Protein AF-A0A9W8HPW8-F1 (afdb_monomer_lite)

Secondary structure (DSSP, 8-state):
----PPPPTT-EESTT-TT-SEE---SHHHHHHHHTT-HHHHTT-S---TTTS--HHHHHHHHHHHHHHPPTTEEEEEESSHHHHHHHHHHHHHHHHHHHHH-SS-SSPPPPTTTSEEEEEEE--S-TTGGGT-TT----S--EEEEEEEEEGGGHHHHHHHHHHH--SPPHHHHHHHHHHHHHHHHHHHHHHHHHHHHH-------------SSHHHHHHHHHHHHHHHHHHHHTTTT--GGGHHHHHHHHHHHHTT---S--SS-----STT-TT--GGG----SSHHHHHHHHHHHHHTT---EEEEES---HHHHHHHHHSSS-EEEE-S-STHHHHHHHHHHHHHHH-TTS-EEEEEEESSPTTT-----HHHHHHHHHHHT-EEEEE-TTT-TTT---GGG-SEEE--TTSTT-

Foldseek 3Di:
DDDDDQDDQQAAVVHLAPQGQDTDQPDPVLVVCVVVVPCVRVVSHQDYHCLQGVHPLQVVLFVVCCVVPNDPQKGKFKFQDPVLLVVLLVLLQQVQVVQVVPDPDRQDDRDDPPQWDKDKDKQAAPDPPVLVPPPPNPVPNDTGIMIITMHRPSSVVRSSLSCNQQVRGDGSVVSVSRVVRVVNNVVVVVVVVVVVVVVVDPDDDDDDDDDDDPPPVVVVVVVVSVVVNVVVCVVVVVPDRCVCVVVVLLVVLCVLQVNDDVDPDDDDDPPRLLDPPGGSVLDDDDDWLSNLLLVVQVVLCVVPQAQEEEAAAADPSSQVSRARVGPHYHYLHHNDDCSVVVVLVLLVCCQVPVPHHYRAYEYECLHPPPRDGHPLQVRLVSCVVSVHFYEYEDAPCDSVRDSSVNRGPYYTYGCVPPPD

Sequence (420 aa):
MSLTSQVPLGEGVPPNTRNAVSVSLPTWDDNVGYEKADPRVLDRMKNGYPRFFIARSIQALAAYFERRLALPGESAMLFPSVLAAERCVVFIHDQVQKQQQSSSRACYRVPGPGQVRIVQHVVEPVDKKAASQDSMSRVPEAHVTVYCVLFPEDLFSLAKQYWQHTGTGISSRLAEYCMRIEHANDECEQEAGLRQRKNLGGYRRGASSGNGVNALEQGESAGLDLEVSAYVEERFGRNFDPKYASEMKLALRRRIAGALTEDEEEHGAQVQRGVAGLSAEDVFLVATGMSAVFYAHQSLLTMRQGKSICFGFPYTDTLKILEKFGPGAYFLGHGEGSDYEELERILERHAQTPDDPILAIFTECPSNPLLKTADLPRLHQLATRFNVALVVDETIGNFVNIDALSYADIVVSSLTKVFS

Organism: NCBI:txid2761395

InterPro domains:
  IPR000277 Cys/Met metabolism, pyridoxal phosphate-dependent enzyme [PF01053] (278-417)
  IPR015421 Pyridoxal phosphate-dependent transferase, major domain [G3DSA:3.40.640.10] (242-420)
  IPR015424 Pyridoxal phosphate-dependent transferase [SSF53383] (244-419)
  IPR051750 Cystathionine gamma-synthase-like [PTHR42699] (4-420)

pLDDT: mean 83.31, std 18.38, range [31.11, 98.62]

Radius of gyration: 25.71 Å; chains: 1; bounding box: 69×55×80 Å

Structure (mmCIF, N/CA/C/O backbone):
data_AF-A0A9W8HPW8-F1
#
_entry.id   AF-A0A9W8HPW8-F1
#
loop_
_atom_site.group_PDB
_atom_site.id
_atom_site.type_symbol
_atom_site.label_atom_id
_atom_site.label_alt_id
_atom_site.label_comp_id
_atom_site.label_asym_id
_atom_site.label_entity_id
_atom_site.label_seq_id
_atom_site.pdbx_PDB_ins_code
_atom_site.Cartn_x
_atom_site.Cartn_y
_atom_site.Cartn_z
_atom_site.occupancy
_atom_site.B_iso_or_equiv
_atom_site.auth_seq_id
_atom_site.auth_comp_id
_atom_site.auth_asym_id
_atom_site.auth_atom_id
_atom_site.pdbx_PDB_model_num
ATOM 1 N N . MET A 1 1 ? 40.582 8.946 13.510 1.00 37.88 1 MET A N 1
ATOM 2 C CA . MET A 1 1 ? 39.766 7.868 12.913 1.00 37.88 1 MET A CA 1
ATOM 3 C C . MET A 1 1 ? 38.743 8.543 12.022 1.00 37.88 1 MET A C 1
ATOM 5 O O . MET A 1 1 ? 37.894 9.247 12.549 1.00 37.88 1 MET A O 1
ATOM 9 N N . SER A 1 2 ? 38.912 8.471 10.699 1.00 40.44 2 SER A N 1
ATOM 10 C CA . SER A 1 2 ? 37.978 9.110 9.765 1.00 40.44 2 SER A CA 1
ATOM 11 C C . SER A 1 2 ? 36.624 8.427 9.885 1.00 40.44 2 SER A C 1
ATOM 13 O O . SER A 1 2 ? 36.515 7.227 9.641 1.00 40.44 2 SER A O 1
ATOM 15 N N . LEU A 1 3 ? 35.626 9.208 10.287 1.00 49.12 3 LEU A N 1
ATOM 16 C CA . LEU A 1 3 ? 34.215 8.861 10.220 1.00 49.12 3 LEU A CA 1
ATOM 17 C C . LEU A 1 3 ? 33.888 8.401 8.789 1.00 49.12 3 LEU A C 1
ATOM 19 O O . LEU A 1 3 ? 34.431 8.939 7.822 1.00 49.12 3 LEU A O 1
ATOM 23 N N . THR A 1 4 ? 33.057 7.367 8.688 1.00 58.41 4 THR A N 1
ATOM 24 C CA . THR A 1 4 ? 32.480 6.799 7.459 1.00 58.41 4 THR A CA 1
ATOM 25 C C . THR A 1 4 ? 32.258 7.853 6.374 1.00 58.41 4 THR A C 1
ATOM 27 O O . THR A 1 4 ? 31.629 8.875 6.652 1.00 58.41 4 THR A O 1
ATOM 30 N N . SER A 1 5 ? 32.745 7.615 5.148 1.00 71.31 5 SER A N 1
ATOM 31 C CA . SER A 1 5 ? 32.485 8.519 4.021 1.00 71.31 5 SER A CA 1
ATOM 32 C C . SER A 1 5 ? 30.979 8.741 3.889 1.00 71.31 5 SER A C 1
ATOM 34 O O . SER A 1 5 ? 30.222 7.774 3.771 1.00 71.31 5 SER A O 1
ATOM 36 N N . GLN A 1 6 ? 30.544 9.997 3.937 1.00 80.69 6 GLN A N 1
ATOM 37 C CA . GLN A 1 6 ? 29.136 10.349 3.806 1.00 80.69 6 GLN A CA 1
ATOM 38 C C . GLN A 1 6 ? 28.608 9.855 2.453 1.00 80.69 6 GLN A C 1
ATOM 40 O O . GLN A 1 6 ? 29.210 10.119 1.413 1.00 80.69 6 GLN A O 1
ATOM 45 N N . VAL A 1 7 ? 27.500 9.113 2.470 1.00 87.12 7 VAL A N 1
ATOM 46 C CA . VAL A 1 7 ? 26.872 8.594 1.250 1.00 87.12 7 VAL A CA 1
ATOM 47 C C . VAL A 1 7 ? 26.336 9.779 0.430 1.00 87.12 7 VAL A C 1
ATOM 49 O O . VAL A 1 7 ? 25.592 10.588 0.994 1.00 87.12 7 VAL A O 1
ATOM 52 N N . PRO A 1 8 ? 26.688 9.921 -0.863 1.00 91.81 8 PRO A N 1
ATOM 53 C CA . PRO A 1 8 ? 26.253 11.062 -1.667 1.00 91.81 8 PRO A CA 1
ATOM 54 C C . PRO A 1 8 ? 24.730 11.175 -1.780 1.00 91.81 8 PRO A C 1
ATOM 56 O O . PRO A 1 8 ? 24.016 10.177 -1.717 1.00 91.81 8 PRO A O 1
ATOM 59 N N . LEU A 1 9 ? 24.237 12.399 -1.983 1.00 91.94 9 LEU A N 1
ATOM 60 C CA . LEU A 1 9 ? 22.815 12.676 -2.181 1.00 91.94 9 LEU A CA 1
ATOM 61 C C . LEU A 1 9 ? 22.222 11.813 -3.304 1.00 91.94 9 LEU A C 1
ATOM 63 O O . LEU A 1 9 ? 22.749 11.796 -4.416 1.00 91.94 9 LEU A O 1
ATOM 67 N N . GLY A 1 10 ? 21.101 11.151 -3.014 1.00 89.56 10 GLY A N 1
ATOM 68 C CA . GLY A 1 10 ? 20.354 10.356 -3.988 1.00 89.56 10 GLY A CA 1
ATOM 69 C C . GLY A 1 10 ? 20.882 8.935 -4.209 1.00 89.56 10 GLY A C 1
ATOM 70 O O . GLY A 1 10 ? 20.283 8.193 -4.991 1.00 89.56 10 GLY A O 1
ATOM 71 N N . GLU A 1 11 ? 21.964 8.547 -3.526 1.00 89.62 11 GLU A N 1
ATOM 72 C CA . GLU A 1 11 ? 22.513 7.187 -3.536 1.00 89.62 11 GLU A CA 1
ATOM 73 C C . GLU A 1 11 ? 21.832 6.276 -2.509 1.00 89.62 11 GLU A C 1
ATOM 75 O O . GLU A 1 11 ? 21.299 6.726 -1.493 1.00 89.62 11 GLU A O 1
ATOM 80 N N . GLY A 1 12 ? 21.892 4.966 -2.758 1.00 86.62 12 GLY A N 1
ATOM 81 C CA . GLY A 1 12 ? 21.307 3.960 -1.872 1.00 86.62 12 GLY A CA 1
ATOM 82 C C . GLY A 1 12 ? 22.004 3.843 -0.528 1.00 86.62 12 GLY A C 1
ATOM 83 O O . GLY A 1 12 ? 23.220 3.994 -0.424 1.00 86.62 12 GLY A O 1
ATOM 84 N N . VAL A 1 13 ? 21.217 3.517 0.495 1.00 83.00 13 VAL A N 1
ATOM 85 C CA . VAL A 1 13 ? 21.707 3.180 1.832 1.00 83.00 13 VAL A CA 1
ATOM 86 C C . VAL A 1 13 ? 21.290 1.741 2.167 1.00 83.00 13 VAL A C 1
ATOM 88 O O . VAL A 1 13 ? 20.087 1.471 2.230 1.00 83.00 13 VAL A O 1
ATOM 91 N N . PRO A 1 14 ? 22.245 0.817 2.403 1.00 81.06 14 PRO A N 1
ATOM 92 C CA . PRO A 1 14 ? 23.702 0.990 2.294 1.00 81.06 14 PRO A CA 1
ATOM 93 C C . PRO A 1 14 ? 24.192 1.267 0.853 1.00 81.06 14 PRO A C 1
ATOM 95 O O . PRO A 1 14 ? 23.503 0.877 -0.098 1.00 81.06 14 PRO A O 1
ATOM 98 N N . PRO A 1 15 ? 25.379 1.883 0.665 1.00 78.31 15 PRO A N 1
ATOM 99 C CA . PRO A 1 15 ? 25.974 2.092 -0.659 1.00 78.31 15 PRO A CA 1
ATOM 100 C C . PRO A 1 15 ? 26.078 0.800 -1.470 1.00 78.31 15 PRO A C 1
ATOM 102 O O . PRO A 1 15 ? 26.192 -0.284 -0.899 1.00 78.31 15 PRO A O 1
ATOM 105 N N . ASN A 1 16 ? 26.050 0.918 -2.800 1.00 73.31 16 ASN A N 1
ATOM 106 C CA . ASN A 1 16 ? 26.148 -0.204 -3.748 1.00 73.31 16 ASN A CA 1
ATOM 107 C C . ASN A 1 16 ? 25.081 -1.297 -3.552 1.00 73.31 16 ASN A C 1
ATOM 109 O O . ASN A 1 16 ? 25.219 -2.422 -4.027 1.00 73.31 16 ASN A O 1
ATOM 113 N N . THR A 1 17 ? 23.975 -0.971 -2.878 1.00 77.44 17 THR A N 1
ATOM 114 C CA . THR A 1 17 ? 22.832 -1.875 -2.763 1.00 77.44 17 THR A CA 1
ATOM 115 C C . THR A 1 17 ? 21.901 -1.655 -3.952 1.00 77.44 17 THR A C 1
ATOM 117 O O . THR A 1 17 ? 21.121 -0.703 -3.983 1.00 77.44 17 THR A O 1
ATOM 120 N N . ARG A 1 18 ? 21.956 -2.568 -4.927 1.00 77.69 18 ARG A N 1
ATOM 121 C CA . ARG A 1 18 ? 21.199 -2.508 -6.192 1.00 77.69 18 ARG A CA 1
ATOM 122 C C . ARG A 1 18 ? 19.697 -2.250 -6.017 1.00 77.69 18 ARG A C 1
ATOM 124 O O . ARG A 1 18 ? 19.101 -1.480 -6.758 1.00 77.69 18 ARG A O 1
ATOM 131 N N . ASN A 1 19 ? 19.098 -2.875 -5.006 1.00 82.12 19 ASN A N 1
ATOM 132 C CA . ASN A 1 19 ? 17.672 -2.780 -4.686 1.00 82.12 19 ASN A CA 1
ATOM 133 C C . ASN A 1 19 ? 17.435 -2.071 -3.337 1.00 82.12 19 ASN A C 1
ATOM 135 O O . ASN A 1 19 ? 16.589 -2.505 -2.552 1.00 82.12 19 ASN A O 1
ATOM 139 N N . ALA A 1 20 ? 18.223 -1.030 -3.035 1.00 82.94 20 ALA A N 1
ATOM 140 C CA . ALA A 1 20 ? 18.084 -0.258 -1.801 1.00 82.94 20 ALA A CA 1
ATOM 141 C C . ALA A 1 20 ? 16.679 0.348 -1.673 1.00 82.94 20 ALA A C 1
ATOM 143 O O . ALA A 1 20 ? 16.148 0.920 -2.624 1.00 82.94 20 ALA A O 1
ATOM 144 N N . VAL A 1 21 ? 16.104 0.253 -0.474 1.00 83.06 21 VAL A N 1
ATOM 145 C CA . VAL A 1 21 ? 14.806 0.865 -0.132 1.00 83.06 21 VAL A CA 1
ATOM 146 C C . VAL A 1 21 ? 14.957 2.204 0.599 1.00 83.06 21 VAL A C 1
ATOM 148 O O . VAL A 1 21 ? 13.963 2.891 0.829 1.00 83.06 21 VAL A O 1
ATOM 151 N N . SER A 1 22 ? 16.195 2.570 0.940 1.00 85.38 22 SER A N 1
ATOM 152 C CA . SER A 1 22 ? 16.576 3.813 1.610 1.00 85.38 22 SER A CA 1
ATOM 153 C C . SER A 1 22 ? 17.556 4.594 0.740 1.00 85.38 22 SER A C 1
ATOM 155 O O . SER A 1 22 ? 18.382 4.002 0.042 1.00 85.38 22 SER A O 1
ATOM 157 N N . VAL A 1 23 ? 17.471 5.921 0.811 1.00 89.31 23 VAL A N 1
ATOM 158 C CA . VAL A 1 23 ? 18.260 6.863 0.011 1.00 89.31 23 VAL A CA 1
ATOM 159 C C . VAL A 1 23 ? 18.931 7.885 0.919 1.00 89.31 23 VAL A C 1
ATOM 161 O O . VAL A 1 23 ? 18.374 8.266 1.949 1.00 89.31 23 VAL A O 1
ATOM 164 N N . SER A 1 24 ? 20.135 8.313 0.558 1.00 91.56 24 SER A N 1
ATOM 165 C CA . SER A 1 24 ? 20.873 9.320 1.309 1.00 91.56 24 SER A CA 1
ATOM 166 C C . SER A 1 24 ? 20.352 10.725 1.005 1.00 91.56 24 SER A C 1
ATOM 168 O O . SER A 1 24 ? 20.372 11.168 -0.145 1.00 91.56 24 SER A O 1
ATOM 170 N N . LEU A 1 25 ? 19.932 11.432 2.055 1.00 92.81 25 LEU A N 1
ATOM 171 C CA . LEU A 1 25 ? 19.684 12.875 2.082 1.00 92.81 25 LEU A CA 1
ATOM 172 C C . LEU A 1 25 ? 20.661 13.480 3.110 1.00 92.81 25 LEU A C 1
ATOM 174 O O . LEU A 1 25 ? 20.322 13.578 4.292 1.00 92.81 25 LEU A O 1
ATOM 178 N N . PRO A 1 26 ? 21.910 13.779 2.703 1.00 92.06 26 PRO A N 1
ATOM 179 C CA . PRO A 1 26 ? 23.027 13.961 3.630 1.00 92.06 26 PRO A CA 1
ATOM 180 C C . PRO A 1 26 ? 22.939 15.223 4.494 1.00 92.06 26 PRO A C 1
ATOM 182 O O . PRO A 1 26 ? 23.562 15.267 5.556 1.00 92.06 26 PRO A O 1
ATOM 185 N N . THR A 1 27 ? 22.196 16.243 4.060 1.00 93.44 27 THR A N 1
ATOM 186 C CA . THR A 1 27 ? 22.021 17.503 4.794 1.00 93.44 27 THR A CA 1
ATOM 187 C C . THR A 1 27 ? 20.550 17.785 5.114 1.00 93.44 27 THR A C 1
ATOM 189 O O . THR A 1 27 ? 19.633 17.230 4.503 1.00 93.44 27 THR A O 1
ATOM 192 N N . TRP A 1 28 ? 20.296 18.682 6.072 1.00 94.50 28 TRP A N 1
ATOM 193 C CA . TRP A 1 28 ? 18.931 19.145 6.353 1.00 94.50 28 TRP A CA 1
ATOM 194 C C . TRP A 1 28 ? 18.314 19.866 5.145 1.00 94.50 28 TRP A C 1
ATOM 196 O O . TRP A 1 28 ? 17.144 19.656 4.836 1.00 94.50 28 TRP A O 1
ATOM 206 N N . ASP A 1 29 ? 19.117 20.630 4.400 1.00 95.56 29 ASP A N 1
ATOM 207 C CA . ASP A 1 29 ? 18.680 21.301 3.171 1.00 95.56 29 ASP A CA 1
ATOM 208 C C . ASP A 1 29 ? 18.286 20.309 2.069 1.00 95.56 29 ASP A C 1
ATOM 210 O O . ASP A 1 29 ? 17.409 20.604 1.257 1.00 95.56 29 ASP A O 1
ATOM 214 N N . ASP A 1 30 ? 18.884 19.114 2.041 1.00 94.56 30 ASP A N 1
ATOM 215 C CA . ASP A 1 30 ? 18.453 18.030 1.152 1.00 94.56 30 ASP A CA 1
ATOM 216 C C . ASP A 1 30 ? 17.103 17.447 1.562 1.00 94.56 30 ASP A C 1
ATOM 218 O O . ASP A 1 30 ? 16.277 17.181 0.694 1.00 94.56 30 ASP A O 1
ATOM 222 N N . ASN A 1 31 ? 16.844 17.298 2.865 1.00 92.81 31 ASN A N 1
ATOM 223 C CA . ASN A 1 31 ? 15.540 16.856 3.366 1.00 92.81 31 ASN A CA 1
ATOM 224 C C . ASN A 1 31 ? 14.453 17.890 3.043 1.00 92.81 31 ASN A C 1
ATOM 226 O O . ASN A 1 31 ? 13.416 17.550 2.479 1.00 92.81 31 ASN A O 1
ATOM 230 N N . VAL A 1 32 ? 14.715 19.171 3.315 1.00 93.75 32 VAL A N 1
ATOM 231 C CA . VAL A 1 32 ? 13.797 20.265 2.963 1.00 93.75 32 VAL A CA 1
ATOM 232 C C . VAL A 1 32 ? 13.597 20.357 1.448 1.00 93.75 32 VAL A C 1
ATOM 234 O O . VAL A 1 32 ? 12.474 20.567 0.994 1.00 93.75 32 VAL A O 1
ATOM 237 N N . GLY A 1 33 ? 14.665 20.203 0.662 1.00 94.31 33 GLY A N 1
ATOM 238 C CA . GLY A 1 33 ? 14.600 20.211 -0.798 1.00 94.31 33 GLY A CA 1
ATOM 239 C C . GLY A 1 33 ? 13.801 19.033 -1.357 1.00 94.31 33 GLY A C 1
ATOM 240 O O . GLY A 1 33 ? 12.997 19.233 -2.263 1.00 94.31 33 GLY A O 1
ATOM 241 N N . TYR A 1 34 ? 13.946 17.835 -0.783 1.00 91.69 34 TYR A N 1
ATOM 242 C CA . TYR A 1 34 ? 13.147 16.662 -1.144 1.00 91.69 34 TYR A CA 1
ATOM 243 C C . TYR A 1 34 ? 11.648 16.914 -0.919 1.00 91.69 34 TYR A C 1
ATOM 245 O O . TYR A 1 34 ? 10.857 16.761 -1.849 1.00 91.69 34 TYR A O 1
ATOM 253 N N . GLU A 1 35 ? 11.265 17.392 0.270 1.00 89.06 35 GLU A N 1
ATOM 254 C CA . GLU A 1 35 ? 9.861 17.682 0.615 1.00 89.06 35 GLU A CA 1
ATOM 255 C C . GLU A 1 35 ? 9.252 18.817 -0.225 1.00 89.06 35 GLU A C 1
ATOM 257 O O . GLU A 1 35 ? 8.056 18.826 -0.510 1.00 89.06 35 GLU A O 1
ATOM 262 N N . LYS A 1 36 ? 10.072 19.778 -0.665 1.00 92.56 36 LYS A N 1
ATOM 263 C CA . LYS A 1 36 ? 9.644 20.891 -1.530 1.00 92.56 36 LYS A CA 1
ATOM 264 C C . LYS A 1 36 ? 9.735 20.587 -3.025 1.00 92.56 36 LYS A C 1
ATOM 266 O O . LYS A 1 36 ? 9.472 21.484 -3.824 1.00 92.56 36 LYS A O 1
ATOM 271 N N . ALA A 1 37 ? 10.104 19.362 -3.399 1.00 91.06 37 ALA A N 1
ATOM 272 C CA . ALA A 1 37 ? 10.333 18.965 -4.785 1.00 91.06 37 ALA A CA 1
ATOM 273 C C . ALA A 1 37 ? 11.351 19.865 -5.525 1.00 91.06 37 ALA A C 1
ATOM 275 O O . ALA A 1 37 ? 11.174 20.183 -6.700 1.00 91.06 37 ALA A O 1
ATOM 276 N N . ASP A 1 38 ? 12.420 20.282 -4.840 1.00 94.81 38 ASP A N 1
ATOM 277 C CA . ASP A 1 38 ? 13.518 21.057 -5.427 1.00 94.81 38 ASP A CA 1
ATOM 278 C C . ASP A 1 38 ? 14.258 20.213 -6.491 1.00 94.81 38 ASP A C 1
ATOM 280 O O . ASP A 1 38 ? 14.781 19.140 -6.154 1.00 94.81 38 ASP A O 1
ATOM 284 N N . PRO A 1 39 ? 14.360 20.680 -7.756 1.00 93.88 39 PRO A N 1
ATOM 285 C CA . PRO A 1 39 ? 15.105 19.990 -8.811 1.00 93.88 39 PRO A CA 1
ATOM 286 C C . PRO A 1 39 ? 16.543 19.634 -8.418 1.00 93.88 39 PRO A C 1
ATOM 288 O O . PRO A 1 39 ? 17.019 18.553 -8.754 1.00 93.88 39 PRO A O 1
ATOM 291 N N . ARG A 1 40 ? 17.218 20.472 -7.611 1.00 94.81 40 ARG A N 1
ATOM 292 C CA . ARG A 1 40 ? 18.577 20.203 -7.100 1.00 94.81 40 ARG A CA 1
ATOM 293 C C . ARG A 1 40 ? 18.677 18.845 -6.400 1.00 94.81 40 ARG A C 1
ATOM 295 O O . ARG A 1 40 ? 19.724 18.198 -6.468 1.00 94.81 40 ARG A O 1
ATOM 302 N N . VAL A 1 41 ? 17.612 18.448 -5.705 1.00 92.88 41 VAL A N 1
ATOM 303 C CA . VAL A 1 41 ? 17.519 17.179 -4.982 1.00 92.88 41 VAL A CA 1
ATOM 304 C C . VAL A 1 41 ? 16.956 16.094 -5.884 1.00 92.88 41 VAL A C 1
ATOM 306 O O . VAL A 1 41 ? 17.590 15.053 -6.039 1.00 92.88 41 VAL A O 1
ATOM 309 N N . LEU A 1 42 ? 15.803 16.337 -6.512 1.00 91.00 42 LEU A N 1
ATOM 310 C CA . LEU A 1 42 ? 15.102 15.319 -7.297 1.00 91.00 42 LEU A CA 1
ATOM 311 C C . LEU A 1 42 ? 15.929 14.801 -8.480 1.00 91.00 42 LEU A C 1
ATOM 313 O O . LEU A 1 42 ? 15.949 13.592 -8.714 1.00 91.00 42 LEU A O 1
ATOM 317 N N . ASP A 1 43 ? 16.678 15.673 -9.159 1.00 91.81 43 ASP A N 1
ATOM 318 C CA . ASP A 1 43 ? 17.515 15.294 -10.305 1.00 91.81 43 ASP A CA 1
ATOM 319 C C . ASP A 1 43 ? 18.713 14.420 -9.896 1.00 91.81 43 ASP A C 1
ATOM 321 O O . ASP A 1 43 ? 19.303 13.726 -10.727 1.00 91.81 43 ASP A O 1
ATOM 325 N N . ARG A 1 44 ? 19.078 14.421 -8.607 1.00 92.69 44 ARG A N 1
ATOM 326 C CA . ARG A 1 44 ? 20.150 13.585 -8.047 1.00 92.69 44 ARG A CA 1
ATOM 327 C C . ARG A 1 44 ? 19.659 12.219 -7.573 1.00 92.69 44 ARG A C 1
ATOM 329 O O . ARG A 1 44 ? 20.483 11.331 -7.373 1.00 92.69 44 ARG A O 1
ATOM 336 N N . MET A 1 45 ? 18.349 12.025 -7.416 1.00 89.25 45 MET A N 1
ATOM 337 C CA . MET A 1 45 ? 17.775 10.778 -6.902 1.00 89.25 45 MET A CA 1
ATOM 338 C C . MET A 1 45 ? 17.963 9.631 -7.903 1.00 89.25 45 MET A C 1
ATOM 340 O O . MET A 1 45 ? 17.344 9.589 -8.975 1.00 89.25 45 MET A O 1
ATOM 344 N N . LYS A 1 46 ? 18.797 8.656 -7.535 1.00 86.62 46 LYS A N 1
ATOM 345 C CA . LYS A 1 46 ? 18.973 7.413 -8.301 1.00 86.62 46 LYS A CA 1
ATOM 346 C C . LYS A 1 46 ? 18.000 6.330 -7.851 1.00 86.62 46 LYS A C 1
ATOM 348 O O . LYS A 1 46 ? 17.562 5.514 -8.662 1.00 86.62 46 LYS A O 1
ATOM 353 N N . ASN A 1 47 ? 17.641 6.353 -6.573 1.00 84.81 47 ASN A N 1
ATOM 354 C CA . ASN A 1 47 ? 16.659 5.479 -5.953 1.00 84.81 47 ASN A CA 1
ATOM 355 C C . ASN A 1 47 ? 15.826 6.250 -4.922 1.00 84.81 47 ASN A C 1
ATOM 357 O O . ASN A 1 47 ? 15.970 7.456 -4.744 1.00 84.81 47 ASN A O 1
ATOM 361 N N . GLY A 1 48 ? 14.920 5.540 -4.267 1.00 85.94 48 GLY A N 1
ATOM 362 C CA . GLY A 1 48 ? 14.104 6.063 -3.190 1.00 85.94 48 GLY A CA 1
ATOM 363 C C . GLY A 1 48 ? 13.209 4.964 -2.647 1.00 85.94 48 GLY A C 1
ATOM 364 O O . GLY A 1 48 ? 13.261 3.816 -3.094 1.00 85.94 48 GLY A O 1
ATOM 365 N N . TYR A 1 49 ? 12.358 5.320 -1.692 1.00 87.06 49 TYR A N 1
ATOM 366 C CA . TYR A 1 49 ? 11.427 4.355 -1.130 1.00 87.06 49 TYR A CA 1
ATOM 367 C C . TYR A 1 49 ? 10.441 3.865 -2.218 1.00 87.06 49 TYR A C 1
ATOM 369 O O . TYR A 1 49 ? 9.785 4.713 -2.834 1.00 87.06 49 TYR A O 1
ATOM 377 N N . PRO A 1 50 ? 10.274 2.542 -2.450 1.00 85.25 50 PRO A N 1
ATOM 378 C CA . PRO A 1 50 ? 9.641 1.992 -3.665 1.00 85.25 50 PRO A CA 1
ATOM 379 C C . PRO A 1 50 ? 8.225 2.486 -4.010 1.00 85.25 50 PRO A C 1
ATOM 381 O O . PRO A 1 50 ? 7.802 2.430 -5.166 1.00 85.25 50 PRO A O 1
ATOM 384 N N . ARG A 1 51 ? 7.462 2.963 -3.019 1.00 90.94 51 ARG A N 1
ATOM 385 C CA . ARG A 1 51 ? 6.115 3.520 -3.237 1.00 90.94 51 ARG A CA 1
ATOM 386 C C . ARG A 1 51 ? 6.120 4.986 -3.689 1.00 90.94 51 ARG A C 1
ATOM 388 O O . ARG A 1 51 ? 5.198 5.391 -4.386 1.00 90.94 51 ARG A O 1
ATOM 395 N N . PHE A 1 52 ? 7.142 5.761 -3.325 1.00 89.81 52 PHE A N 1
ATOM 396 C CA . PHE A 1 52 ? 7.278 7.181 -3.694 1.00 89.81 52 PHE A CA 1
ATOM 397 C C . PHE A 1 52 ? 8.143 7.367 -4.940 1.00 89.81 52 PHE A C 1
ATOM 399 O O . PHE A 1 52 ? 7.857 8.211 -5.796 1.00 89.81 52 PHE A O 1
ATOM 406 N N . PHE A 1 53 ? 9.178 6.536 -5.057 1.00 90.56 53 PHE A N 1
ATOM 407 C CA . PHE A 1 53 ? 10.081 6.485 -6.191 1.00 90.56 53 PHE A CA 1
ATOM 408 C C . PHE A 1 53 ? 9.908 5.143 -6.904 1.00 90.56 53 PHE A C 1
ATOM 410 O O . PHE A 1 53 ? 10.358 4.105 -6.419 1.00 90.56 53 PHE A O 1
ATOM 417 N N . ILE A 1 54 ? 9.256 5.161 -8.068 1.00 93.75 54 ILE A N 1
ATOM 418 C CA . ILE A 1 54 ? 9.175 3.978 -8.932 1.00 93.75 54 ILE A CA 1
ATOM 419 C C . ILE A 1 54 ? 10.595 3.682 -9.414 1.00 93.75 54 ILE A C 1
ATOM 421 O O . ILE A 1 54 ? 11.201 4.524 -10.075 1.00 93.75 54 ILE A O 1
ATOM 425 N N . ALA A 1 55 ? 11.141 2.519 -9.059 1.00 92.75 55 ALA A N 1
ATOM 426 C CA . ALA A 1 55 ? 12.536 2.182 -9.335 1.00 92.75 55 ALA A CA 1
ATOM 427 C C . ALA A 1 55 ? 12.876 2.286 -10.832 1.00 92.75 55 ALA A C 1
ATOM 429 O O . ALA A 1 55 ? 12.048 1.977 -11.690 1.00 92.75 55 ALA A O 1
ATOM 430 N N . ARG A 1 56 ? 14.119 2.663 -11.158 1.00 92.38 56 ARG A N 1
ATOM 431 C CA . ARG A 1 56 ? 14.571 2.822 -12.553 1.00 92.38 56 ARG A CA 1
ATOM 432 C C . ARG A 1 56 ? 14.435 1.538 -13.376 1.00 92.38 56 ARG A C 1
ATOM 434 O O . ARG A 1 56 ? 14.109 1.623 -14.552 1.00 92.38 56 ARG A O 1
ATOM 441 N N . SER A 1 57 ? 14.602 0.363 -12.765 1.00 94.19 57 SER A N 1
ATOM 442 C CA . SER A 1 57 ? 14.358 -0.921 -13.437 1.00 94.19 57 SER A CA 1
ATOM 443 C C . SER A 1 57 ? 12.888 -1.118 -13.822 1.00 94.19 57 SER A C 1
ATOM 445 O O . SER A 1 57 ? 12.600 -1.603 -14.912 1.00 94.19 57 SER A O 1
ATOM 447 N N . ILE A 1 58 ? 11.954 -0.680 -12.971 1.00 96.81 58 ILE A N 1
ATOM 448 C CA . ILE A 1 58 ? 10.513 -0.701 -13.259 1.00 96.81 58 ILE A CA 1
ATOM 449 C C . ILE A 1 58 ? 10.186 0.303 -14.367 1.00 96.81 58 ILE A C 1
ATOM 451 O O . ILE A 1 58 ? 9.455 -0.042 -15.287 1.00 96.81 58 ILE A O 1
ATOM 455 N N . GLN A 1 59 ? 10.759 1.512 -14.319 1.00 96.56 59 GLN A N 1
ATOM 456 C CA . GLN A 1 59 ? 10.599 2.517 -15.381 1.00 96.56 59 GLN A CA 1
ATOM 457 C C . GLN A 1 59 ? 11.129 2.006 -16.728 1.00 96.56 59 GLN A C 1
ATOM 459 O O . GLN A 1 59 ? 10.480 2.190 -17.752 1.00 96.56 59 GLN A O 1
ATOM 464 N N . ALA A 1 60 ? 12.281 1.328 -16.735 1.00 97.00 60 ALA A N 1
ATOM 465 C CA . ALA A 1 60 ? 12.855 0.742 -17.943 1.00 97.00 60 ALA A CA 1
ATOM 466 C C . ALA A 1 60 ? 11.953 -0.351 -18.537 1.00 97.00 60 ALA A C 1
ATOM 468 O O . ALA A 1 60 ? 11.729 -0.355 -19.747 1.00 97.00 60 ALA A O 1
ATOM 469 N N . LEU A 1 61 ? 11.392 -1.226 -17.693 1.00 97.75 61 LEU A N 1
ATOM 470 C CA . LEU A 1 61 ? 10.428 -2.239 -18.126 1.00 97.75 61 LEU A CA 1
ATOM 471 C C . LEU A 1 61 ? 9.111 -1.620 -18.612 1.00 97.75 61 LEU A C 1
ATOM 473 O O . LEU A 1 61 ? 8.566 -2.060 -19.619 1.00 97.75 61 LEU A O 1
ATOM 477 N N . ALA A 1 62 ? 8.612 -0.581 -17.940 1.00 98.12 62 ALA A N 1
ATOM 478 C CA .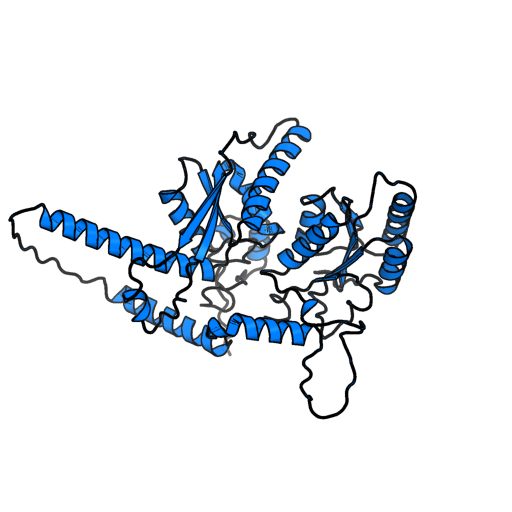 ALA A 1 62 ? 7.422 0.142 -18.381 1.00 98.12 62 ALA A CA 1
ATOM 479 C C . ALA A 1 62 ? 7.652 0.755 -19.767 1.00 98.12 62 ALA A C 1
ATOM 481 O O . ALA A 1 62 ? 6.883 0.476 -20.678 1.00 98.12 62 ALA A O 1
ATOM 482 N N . ALA A 1 63 ? 8.772 1.453 -19.969 1.00 98.06 63 ALA A N 1
ATOM 483 C CA . ALA A 1 63 ? 9.145 2.014 -21.266 1.00 98.06 63 ALA A CA 1
ATOM 484 C C . ALA A 1 63 ? 9.338 0.937 -22.349 1.00 98.06 63 ALA A C 1
ATOM 486 O O . ALA A 1 63 ? 9.064 1.172 -23.527 1.00 98.06 63 ALA A O 1
ATOM 487 N N . TYR A 1 64 ? 9.833 -0.246 -21.974 1.00 97.50 64 TYR A N 1
ATOM 488 C CA . TYR A 1 64 ? 9.929 -1.393 -22.874 1.00 97.50 64 TYR A CA 1
ATOM 489 C C . TYR A 1 64 ? 8.548 -1.840 -23.364 1.00 97.50 64 TYR A C 1
ATOM 491 O O . TYR A 1 64 ? 8.326 -1.951 -24.571 1.00 97.50 64 TYR A O 1
ATOM 499 N N . PHE A 1 65 ? 7.603 -2.025 -22.443 1.00 96.88 65 PHE A N 1
ATOM 500 C CA . PHE A 1 65 ? 6.233 -2.394 -22.780 1.00 96.88 65 PHE A CA 1
ATOM 501 C C . PHE A 1 65 ? 5.468 -1.277 -23.483 1.00 96.88 65 PHE A C 1
ATOM 503 O O . PHE A 1 65 ? 4.712 -1.570 -24.402 1.00 96.88 65 PHE A O 1
ATOM 510 N N . GLU A 1 66 ? 5.703 -0.010 -23.153 1.00 97.50 66 GLU A N 1
ATOM 511 C CA . GLU A 1 66 ? 5.110 1.128 -23.860 1.00 97.50 66 GLU A CA 1
ATOM 512 C C . GLU A 1 66 ? 5.471 1.101 -25.347 1.00 97.50 66 GLU A C 1
ATOM 514 O O . GLU A 1 66 ? 4.585 1.155 -26.196 1.00 97.50 66 GLU A O 1
ATOM 519 N N . ARG A 1 67 ? 6.751 0.892 -25.687 1.00 96.75 67 ARG A N 1
ATOM 520 C CA . ARG A 1 67 ? 7.188 0.797 -27.093 1.00 96.75 67 ARG A CA 1
ATOM 521 C C . ARG A 1 67 ? 6.524 -0.341 -27.871 1.00 96.75 67 ARG A C 1
ATOM 523 O O . ARG A 1 67 ? 6.433 -0.253 -29.093 1.00 96.75 67 ARG A O 1
ATOM 530 N N . ARG A 1 68 ? 6.114 -1.415 -27.190 1.00 94.62 68 ARG A N 1
ATOM 531 C CA . ARG A 1 68 ? 5.553 -2.624 -27.816 1.00 94.62 68 ARG A CA 1
ATOM 532 C C . ARG A 1 68 ? 4.022 -2.658 -27.804 1.00 94.62 68 ARG A C 1
ATOM 534 O O . ARG A 1 68 ? 3.435 -3.247 -28.706 1.00 94.62 68 ARG A O 1
ATOM 541 N N . LEU A 1 69 ? 3.390 -2.080 -26.783 1.00 95.31 69 LEU A N 1
ATOM 542 C CA . LEU A 1 69 ? 1.981 -2.312 -26.439 1.00 95.31 69 LEU A CA 1
ATOM 543 C C . LEU A 1 69 ? 1.144 -1.023 -26.359 1.00 95.31 69 LEU A C 1
ATOM 545 O O . LEU A 1 69 ? -0.087 -1.096 -26.451 1.00 95.31 69 LEU A O 1
ATOM 549 N N . ALA A 1 70 ? 1.773 0.138 -26.151 1.00 95.75 70 ALA A N 1
ATOM 550 C CA . ALA A 1 70 ? 1.073 1.407 -25.963 1.00 95.75 70 ALA A CA 1
ATOM 551 C C . ALA A 1 70 ? 0.794 2.127 -27.289 1.00 95.75 70 ALA A C 1
ATOM 553 O O . ALA A 1 70 ? 1.533 2.003 -28.268 1.00 95.75 70 ALA A O 1
ATOM 554 N N . LEU A 1 71 ? -0.292 2.900 -27.316 1.00 95.94 71 LEU A N 1
ATOM 555 C CA . LEU A 1 71 ? -0.576 3.855 -28.384 1.00 95.94 71 LEU A CA 1
ATOM 556 C C . LEU A 1 71 ? 0.186 5.172 -28.129 1.00 95.94 71 LEU A C 1
ATOM 558 O O . LEU A 1 71 ? 0.589 5.444 -26.997 1.00 95.94 71 LEU A O 1
ATOM 562 N N . PRO A 1 72 ? 0.378 6.029 -29.151 1.00 95.56 72 PRO A N 1
ATOM 563 C CA . PRO A 1 72 ? 1.002 7.335 -28.951 1.00 95.56 72 PRO A CA 1
ATOM 564 C C . PRO A 1 72 ? 0.276 8.174 -27.885 1.00 95.56 72 PRO A C 1
ATOM 566 O O . PRO A 1 72 ? -0.939 8.355 -27.966 1.00 95.56 72 PRO A O 1
ATOM 569 N N . GLY A 1 73 ? 1.029 8.717 -26.923 1.00 95.31 73 GLY A N 1
ATOM 570 C CA . GLY A 1 73 ? 0.494 9.523 -25.815 1.00 95.31 73 GLY A CA 1
ATOM 571 C C . GLY A 1 73 ? -0.050 8.715 -24.631 1.00 95.31 73 GLY A C 1
ATOM 572 O O . GLY A 1 73 ? -0.718 9.282 -23.766 1.00 95.31 73 GLY A O 1
ATOM 573 N N . GLU A 1 74 ? 0.201 7.405 -24.589 1.00 97.31 74 GLU A N 1
ATOM 574 C CA . GLU A 1 74 ? -0.105 6.554 -23.439 1.00 97.31 74 GLU A CA 1
ATOM 575 C C . GLU A 1 74 ? 1.144 6.254 -22.601 1.00 97.31 74 GLU A C 1
ATOM 577 O O . GLU A 1 74 ? 2.263 6.206 -23.110 1.00 97.31 74 GLU A O 1
ATOM 582 N N . SER A 1 75 ? 0.924 5.988 -21.317 1.00 98.19 75 SER A N 1
ATOM 583 C CA . SER A 1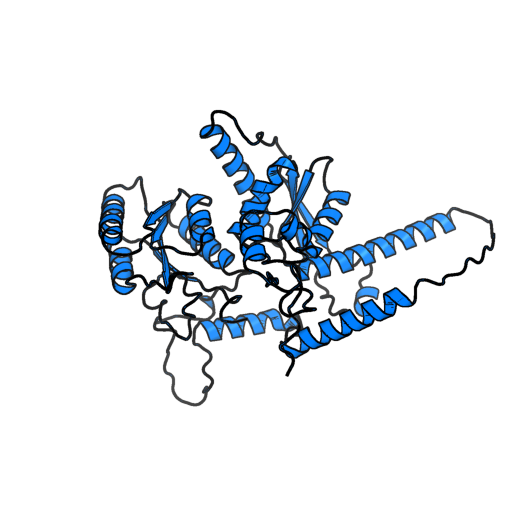 75 ? 1.923 5.479 -20.376 1.00 98.19 75 SER A CA 1
ATOM 584 C C . SER A 1 75 ? 1.468 4.152 -19.770 1.00 98.19 75 SER A C 1
ATOM 586 O O . SER A 1 75 ? 0.283 3.805 -19.817 1.00 98.19 75 SER A O 1
ATOM 588 N N . ALA A 1 76 ? 2.406 3.419 -19.170 1.00 98.19 76 ALA A N 1
ATOM 589 C CA . ALA A 1 76 ? 2.163 2.135 -18.527 1.00 98.19 76 ALA A CA 1
ATOM 590 C C . ALA A 1 76 ? 2.428 2.164 -17.013 1.00 98.19 76 ALA A C 1
ATOM 592 O O . ALA A 1 76 ? 3.428 2.697 -16.532 1.00 98.19 76 ALA A O 1
ATOM 593 N N . MET A 1 77 ? 1.564 1.488 -16.253 1.00 98.50 77 MET A N 1
ATOM 594 C CA . MET A 1 77 ? 1.811 1.106 -14.859 1.00 98.50 77 MET A CA 1
ATOM 595 C C . MET A 1 77 ? 1.743 -0.417 -14.728 1.00 98.50 77 MET A C 1
ATOM 597 O O . MET A 1 77 ? 0.824 -1.048 -15.252 1.00 98.50 77 MET A O 1
ATOM 601 N N . LEU A 1 78 ? 2.720 -1.018 -14.045 1.00 98.50 78 LEU A N 1
ATOM 602 C CA . LEU A 1 78 ? 2.941 -2.466 -14.074 1.00 98.50 78 LEU A CA 1
ATOM 603 C C . LEU A 1 78 ? 2.532 -3.151 -12.766 1.00 98.50 78 LEU A C 1
ATOM 605 O O . LEU A 1 78 ? 2.989 -2.773 -11.686 1.00 98.50 78 LEU A O 1
ATOM 609 N N . PHE A 1 79 ? 1.743 -4.220 -12.865 1.00 98.25 79 PHE A N 1
ATOM 610 C CA . PHE A 1 79 ? 1.243 -4.970 -11.711 1.00 98.25 79 PHE A CA 1
ATOM 611 C C . PHE A 1 79 ? 1.525 -6.476 -11.825 1.00 98.25 79 PHE A C 1
ATOM 613 O O . PHE A 1 79 ? 1.501 -7.029 -12.926 1.00 98.25 79 PHE A O 1
ATOM 620 N N . PRO A 1 80 ? 1.754 -7.172 -10.695 1.00 95.69 80 PRO A N 1
ATOM 621 C CA . PRO A 1 80 ? 2.018 -8.612 -10.675 1.00 95.69 80 PRO A CA 1
ATOM 622 C C . PRO A 1 80 ? 0.735 -9.464 -10.694 1.00 95.69 80 PRO A C 1
ATOM 624 O O . PRO A 1 80 ? 0.810 -10.687 -10.676 1.00 95.69 80 PRO A O 1
ATOM 627 N N . SER A 1 81 ? -0.448 -8.843 -10.662 1.00 95.62 81 SER A N 1
ATOM 628 C CA . SER A 1 81 ? -1.743 -9.523 -10.560 1.00 95.62 81 SER A CA 1
ATOM 629 C C . SER A 1 81 ? -2.820 -8.773 -11.335 1.00 95.62 81 SER A C 1
ATOM 631 O O . SER A 1 81 ? -2.872 -7.541 -11.288 1.00 95.62 81 SER A O 1
ATOM 633 N N . VAL A 1 82 ? -3.719 -9.528 -11.974 1.00 97.50 82 VAL A N 1
ATOM 634 C CA . VAL A 1 82 ? -4.885 -8.987 -12.682 1.00 97.50 82 VAL A CA 1
ATOM 635 C C . VAL A 1 82 ? -5.765 -8.156 -11.751 1.00 97.50 82 VAL A C 1
ATOM 637 O O . VAL A 1 82 ? -6.130 -7.042 -12.097 1.00 97.50 82 VAL A O 1
ATOM 640 N N . LEU A 1 83 ? -5.986 -8.616 -10.515 1.00 96.88 83 LEU A N 1
ATOM 641 C CA . LEU A 1 83 ? -6.832 -7.919 -9.541 1.00 96.88 83 LEU A CA 1
ATOM 642 C C . LEU A 1 83 ? -6.244 -6.561 -9.135 1.00 96.88 83 LEU A C 1
ATOM 644 O O . LEU A 1 83 ? -6.979 -5.614 -8.862 1.00 96.88 83 LEU A O 1
ATOM 648 N N . ALA A 1 84 ? -4.914 -6.451 -9.067 1.00 97.44 84 ALA A N 1
ATOM 649 C CA . ALA A 1 84 ? -4.253 -5.180 -8.778 1.00 97.44 84 ALA A CA 1
ATOM 650 C C . ALA A 1 84 ? -4.361 -4.213 -9.969 1.00 97.44 84 ALA A C 1
ATOM 652 O O . ALA A 1 84 ? -4.610 -3.025 -9.763 1.00 97.44 84 ALA A O 1
ATOM 653 N N . ALA A 1 85 ? -4.233 -4.726 -11.195 1.00 98.44 85 ALA A N 1
ATOM 654 C CA . ALA A 1 85 ? -4.410 -3.948 -12.416 1.00 98.44 85 ALA A CA 1
ATOM 655 C C . ALA A 1 85 ? -5.863 -3.466 -12.587 1.00 98.44 85 ALA A C 1
ATOM 657 O O . ALA A 1 85 ? -6.088 -2.282 -12.818 1.00 98.44 85 ALA A O 1
ATOM 658 N N . GLU A 1 86 ? -6.856 -4.336 -12.386 1.00 98.12 86 GLU A N 1
ATOM 659 C CA . GLU A 1 86 ? -8.286 -3.996 -12.439 1.00 98.12 86 GLU A CA 1
ATOM 660 C C . GLU A 1 86 ? -8.655 -2.915 -11.427 1.00 98.12 86 GLU A C 1
ATOM 662 O O . GLU A 1 86 ? -9.304 -1.928 -11.773 1.00 98.12 86 GLU A O 1
ATOM 667 N N . ARG A 1 87 ? -8.179 -3.036 -10.185 1.00 97.50 87 ARG A N 1
ATOM 668 C CA . ARG A 1 87 ? -8.388 -1.999 -9.169 1.00 97.50 87 ARG A CA 1
ATOM 669 C C . ARG A 1 87 ? -7.721 -0.674 -9.538 1.00 97.50 87 ARG A C 1
ATOM 671 O O . ARG A 1 87 ? -8.287 0.370 -9.232 1.00 97.50 87 ARG A O 1
ATOM 678 N N . CYS A 1 88 ? -6.567 -0.692 -10.210 1.00 98.44 88 CYS A N 1
ATOM 679 C CA . CYS A 1 88 ? -5.941 0.527 -10.726 1.00 98.44 88 CYS A CA 1
ATOM 680 C C . CYS A 1 88 ? -6.823 1.202 -11.787 1.00 98.44 88 CYS A C 1
ATOM 682 O O . CYS A 1 88 ? -7.060 2.406 -11.701 1.00 98.44 88 CYS A O 1
ATOM 684 N N . VAL A 1 89 ? -7.367 0.427 -12.733 1.00 98.12 89 VAL A N 1
ATOM 685 C CA . VAL A 1 89 ? -8.310 0.920 -13.752 1.00 98.12 89 VAL A CA 1
ATOM 686 C C . VAL A 1 89 ? -9.533 1.556 -13.089 1.00 98.12 89 VAL A C 1
ATOM 688 O O . VAL A 1 89 ? -9.855 2.711 -13.368 1.00 98.12 89 VAL A O 1
ATOM 691 N N . VAL A 1 90 ? -10.178 0.836 -12.165 1.00 96.75 90 VAL A N 1
ATOM 692 C CA . VAL A 1 90 ? -11.348 1.332 -11.420 1.00 96.75 90 VAL A CA 1
ATOM 693 C C . VAL A 1 90 ? -11.009 2.613 -10.659 1.00 96.75 90 VAL A C 1
ATOM 695 O O . VAL A 1 90 ? -11.761 3.581 -10.731 1.00 96.75 90 VAL A O 1
ATOM 698 N N . PHE A 1 91 ? -9.860 2.651 -9.981 1.00 97.38 91 PHE A N 1
ATOM 699 C CA . PHE A 1 91 ? -9.407 3.826 -9.242 1.00 97.38 91 PHE A CA 1
ATOM 700 C C . PHE A 1 91 ? -9.223 5.044 -10.152 1.00 97.38 91 PHE A C 1
ATOM 702 O O . PHE A 1 91 ? -9.700 6.126 -9.818 1.00 97.38 91 PHE A O 1
ATOM 709 N N . ILE A 1 92 ? -8.571 4.889 -11.308 1.00 97.44 92 ILE A N 1
ATOM 710 C CA . ILE A 1 92 ? -8.393 5.988 -12.268 1.00 97.44 92 ILE A CA 1
ATOM 711 C C . ILE A 1 92 ? -9.761 6.545 -12.684 1.00 97.44 92 ILE A C 1
ATOM 713 O O . ILE A 1 92 ? -9.972 7.755 -12.617 1.00 97.44 92 ILE A O 1
ATOM 717 N N . HIS A 1 93 ? -10.708 5.677 -13.050 1.00 95.69 93 HIS A N 1
ATOM 718 C CA . HIS A 1 93 ? -12.050 6.107 -13.446 1.00 95.69 93 HIS A CA 1
ATOM 719 C C . HIS A 1 93 ? -12.809 6.821 -12.318 1.00 95.69 93 HIS A C 1
ATOM 721 O O . HIS A 1 93 ? -13.352 7.903 -12.551 1.00 95.69 93 HIS A O 1
ATOM 727 N N . ASP A 1 94 ? -12.814 6.263 -11.106 1.00 94.19 94 ASP A N 1
ATOM 728 C CA . ASP A 1 94 ? -13.477 6.853 -9.936 1.00 94.19 94 ASP A CA 1
ATOM 729 C C . ASP A 1 94 ? -12.910 8.241 -9.598 1.00 94.19 94 ASP A C 1
ATOM 731 O O . ASP A 1 94 ? -13.658 9.201 -9.403 1.00 94.19 94 ASP A O 1
ATOM 735 N N . GLN A 1 95 ? -11.583 8.392 -9.600 1.00 93.56 95 GLN A N 1
ATOM 736 C CA . GLN A 1 95 ? -10.949 9.671 -9.283 1.00 93.56 95 GLN A CA 1
ATOM 737 C C . GLN A 1 95 ? -11.217 10.738 -10.349 1.00 93.56 95 GLN A C 1
ATOM 739 O O . GLN A 1 95 ? -11.460 11.897 -10.004 1.00 93.56 95 GLN A O 1
ATOM 744 N N . VAL A 1 96 ? -11.230 10.366 -11.633 1.00 93.88 96 VAL A N 1
ATOM 745 C CA . VAL A 1 96 ? -11.607 11.288 -12.715 1.00 93.88 96 VAL A CA 1
ATOM 746 C C . VAL A 1 96 ? -13.060 11.749 -12.553 1.00 93.88 96 VAL A C 1
ATOM 748 O O . VAL A 1 96 ? -13.337 12.944 -12.667 1.00 93.88 96 VAL A O 1
ATOM 751 N N . GLN A 1 97 ? -13.981 10.836 -12.232 1.00 91.19 97 GLN A N 1
ATOM 752 C CA . GLN A 1 97 ? -15.395 11.164 -12.017 1.00 91.19 97 GLN A CA 1
ATOM 753 C C . GLN A 1 97 ? -15.607 12.074 -10.802 1.00 91.19 97 GLN A C 1
ATOM 755 O O . GLN A 1 97 ? -16.289 13.095 -10.913 1.00 91.19 97 GLN A O 1
ATOM 760 N N . LYS A 1 98 ? -14.982 11.762 -9.659 1.00 88.75 98 LYS A N 1
ATOM 761 C CA . LYS A 1 98 ? -15.057 12.589 -8.442 1.00 88.75 98 LYS A CA 1
ATOM 762 C C . LYS A 1 98 ? -14.585 14.018 -8.702 1.00 88.75 98 LYS A C 1
ATOM 764 O O . LYS A 1 98 ? -15.250 14.976 -8.316 1.00 88.75 98 LYS A O 1
ATOM 769 N N . GLN A 1 99 ? -13.481 14.188 -9.427 1.00 86.25 99 GLN A N 1
ATOM 770 C CA . GLN A 1 99 ? -12.964 15.524 -9.731 1.00 86.25 99 GLN A CA 1
ATOM 771 C C . GLN A 1 99 ? -13.854 16.328 -10.681 1.00 86.25 99 GLN A C 1
ATOM 773 O O . GLN A 1 99 ? -13.885 17.555 -10.588 1.00 86.25 99 GLN A O 1
ATOM 778 N N . GLN A 1 100 ? -14.609 15.666 -11.557 1.00 84.19 100 GLN A N 1
ATOM 779 C CA . GLN A 1 100 ? -15.592 16.343 -12.407 1.00 84.19 100 GLN A CA 1
ATOM 780 C C . GLN A 1 100 ? -16.799 16.853 -11.628 1.00 84.19 100 GLN A C 1
ATOM 782 O O . GLN A 1 100 ? -17.379 17.865 -12.006 1.00 84.19 100 GLN A O 1
ATOM 787 N N . GLN A 1 101 ? -17.161 16.177 -10.539 1.00 82.69 101 GLN A N 1
ATOM 788 C CA . GLN A 1 101 ? -18.274 16.580 -9.682 1.00 82.69 101 GLN A CA 1
ATOM 789 C C . GLN A 1 101 ? -17.873 17.686 -8.696 1.00 82.69 101 GLN A C 1
ATOM 791 O O . GLN A 1 101 ? -18.687 18.549 -8.380 1.00 82.69 101 GLN A O 1
ATOM 796 N N . SER A 1 102 ? -16.629 17.676 -8.205 1.00 77.50 102 SER A N 1
ATOM 797 C CA . SER A 1 102 ? -16.189 18.580 -7.132 1.00 77.50 102 SER A CA 1
ATOM 798 C C . SER A 1 102 ? -15.560 19.904 -7.592 1.00 77.50 102 SER A C 1
ATOM 800 O O . SER A 1 102 ? -15.409 20.798 -6.764 1.00 77.50 102 SER A O 1
ATOM 802 N N . SER A 1 103 ? -15.156 20.063 -8.860 1.00 68.38 103 SER A N 1
ATOM 803 C CA . SER A 1 103 ? -14.446 21.269 -9.333 1.00 68.38 103 SER A CA 1
ATOM 804 C C . SER A 1 103 ? -15.159 21.997 -10.472 1.00 68.38 103 SER A C 1
ATOM 806 O O . SER A 1 103 ? -15.595 21.387 -11.441 1.00 68.38 103 SER A O 1
ATOM 808 N N . SER A 1 104 ? -15.174 23.336 -10.416 1.00 61.41 104 SER A N 1
ATOM 809 C CA . SER A 1 104 ? -15.646 24.208 -11.510 1.00 61.41 104 SER A CA 1
ATOM 810 C C . SER A 1 104 ? -14.766 24.146 -12.771 1.00 61.41 104 SER A C 1
ATOM 812 O O . SER A 1 104 ? -15.176 24.595 -13.841 1.00 61.41 104 SER A O 1
ATOM 814 N N . ARG A 1 105 ? -13.565 23.560 -12.663 1.00 64.25 105 ARG A N 1
ATOM 815 C CA . ARG A 1 105 ? -12.672 23.183 -13.767 1.00 64.25 105 ARG A CA 1
ATOM 816 C C . ARG A 1 105 ? -12.183 21.750 -13.560 1.00 64.25 105 ARG A C 1
ATOM 818 O O . ARG A 1 105 ? -11.416 21.497 -12.636 1.00 64.25 105 ARG A O 1
ATOM 825 N N . ALA A 1 106 ? -12.600 20.832 -14.429 1.00 71.06 106 ALA A N 1
ATOM 826 C CA . ALA A 1 106 ? -12.097 19.462 -14.426 1.00 71.06 106 ALA A CA 1
ATOM 827 C C . ALA A 1 106 ? -10.593 19.443 -14.755 1.00 71.06 106 ALA A C 1
ATOM 829 O O . ALA A 1 106 ? -10.175 20.009 -15.765 1.00 71.06 106 ALA A O 1
ATOM 830 N N . CYS A 1 107 ? -9.793 18.798 -13.901 1.00 80.94 107 CYS A N 1
ATOM 831 C CA . CYS A 1 107 ? -8.347 18.656 -14.103 1.00 80.94 107 CYS A CA 1
ATOM 832 C C . CYS A 1 107 ? -8.015 17.570 -15.141 1.00 80.94 107 CYS A C 1
ATOM 834 O O . CYS A 1 107 ? -7.073 17.731 -15.909 1.00 80.94 107 CYS A O 1
ATOM 836 N N . TYR A 1 108 ? -8.837 16.517 -15.212 1.00 87.12 108 TYR A N 1
ATOM 837 C CA . TYR A 1 108 ? -8.666 15.395 -16.135 1.00 87.12 108 TYR A CA 1
ATOM 838 C C . TYR A 1 108 ? -9.874 15.232 -17.052 1.00 87.12 108 TYR A C 1
ATOM 840 O O . TYR A 1 108 ? -11.029 15.417 -16.646 1.00 87.12 108 TYR A O 1
ATOM 848 N N . ARG A 1 109 ? -9.611 14.818 -18.291 1.00 88.06 109 ARG A N 1
ATOM 849 C CA . ARG A 1 109 ? -10.655 14.424 -19.240 1.00 88.06 109 ARG A CA 1
ATOM 850 C C . ARG A 1 109 ? -11.184 13.034 -18.873 1.00 88.06 109 ARG A C 1
ATOM 852 O O . ARG A 1 109 ? -10.397 12.170 -18.504 1.00 88.06 109 ARG A O 1
ATOM 859 N N . VAL A 1 110 ? -12.498 12.793 -19.008 1.00 89.75 110 VAL A N 1
ATOM 860 C CA . VAL A 1 110 ? -13.026 11.414 -18.925 1.00 89.75 110 VAL A CA 1
ATOM 861 C C . VAL A 1 110 ? -12.349 10.582 -20.017 1.00 89.75 110 VAL A C 1
ATOM 863 O O . VAL A 1 110 ? -12.511 10.931 -21.192 1.00 89.75 110 VAL A O 1
ATOM 866 N N . PRO A 1 111 ? -11.629 9.501 -19.678 1.00 92.44 111 PRO A N 1
ATOM 867 C CA . PRO A 1 111 ? -11.123 8.591 -20.690 1.00 92.44 111 PRO A CA 1
ATOM 868 C C . PRO A 1 111 ? -12.294 7.874 -21.373 1.00 92.44 111 PRO A C 1
ATOM 870 O O . PRO A 1 111 ? -13.204 7.363 -20.717 1.00 92.44 111 PRO A O 1
ATOM 873 N N . GLY A 1 112 ? -12.277 7.847 -22.702 1.00 90.56 112 GLY A N 1
ATOM 874 C CA . GLY A 1 112 ? -13.211 7.080 -23.515 1.00 90.56 112 GLY A CA 1
ATOM 875 C C . GLY A 1 112 ? -13.008 5.564 -23.377 1.00 90.56 112 GLY A C 1
ATOM 876 O O . GLY A 1 112 ? -12.027 5.109 -22.777 1.00 90.56 112 GLY A O 1
ATOM 877 N N . PRO A 1 113 ? -13.914 4.756 -23.955 1.00 89.12 113 PRO A N 1
ATOM 878 C CA . PRO A 1 113 ? -13.823 3.300 -23.902 1.00 89.12 113 PRO A CA 1
ATOM 879 C C . PRO A 1 113 ? -12.469 2.790 -24.414 1.00 89.12 113 PRO A C 1
ATOM 881 O O . PRO A 1 113 ? -12.030 3.167 -25.498 1.00 89.12 113 PRO A O 1
ATOM 884 N N . GLY A 1 114 ? -11.804 1.942 -23.627 1.00 90.56 114 GLY A N 1
ATOM 885 C CA . GLY A 1 114 ? -10.519 1.329 -23.985 1.00 90.56 114 GLY A CA 1
ATOM 886 C C . GLY A 1 114 ? -9.283 2.227 -23.844 1.00 90.56 114 GLY A C 1
ATOM 887 O O . GLY A 1 114 ? -8.172 1.727 -24.021 1.00 90.56 114 GLY A O 1
ATOM 888 N N . GLN A 1 115 ? -9.440 3.513 -23.494 1.00 94.62 115 GLN A N 1
ATOM 889 C CA . GLN A 1 115 ? -8.290 4.393 -23.244 1.00 94.62 115 GLN A CA 1
ATOM 890 C C . GLN A 1 115 ? -7.553 4.021 -21.956 1.00 94.62 115 GLN A C 1
ATOM 892 O O . GLN A 1 115 ? -6.340 4.144 -21.909 1.00 94.62 115 GLN A O 1
ATOM 897 N N . VAL A 1 116 ? -8.258 3.519 -20.938 1.00 97.75 116 VAL A N 1
ATOM 898 C CA . VAL A 1 116 ? -7.645 2.874 -19.770 1.00 97.75 116 VAL A CA 1
ATOM 899 C C . VAL A 1 116 ? -7.899 1.374 -19.892 1.00 97.75 116 VAL A C 1
ATOM 901 O O . VAL A 1 116 ? -9.052 0.941 -19.860 1.00 97.75 116 VAL A O 1
ATOM 904 N N . ARG A 1 117 ? -6.848 0.577 -20.099 1.00 97.69 117 ARG A N 1
ATOM 905 C CA . ARG A 1 117 ? -6.974 -0.866 -20.374 1.00 97.69 117 ARG A CA 1
ATOM 906 C C . ARG A 1 117 ? -5.844 -1.678 -19.764 1.00 97.69 117 ARG A C 1
ATOM 908 O O . ARG A 1 117 ? -4.774 -1.152 -19.484 1.00 97.69 117 ARG A O 1
ATOM 915 N N . ILE A 1 118 ? -6.080 -2.976 -19.617 1.00 98.50 118 ILE A N 1
ATOM 916 C CA . ILE A 1 118 ? -5.088 -3.935 -19.134 1.00 98.50 118 ILE A CA 1
ATOM 917 C C . ILE A 1 118 ? -4.593 -4.757 -20.317 1.00 98.50 118 ILE A C 1
ATOM 919 O O . ILE A 1 118 ? -5.393 -5.331 -21.053 1.00 98.50 118 ILE A O 1
ATOM 923 N N . VAL A 1 119 ? -3.277 -4.844 -20.472 1.00 98.06 119 VAL A N 1
ATOM 924 C CA . VAL A 1 119 ? -2.623 -5.808 -21.354 1.00 98.06 119 VAL A CA 1
ATOM 925 C C . VAL A 1 119 ? -1.907 -6.832 -20.488 1.00 98.06 119 VAL A C 1
ATOM 927 O O . VAL A 1 119 ? -1.044 -6.490 -19.680 1.00 98.06 119 VAL A O 1
ATOM 930 N N . GLN A 1 120 ? -2.289 -8.096 -20.640 1.00 97.31 120 GLN A N 1
ATOM 931 C CA . GLN A 1 120 ? -1.590 -9.214 -20.023 1.00 97.31 120 GLN A CA 1
ATOM 932 C C . GLN A 1 120 ? -0.384 -9.577 -20.892 1.00 97.31 120 GLN A C 1
ATOM 934 O O . GLN A 1 120 ? -0.553 -9.946 -22.052 1.00 97.31 120 GLN A O 1
ATOM 939 N N . HIS A 1 121 ? 0.816 -9.491 -20.325 1.00 95.19 121 HIS A N 1
ATOM 940 C CA . HIS A 1 121 ? 2.059 -9.850 -21.000 1.00 95.19 121 HIS A CA 1
ATOM 941 C C . HIS A 1 121 ? 2.728 -11.016 -20.273 1.00 95.19 121 HIS A C 1
ATOM 943 O O . HIS A 1 121 ? 2.969 -10.948 -19.065 1.00 95.19 121 HIS A O 1
ATOM 949 N N . VAL A 1 122 ? 3.002 -12.098 -20.999 1.00 93.31 122 VAL A N 1
ATOM 950 C CA . VAL A 1 122 ? 3.697 -13.274 -20.464 1.00 93.31 122 VAL A CA 1
ATOM 951 C C . VAL A 1 122 ? 5.170 -13.161 -20.825 1.00 93.31 122 VAL A C 1
ATOM 953 O O . VAL A 1 122 ? 5.525 -13.131 -21.997 1.00 93.31 122 VAL A O 1
ATOM 956 N N . VAL A 1 123 ? 6.015 -13.101 -19.802 1.00 89.25 123 VAL A N 1
ATOM 957 C CA . VAL A 1 123 ? 7.467 -13.086 -19.930 1.00 89.25 123 VAL A CA 1
ATOM 958 C C . VAL A 1 123 ? 7.972 -14.518 -19.810 1.00 89.25 123 VAL A C 1
ATOM 960 O O . VAL A 1 123 ? 7.937 -15.114 -18.727 1.00 89.25 123 VAL A O 1
ATOM 963 N N . GLU A 1 124 ? 8.429 -15.072 -20.928 1.00 85.75 124 GLU A N 1
ATOM 964 C CA . GLU A 1 124 ? 9.013 -16.409 -21.018 1.00 85.75 124 GLU A CA 1
ATOM 965 C C . GLU A 1 124 ? 10.211 -16.428 -21.983 1.00 85.75 124 GLU A C 1
ATOM 967 O O . GLU A 1 124 ? 10.201 -15.704 -22.980 1.00 85.75 124 GLU A O 1
ATOM 972 N N . PRO A 1 125 ? 11.266 -17.216 -21.702 1.00 78.75 125 PRO A N 1
ATOM 973 C CA . PRO A 1 125 ? 12.414 -17.320 -22.596 1.00 78.75 125 PRO A CA 1
ATOM 974 C C . PRO A 1 125 ? 12.055 -18.093 -23.872 1.00 78.75 125 PRO A C 1
ATOM 976 O O . PRO A 1 125 ? 11.508 -19.197 -23.806 1.00 78.75 125 PRO A O 1
ATOM 979 N N . VAL A 1 126 ? 12.426 -17.543 -25.032 1.00 75.19 126 VAL A N 1
ATOM 980 C CA . VAL A 1 126 ? 12.201 -18.155 -26.356 1.00 75.19 126 VAL A CA 1
ATOM 981 C C . VAL A 1 126 ? 12.957 -19.484 -26.502 1.00 75.19 126 VAL A C 1
ATOM 983 O O . VAL A 1 126 ? 12.414 -20.444 -27.049 1.00 75.19 126 VAL A O 1
ATOM 986 N N . ASP A 1 127 ? 14.181 -19.580 -25.969 1.00 70.00 127 ASP A N 1
ATOM 987 C CA . ASP A 1 127 ? 14.950 -20.829 -25.906 1.00 70.00 127 ASP A CA 1
ATOM 988 C C . ASP A 1 127 ? 15.062 -21.345 -24.463 1.00 70.00 127 ASP A C 1
ATOM 990 O O . ASP A 1 127 ? 15.924 -20.939 -23.677 1.00 70.00 127 ASP A O 1
ATOM 994 N N . LYS A 1 128 ? 14.201 -22.312 -24.129 1.00 63.81 128 LYS A N 1
ATOM 995 C CA . LYS A 1 128 ? 14.185 -22.986 -22.821 1.00 63.81 128 LYS A CA 1
ATOM 996 C C . LYS A 1 128 ? 15.483 -23.743 -22.512 1.00 63.81 128 LYS A C 1
ATOM 998 O O . LYS A 1 128 ? 15.758 -23.998 -21.345 1.00 63.81 128 LYS A O 1
ATOM 1003 N N . LYS A 1 129 ? 16.279 -24.121 -23.523 1.00 56.31 129 LYS A N 1
ATOM 1004 C CA . LYS A 1 129 ? 17.551 -24.839 -23.330 1.00 56.31 129 LYS A CA 1
ATOM 1005 C C . LYS A 1 129 ? 18.699 -23.879 -23.031 1.00 56.31 129 LYS A C 1
ATOM 1007 O O . LYS A 1 129 ? 19.467 -24.150 -22.109 1.00 56.31 129 LYS A O 1
ATOM 1012 N N . ALA A 1 130 ? 18.789 -22.752 -23.739 1.00 52.88 130 ALA A N 1
ATOM 1013 C CA . ALA A 1 130 ? 19.771 -21.704 -23.440 1.00 52.88 130 ALA A CA 1
ATOM 1014 C C . ALA A 1 130 ? 19.571 -21.109 -22.032 1.00 52.88 130 ALA A C 1
ATOM 1016 O O . ALA A 1 130 ? 20.542 -20.903 -21.306 1.00 52.88 130 ALA A O 1
ATOM 1017 N N . ALA A 1 131 ? 18.315 -20.952 -21.596 1.00 49.59 131 ALA A N 1
ATOM 1018 C CA . ALA A 1 131 ? 17.959 -20.487 -20.253 1.00 49.59 131 ALA A CA 1
ATOM 1019 C C . ALA A 1 131 ? 18.351 -21.450 -19.111 1.00 49.59 131 ALA A C 1
ATOM 1021 O O . ALA A 1 131 ? 18.262 -21.058 -17.955 1.00 49.59 131 ALA A O 1
ATOM 1022 N N . SER A 1 132 ? 18.757 -22.690 -19.419 1.00 48.44 132 SER A N 1
ATOM 1023 C CA . SER A 1 132 ? 19.139 -23.712 -18.426 1.00 48.44 132 SER A CA 1
ATOM 1024 C C . SER A 1 132 ? 20.656 -23.852 -18.224 1.00 48.44 132 SER A C 1
ATOM 1026 O O . SER A 1 132 ? 21.092 -24.554 -17.314 1.00 48.44 132 SER A O 1
ATOM 1028 N N . GLN A 1 133 ? 21.469 -23.219 -19.083 1.00 44.16 133 GLN A N 1
ATOM 1029 C CA . GLN A 1 133 ? 22.932 -23.376 -19.114 1.00 44.16 133 GLN A CA 1
ATOM 1030 C C . GLN A 1 133 ? 23.718 -22.204 -18.515 1.00 44.16 133 GLN A C 1
ATOM 1032 O O . GLN A 1 133 ? 24.928 -22.326 -18.327 1.00 44.16 133 GLN A O 1
ATOM 1037 N N . ASP A 1 134 ? 23.073 -21.084 -18.197 1.00 47.47 134 ASP A N 1
ATOM 1038 C CA . ASP A 1 134 ? 23.733 -19.993 -17.486 1.00 47.47 134 ASP A CA 1
ATOM 1039 C C . ASP A 1 134 ? 23.880 -20.397 -16.006 1.00 47.47 134 ASP A C 1
ATOM 1041 O O . ASP A 1 134 ? 22.907 -20.657 -15.304 1.00 47.47 134 ASP A O 1
ATOM 1045 N N . SER A 1 135 ? 25.105 -20.491 -15.496 1.00 41.12 135 SER A N 1
ATOM 1046 C CA . SER A 1 135 ? 25.385 -20.835 -14.093 1.00 41.12 135 SER A CA 1
ATOM 1047 C C . SER A 1 135 ? 24.806 -19.824 -13.085 1.00 41.12 135 SER A C 1
ATOM 1049 O O . SER A 1 135 ? 24.707 -20.124 -11.896 1.00 41.12 135 SER A O 1
ATOM 1051 N N . MET A 1 136 ? 24.375 -18.649 -13.562 1.00 44.28 136 MET A N 1
ATOM 1052 C CA . MET A 1 136 ? 23.604 -17.633 -12.835 1.00 44.28 136 MET A CA 1
ATOM 1053 C C . MET A 1 136 ? 22.095 -17.684 -13.138 1.00 44.28 136 MET A C 1
ATOM 1055 O O . MET A 1 136 ? 21.306 -17.007 -12.466 1.00 44.28 136 MET A O 1
ATOM 1059 N N . SER A 1 137 ? 21.669 -18.520 -14.092 1.00 45.41 137 SER A N 1
ATOM 1060 C CA . SER A 1 137 ? 20.270 -18.853 -14.365 1.00 45.41 137 SER A CA 1
ATOM 1061 C C . SER A 1 137 ? 19.725 -19.811 -13.315 1.00 45.41 137 SER A C 1
ATOM 1063 O O . SER A 1 137 ? 19.340 -20.948 -13.548 1.00 45.41 137 SER A O 1
ATOM 1065 N N . ARG A 1 138 ? 19.498 -19.255 -12.132 1.00 47.75 138 ARG A N 1
ATOM 1066 C CA . ARG A 1 138 ? 18.278 -19.593 -11.397 1.00 47.75 138 ARG A CA 1
ATOM 1067 C C . ARG A 1 138 ? 17.081 -18.911 -12.063 1.00 47.75 138 ARG A C 1
ATOM 1069 O O . ARG A 1 138 ? 16.287 -18.287 -11.367 1.00 47.75 138 ARG A O 1
ATOM 1076 N N . VAL A 1 139 ? 17.001 -18.925 -13.400 1.00 46.31 139 VAL A N 1
ATOM 1077 C CA . VAL A 1 139 ? 15.796 -18.516 -14.120 1.00 46.31 139 VAL A CA 1
ATOM 1078 C C . VAL A 1 139 ? 14.802 -19.601 -13.751 1.00 46.31 139 VAL A C 1
ATOM 1080 O O . VAL A 1 139 ? 15.015 -20.750 -14.138 1.00 46.31 139 VAL A O 1
ATOM 1083 N N . PRO A 1 140 ? 13.788 -19.317 -12.918 1.00 48.78 140 PRO A N 1
ATOM 1084 C CA . PRO A 1 140 ? 12.765 -20.312 -12.691 1.00 48.78 140 PRO A CA 1
ATOM 1085 C C . PRO A 1 140 ? 12.238 -20.708 -14.071 1.00 48.78 140 PRO A C 1
ATOM 1087 O O . PRO A 1 140 ? 11.978 -19.836 -14.897 1.00 48.78 140 PRO A O 1
ATOM 1090 N N . GLU A 1 141 ? 11.993 -21.993 -14.313 1.00 49.84 141 GLU A N 1
ATOM 1091 C CA . GLU A 1 141 ? 11.215 -22.459 -15.476 1.00 49.84 141 GLU A CA 1
ATOM 1092 C C . GLU A 1 141 ? 9.808 -21.802 -15.555 1.00 49.84 141 GLU A C 1
ATOM 1094 O O . GLU A 1 141 ? 9.022 -22.070 -16.465 1.00 49.84 141 GLU A O 1
ATOM 1099 N N . ALA A 1 142 ? 9.471 -20.946 -14.584 1.00 58.72 142 ALA A N 1
ATOM 1100 C CA . ALA A 1 142 ? 8.245 -20.198 -14.462 1.00 58.72 142 ALA A CA 1
ATOM 1101 C C . ALA A 1 142 ? 8.225 -18.989 -15.408 1.00 58.72 142 ALA A C 1
ATOM 1103 O O . ALA A 1 142 ? 8.912 -17.980 -15.221 1.00 58.72 142 ALA A O 1
ATOM 1104 N N . HIS A 1 143 ? 7.327 -19.087 -16.381 1.00 75.81 143 HIS A N 1
ATOM 1105 C CA . HIS A 1 143 ? 6.697 -17.937 -17.007 1.00 75.81 143 HIS A CA 1
ATOM 1106 C C . HIS A 1 143 ? 6.218 -16.957 -15.925 1.00 75.81 143 HIS A C 1
ATOM 1108 O O . HIS A 1 143 ? 5.622 -17.349 -14.918 1.00 75.81 143 HIS A O 1
ATOM 1114 N N . VAL A 1 144 ? 6.463 -15.668 -16.135 1.00 87.00 144 VAL A N 1
ATOM 1115 C CA . VAL A 1 144 ? 5.941 -14.607 -15.270 1.00 87.00 144 VAL A CA 1
ATOM 1116 C C . VAL A 1 144 ? 4.914 -13.824 -16.059 1.00 87.00 144 VAL A C 1
ATOM 1118 O O . VAL A 1 144 ? 5.182 -13.375 -17.165 1.00 87.00 144 VAL A O 1
ATOM 1121 N N . THR A 1 145 ? 3.733 -13.627 -15.484 1.00 93.25 145 THR A N 1
ATOM 1122 C CA . THR A 1 145 ? 2.732 -12.743 -16.084 1.00 93.25 145 THR A CA 1
ATOM 1123 C C . THR A 1 145 ? 2.829 -11.359 -15.454 1.00 93.25 145 THR A C 1
ATOM 1125 O O . THR A 1 145 ? 2.730 -11.224 -14.234 1.00 93.25 145 THR A O 1
ATOM 1128 N N . VAL A 1 146 ? 3.001 -10.334 -16.286 1.00 96.88 146 VAL A N 1
ATOM 1129 C CA . VAL A 1 146 ? 2.929 -8.923 -15.898 1.00 96.88 146 VAL A CA 1
ATOM 1130 C C . VAL A 1 146 ? 1.676 -8.313 -16.515 1.00 96.88 146 VAL A C 1
ATOM 1132 O O . VAL A 1 146 ? 1.392 -8.496 -17.697 1.00 96.88 146 VAL A O 1
ATOM 1135 N N . TYR A 1 147 ? 0.921 -7.572 -15.711 1.00 98.44 147 TYR A N 1
ATOM 1136 C CA . TYR A 1 147 ? -0.275 -6.865 -16.153 1.00 98.44 147 TYR A CA 1
ATOM 1137 C C . TYR A 1 147 ? 0.062 -5.388 -16.330 1.00 98.44 147 TYR A C 1
ATOM 1139 O O . TYR A 1 147 ? 0.384 -4.694 -15.363 1.00 98.44 147 TYR A O 1
ATOM 1147 N N . CYS A 1 148 ? 0.007 -4.918 -17.572 1.00 98.25 148 CYS A N 1
ATOM 1148 C CA . CYS A 1 148 ? 0.307 -3.543 -17.947 1.00 98.25 148 CYS A CA 1
ATOM 1149 C C . CYS A 1 148 ? -0.998 -2.755 -18.028 1.00 98.25 148 CYS A C 1
ATOM 1151 O O . CYS A 1 148 ? -1.809 -3.002 -18.921 1.00 98.25 148 CYS A O 1
ATOM 1153 N N . VAL A 1 149 ? -1.212 -1.810 -17.116 1.00 98.62 149 VAL A N 1
ATOM 1154 C CA . VAL A 1 149 ? -2.316 -0.854 -17.236 1.00 98.62 149 VAL A CA 1
ATOM 1155 C C . VAL A 1 149 ? -1.836 0.289 -18.117 1.00 98.62 149 VAL A C 1
ATOM 1157 O O . VAL A 1 149 ? -0.940 1.028 -17.716 1.00 98.62 149 VAL A O 1
ATOM 1160 N N . LEU A 1 150 ? -2.412 0.397 -19.311 1.00 98.62 150 LEU A N 1
ATOM 1161 C CA . LEU A 1 150 ? -2.145 1.451 -20.287 1.00 98.62 150 LEU A CA 1
ATOM 1162 C C . LEU A 1 150 ? -3.216 2.533 -20.163 1.00 98.62 150 LEU A C 1
ATOM 1164 O O . LEU A 1 150 ? -4.402 2.208 -20.067 1.00 98.62 150 LEU A O 1
ATOM 1168 N N . PHE A 1 151 ? -2.799 3.796 -20.135 1.00 98.31 151 PHE A N 1
ATOM 1169 C CA . PHE A 1 151 ? -3.674 4.960 -19.961 1.00 98.31 151 PHE A CA 1
ATOM 1170 C C . PHE A 1 151 ? -3.073 6.213 -20.619 1.00 98.31 151 PHE A C 1
ATOM 1172 O O . PHE A 1 151 ? -1.855 6.267 -20.784 1.00 98.31 151 PHE A O 1
ATOM 1179 N N . PRO A 1 152 ? -3.881 7.237 -20.962 1.00 97.94 152 PRO A N 1
ATOM 1180 C CA . PRO A 1 152 ? -3.375 8.540 -21.396 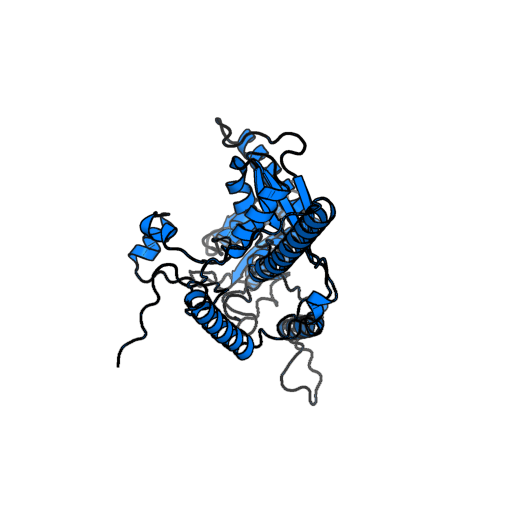1.00 97.94 152 PRO A CA 1
ATOM 1181 C C . PRO A 1 152 ? -2.371 9.129 -20.397 1.00 97.94 152 PRO A C 1
ATOM 1183 O O . PRO A 1 152 ? -2.636 9.126 -19.196 1.00 97.94 152 PRO A O 1
ATOM 1186 N N . GLU A 1 153 ? -1.233 9.631 -20.876 1.00 96.56 153 GLU A N 1
ATOM 1187 C CA . GLU A 1 153 ? -0.107 10.086 -20.039 1.00 96.56 153 GLU A CA 1
ATOM 1188 C C . GLU A 1 153 ? -0.504 11.145 -18.991 1.00 96.56 153 GLU A C 1
ATOM 1190 O O . GLU A 1 153 ? 0.031 11.163 -17.880 1.00 96.56 153 GLU A O 1
ATOM 1195 N N . ASP A 1 154 ? -1.512 11.975 -19.274 1.00 95.50 154 ASP A N 1
ATOM 1196 C CA . ASP A 1 154 ? -2.043 12.961 -18.327 1.00 95.50 154 ASP A CA 1
ATOM 1197 C C . ASP A 1 154 ? -2.658 12.325 -17.065 1.00 95.50 154 ASP A C 1
ATOM 1199 O O . ASP A 1 154 ? -2.718 12.971 -16.019 1.00 95.50 154 ASP A O 1
ATOM 1203 N N . LEU A 1 155 ? -3.041 11.043 -17.112 1.00 97.06 155 LEU A N 1
ATOM 1204 C CA . LEU A 1 155 ? -3.557 10.279 -15.968 1.00 97.06 155 LEU A CA 1
ATOM 1205 C C . LEU A 1 155 ? -2.457 9.612 -15.124 1.00 97.06 155 LEU A C 1
ATOM 1207 O O . LEU A 1 155 ? -2.769 8.962 -14.118 1.00 97.06 155 LEU A O 1
ATOM 1211 N N . PHE A 1 156 ? -1.174 9.777 -15.468 1.00 97.38 156 PHE A N 1
ATOM 1212 C CA . PHE A 1 156 ? -0.064 9.147 -14.744 1.00 97.38 156 PHE A CA 1
ATOM 1213 C C . PHE A 1 156 ? -0.049 9.494 -13.253 1.00 97.38 156 PHE A C 1
ATOM 1215 O O . PHE A 1 156 ? 0.244 8.642 -12.414 1.00 97.38 156 PHE A O 1
ATOM 1222 N N . SER A 1 157 ? -0.427 10.720 -12.888 1.00 96.12 157 SER A N 1
ATOM 1223 C CA . SER A 1 157 ? -0.522 11.149 -11.488 1.00 96.12 157 SER A CA 1
ATOM 1224 C C . SER A 1 157 ? -1.552 10.334 -10.686 1.00 96.12 157 SER A C 1
ATOM 1226 O O . SER A 1 157 ? -1.335 10.073 -9.501 1.00 96.12 157 SER A O 1
ATOM 1228 N N . LEU A 1 158 ? -2.655 9.899 -11.308 1.00 97.00 158 LEU A N 1
ATOM 1229 C CA . LEU A 1 158 ? -3.681 9.062 -10.681 1.00 97.00 158 LEU A CA 1
ATOM 1230 C C . LEU A 1 158 ? -3.205 7.613 -10.568 1.00 97.00 158 LEU A C 1
ATOM 1232 O O . LEU A 1 158 ? -3.298 7.017 -9.493 1.00 97.00 158 LEU A O 1
ATOM 1236 N N . ALA A 1 159 ? -2.616 7.068 -11.634 1.00 97.94 159 ALA A N 1
ATOM 1237 C CA . ALA A 1 159 ? -2.012 5.738 -11.597 1.00 97.94 159 ALA A CA 1
ATOM 1238 C C . ALA A 1 159 ? -0.908 5.656 -10.525 1.00 97.94 159 ALA A C 1
ATOM 1240 O O . ALA A 1 159 ? -0.846 4.698 -9.750 1.00 97.94 159 ALA A O 1
ATOM 1241 N N . LYS A 1 160 ? -0.068 6.695 -10.415 1.00 97.50 160 LYS A N 1
ATOM 1242 C CA . LYS A 1 160 ? 0.981 6.800 -9.393 1.00 97.50 160 LYS A CA 1
ATOM 1243 C C . LYS A 1 160 ? 0.403 6.907 -7.982 1.00 97.50 160 LYS A C 1
ATOM 1245 O O . LYS A 1 160 ? 0.960 6.319 -7.063 1.00 97.50 160 LYS A O 1
ATOM 1250 N N . GLN A 1 161 ? -0.723 7.594 -7.790 1.00 96.56 161 GLN A N 1
ATOM 1251 C CA . GLN A 1 161 ? -1.419 7.590 -6.498 1.00 96.56 161 GLN A CA 1
ATOM 1252 C C . GLN A 1 161 ? -1.906 6.189 -6.117 1.00 96.56 161 GLN A C 1
ATOM 1254 O O . GLN A 1 161 ? -1.744 5.786 -4.968 1.00 96.56 161 GLN A O 1
ATOM 1259 N N . TYR A 1 162 ? -2.465 5.428 -7.062 1.00 97.94 162 TYR A N 1
ATOM 1260 C CA . TYR A 1 162 ? -2.837 4.033 -6.813 1.00 97.94 162 TYR A CA 1
ATOM 1261 C C . TYR A 1 162 ? -1.616 3.190 -6.414 1.00 97.94 162 TYR A C 1
ATOM 1263 O O . TYR A 1 162 ? -1.653 2.481 -5.405 1.00 97.94 162 TYR A O 1
ATOM 1271 N N . TRP A 1 163 ? -0.516 3.312 -7.164 1.00 97.31 163 TRP A N 1
ATOM 1272 C CA . TRP A 1 163 ? 0.761 2.662 -6.855 1.00 97.31 163 TRP A CA 1
ATOM 1273 C C . TRP A 1 163 ? 1.238 2.992 -5.439 1.00 97.31 163 TRP A C 1
ATOM 1275 O O . TRP A 1 163 ? 1.523 2.091 -4.648 1.00 97.31 163 TRP A O 1
ATOM 1285 N N . GLN A 1 164 ? 1.293 4.285 -5.115 1.00 95.88 164 GLN A N 1
ATOM 1286 C CA . GLN A 1 164 ? 1.793 4.778 -3.843 1.00 95.88 164 GLN A CA 1
ATOM 1287 C C . GLN A 1 164 ? 0.937 4.268 -2.689 1.00 95.88 164 GLN A C 1
ATOM 1289 O O . GLN A 1 164 ? 1.478 3.645 -1.781 1.00 95.88 164 GLN A O 1
ATOM 1294 N N . HIS A 1 165 ? -0.377 4.494 -2.709 1.00 95.94 165 HIS A N 1
ATOM 1295 C CA . HIS A 1 165 ? -1.212 4.167 -1.554 1.00 95.94 165 HIS A CA 1
ATOM 1296 C C . HIS A 1 165 ? -1.372 2.654 -1.370 1.00 95.94 165 HIS A C 1
ATOM 1298 O O . HIS A 1 165 ? -1.307 2.179 -0.246 1.00 95.94 165 HIS A O 1
ATOM 1304 N N . THR A 1 166 ? -1.533 1.873 -2.443 1.00 96.06 166 THR A N 1
ATOM 1305 C CA . THR A 1 166 ? -1.780 0.424 -2.302 1.00 96.06 166 THR A CA 1
ATOM 1306 C C . THR A 1 166 ? -0.500 -0.396 -2.135 1.00 96.06 166 THR A C 1
ATOM 1308 O O . THR A 1 166 ? -0.528 -1.480 -1.552 1.00 96.06 166 THR A O 1
ATOM 1311 N N . GLY A 1 167 ? 0.631 0.073 -2.675 1.00 94.69 167 GLY A N 1
ATOM 1312 C CA . GLY A 1 167 ? 1.889 -0.678 -2.694 1.00 94.69 167 GLY A CA 1
ATOM 1313 C C . GLY A 1 167 ? 1.827 -1.998 -3.475 1.00 94.69 167 GLY A C 1
ATOM 1314 O O . GLY A 1 167 ? 2.626 -2.890 -3.212 1.00 94.69 167 GLY A O 1
ATOM 1315 N N . THR A 1 168 ? 0.873 -2.149 -4.404 1.00 95.12 168 THR A N 1
ATOM 1316 C CA . THR A 1 168 ? 0.608 -3.411 -5.132 1.00 95.12 168 THR A CA 1
ATOM 1317 C C . THR A 1 168 ? 1.337 -3.543 -6.473 1.00 95.12 168 THR A C 1
ATOM 1319 O O . THR A 1 168 ? 1.108 -4.501 -7.208 1.00 95.12 168 THR A O 1
ATOM 1322 N N . GLY A 1 169 ? 2.204 -2.586 -6.802 1.00 96.69 169 GLY A N 1
ATOM 1323 C CA . GLY A 1 169 ? 3.022 -2.599 -8.012 1.00 96.69 169 GLY A CA 1
ATOM 1324 C C . GLY A 1 169 ? 4.044 -3.738 -8.067 1.00 96.69 169 GLY A C 1
ATOM 1325 O O . GLY A 1 169 ? 4.319 -4.400 -7.063 1.00 96.69 169 GLY A O 1
ATOM 1326 N N . ILE A 1 170 ? 4.634 -3.972 -9.244 1.00 96.00 170 ILE A N 1
ATOM 1327 C CA . ILE A 1 170 ? 5.745 -4.929 -9.368 1.00 96.00 170 ILE A CA 1
ATOM 1328 C C . ILE A 1 170 ? 6.971 -4.484 -8.555 1.00 96.00 170 ILE A C 1
ATOM 1330 O O . ILE A 1 170 ? 7.208 -3.295 -8.345 1.00 96.00 170 ILE A O 1
ATOM 1334 N N . SER A 1 171 ? 7.795 -5.442 -8.128 1.00 92.94 171 SER A N 1
ATOM 1335 C CA . SER A 1 171 ? 9.065 -5.138 -7.462 1.00 92.94 171 SER A CA 1
ATOM 1336 C C . SER A 1 171 ? 10.173 -4.819 -8.470 1.00 92.94 171 SER A C 1
ATOM 1338 O O . SER A 1 171 ? 10.133 -5.249 -9.623 1.00 92.94 171 SER A O 1
ATOM 1340 N N . SER A 1 172 ? 11.215 -4.117 -8.020 1.00 91.56 172 SER A N 1
ATOM 1341 C CA . SER A 1 172 ? 12.408 -3.856 -8.834 1.00 91.56 172 SER A CA 1
ATOM 1342 C C . SER A 1 172 ? 13.108 -5.148 -9.267 1.00 91.56 172 SER A C 1
ATOM 1344 O O . SER A 1 172 ? 13.529 -5.246 -10.414 1.00 91.56 172 SER A O 1
ATOM 1346 N N . ARG A 1 173 ? 13.154 -6.165 -8.392 1.00 87.75 173 ARG A N 1
ATOM 1347 C CA . ARG A 1 173 ? 13.692 -7.500 -8.709 1.00 87.75 173 ARG A CA 1
ATOM 1348 C C . ARG A 1 173 ? 12.881 -8.205 -9.797 1.00 87.75 173 ARG A C 1
ATOM 1350 O O . ARG A 1 173 ? 13.467 -8.799 -10.696 1.00 87.75 173 ARG A O 1
ATOM 1357 N N . LEU A 1 174 ? 11.548 -8.116 -9.737 1.00 89.88 174 LEU A N 1
ATOM 1358 C CA . LEU A 1 174 ? 10.682 -8.660 -10.785 1.00 89.88 174 LEU A CA 1
ATOM 1359 C C . LEU A 1 174 ? 10.920 -7.938 -12.114 1.00 89.88 174 LEU A C 1
ATOM 1361 O O . LEU A 1 174 ? 11.029 -8.588 -13.146 1.00 89.88 174 LEU A O 1
ATOM 1365 N N . ALA A 1 175 ? 11.072 -6.612 -12.083 1.00 93.81 175 ALA A N 1
ATOM 1366 C CA . ALA A 1 175 ? 11.355 -5.842 -13.286 1.00 93.81 175 ALA A CA 1
ATOM 1367 C C . ALA A 1 175 ? 12.697 -6.225 -13.932 1.00 93.81 175 ALA A C 1
ATOM 1369 O O . ALA A 1 175 ? 12.764 -6.419 -15.142 1.00 93.81 175 ALA A O 1
ATOM 1370 N N . GLU A 1 176 ? 13.752 -6.388 -13.130 1.00 90.56 176 GLU A N 1
ATOM 1371 C CA . GLU A 1 176 ? 15.070 -6.830 -13.605 1.00 90.56 176 GLU A CA 1
ATOM 1372 C C . GLU A 1 176 ? 15.053 -8.250 -14.170 1.00 90.56 176 GLU A C 1
ATOM 1374 O O . GLU A 1 176 ? 15.722 -8.524 -15.166 1.00 90.56 176 GLU A O 1
ATOM 1379 N N . TYR A 1 177 ? 14.295 -9.152 -13.541 1.00 86.75 177 TYR A N 1
ATOM 1380 C CA . TYR A 1 177 ? 14.078 -10.499 -14.057 1.00 86.75 177 TYR A CA 1
ATOM 1381 C C . TYR A 1 177 ? 13.410 -10.455 -15.434 1.00 86.75 177 TYR A C 1
ATOM 1383 O O . TYR A 1 177 ? 13.936 -11.032 -16.385 1.00 86.75 177 TYR A O 1
ATOM 1391 N N . CYS A 1 178 ? 12.304 -9.715 -15.560 1.00 90.94 178 CYS A N 1
ATOM 1392 C CA . CYS A 1 178 ? 11.572 -9.630 -16.817 1.00 90.94 178 CYS A CA 1
ATOM 1393 C C . CYS A 1 178 ? 12.418 -9.002 -17.931 1.00 90.94 178 CYS A C 1
ATOM 1395 O O . CYS A 1 178 ? 12.514 -9.568 -19.013 1.00 90.94 178 CYS A O 1
ATOM 1397 N N . MET A 1 179 ? 13.095 -7.883 -17.649 1.00 92.31 179 MET A N 1
ATOM 1398 C CA . MET A 1 179 ? 13.961 -7.210 -18.626 1.00 92.31 179 MET A CA 1
ATOM 1399 C C . MET A 1 179 ? 15.077 -8.112 -19.156 1.00 92.31 179 MET A C 1
ATOM 1401 O O . MET A 1 179 ? 15.407 -8.044 -20.335 1.00 92.31 179 MET A O 1
ATOM 1405 N N . ARG A 1 180 ? 15.653 -8.969 -18.305 1.00 87.69 180 ARG A N 1
ATOM 1406 C CA . ARG A 1 180 ? 16.702 -9.908 -18.720 1.00 87.69 180 ARG A CA 1
ATOM 1407 C C . ARG A 1 180 ? 16.190 -10.913 -19.750 1.00 87.69 180 ARG A C 1
ATOM 1409 O O . ARG A 1 180 ? 16.878 -11.170 -20.730 1.00 87.69 180 ARG A O 1
ATOM 1416 N N . ILE A 1 181 ? 14.998 -11.464 -19.523 1.00 85.94 181 ILE A N 1
ATOM 1417 C CA . ILE A 1 181 ? 14.369 -12.420 -20.443 1.00 85.94 181 ILE A CA 1
ATOM 1418 C C . ILE A 1 181 ? 13.995 -11.729 -21.752 1.00 85.94 181 ILE A C 1
ATOM 1420 O O . ILE A 1 181 ? 14.314 -12.238 -22.819 1.00 85.94 181 ILE A O 1
ATOM 1424 N N . GLU A 1 182 ? 13.372 -10.555 -21.677 1.00 89.88 182 GLU A N 1
ATOM 1425 C CA . GLU A 1 182 ? 12.956 -9.809 -22.866 1.00 89.88 182 GLU A CA 1
ATOM 1426 C C . GLU A 1 182 ? 14.145 -9.402 -23.747 1.00 89.88 182 GLU A C 1
ATOM 1428 O O . GLU A 1 182 ? 14.093 -9.574 -24.960 1.00 89.88 182 GLU A O 1
ATOM 1433 N N . HIS A 1 183 ? 15.259 -8.956 -23.160 1.00 88.62 183 HIS A N 1
ATOM 1434 C CA . HIS A 1 183 ? 16.474 -8.670 -23.929 1.00 88.62 183 HIS A CA 1
ATOM 1435 C C . HIS A 1 183 ? 17.053 -9.921 -24.602 1.00 88.62 183 HIS A C 1
ATOM 1437 O O . HIS A 1 183 ? 17.414 -9.867 -25.775 1.00 88.62 183 HIS A O 1
ATOM 1443 N N . ALA A 1 184 ? 17.104 -11.055 -23.895 1.00 84.12 184 ALA A N 1
ATOM 1444 C CA . ALA A 1 184 ? 17.563 -12.313 -24.483 1.00 84.12 184 ALA A CA 1
ATOM 1445 C C . ALA A 1 184 ? 16.650 -12.770 -25.639 1.00 84.12 184 ALA A C 1
ATOM 1447 O O . ALA A 1 184 ? 17.127 -13.289 -26.651 1.00 84.12 184 ALA A O 1
ATOM 1448 N N . ASN A 1 185 ? 15.341 -12.542 -25.514 1.00 85.88 185 ASN A N 1
ATOM 1449 C CA . ASN A 1 185 ? 14.374 -12.812 -26.572 1.00 85.88 185 ASN A CA 1
ATOM 1450 C C . ASN A 1 185 ? 14.603 -11.900 -27.787 1.00 85.88 185 ASN A C 1
ATOM 1452 O O . ASN A 1 185 ? 14.666 -12.400 -28.910 1.00 85.88 185 ASN A O 1
ATOM 1456 N N . ASP A 1 186 ? 14.801 -10.596 -27.572 1.00 86.88 186 ASP A N 1
ATOM 1457 C CA . ASP A 1 186 ? 15.086 -9.632 -28.642 1.00 86.88 186 ASP A CA 1
ATOM 1458 C C . ASP A 1 186 ? 16.378 -9.987 -29.401 1.00 86.88 186 ASP A C 1
ATOM 1460 O O . ASP A 1 186 ? 16.423 -9.901 -30.630 1.00 86.88 186 ASP A O 1
ATOM 1464 N N . GLU A 1 187 ? 17.427 -10.425 -28.697 1.00 83.62 187 GLU A N 1
ATOM 1465 C CA . GLU A 1 187 ? 18.677 -10.903 -29.306 1.00 83.62 187 GLU A CA 1
ATOM 1466 C C . GLU A 1 187 ? 18.440 -12.144 -30.180 1.00 83.62 187 GLU A C 1
ATOM 1468 O O . GLU A 1 187 ? 18.889 -12.194 -31.331 1.00 83.62 187 GLU A O 1
ATOM 1473 N N . CYS A 1 188 ? 17.665 -13.115 -29.685 1.00 80.19 188 CYS A N 1
ATOM 1474 C CA . CYS A 1 188 ? 17.291 -14.307 -30.450 1.00 80.19 188 CYS A CA 1
ATOM 1475 C C . CYS A 1 188 ? 16.490 -13.955 -31.716 1.00 80.19 188 CYS A C 1
ATOM 1477 O O . CYS A 1 188 ? 16.749 -14.506 -32.792 1.00 80.19 188 CYS A O 1
ATOM 1479 N N . GLU A 1 189 ? 15.535 -13.026 -31.618 1.00 82.19 189 GLU A N 1
ATOM 1480 C CA . GLU A 1 189 ? 14.737 -12.556 -32.755 1.00 82.19 189 GLU A CA 1
ATOM 1481 C C . GLU A 1 189 ? 15.597 -11.827 -33.798 1.00 82.19 189 GLU A C 1
ATOM 1483 O O . GLU A 1 189 ? 15.465 -12.075 -35.004 1.00 82.19 189 GLU A O 1
ATOM 1488 N N . GLN A 1 190 ? 16.527 -10.974 -33.358 1.00 82.00 190 GLN A N 1
ATOM 1489 C CA . GLN A 1 190 ? 17.467 -10.281 -34.243 1.00 82.00 190 GLN A CA 1
ATOM 1490 C C . GLN A 1 190 ? 18.391 -11.263 -34.971 1.00 82.00 190 GLN A C 1
ATOM 1492 O O . GLN A 1 190 ? 18.575 -11.153 -36.190 1.00 82.00 190 GLN A O 1
ATOM 1497 N N . GLU A 1 191 ? 18.936 -12.258 -34.267 1.00 76.81 191 GLU A N 1
ATOM 1498 C CA . GLU A 1 191 ? 19.739 -13.315 -34.880 1.00 76.81 191 GLU A CA 1
ATOM 1499 C C . GLU A 1 191 ? 18.944 -14.131 -35.904 1.00 76.81 191 GLU A C 1
ATOM 1501 O O . GLU A 1 191 ? 19.439 -14.399 -37.006 1.00 76.81 191 GLU A O 1
ATOM 1506 N N . ALA A 1 192 ? 17.707 -14.512 -35.577 1.00 74.19 192 ALA A N 1
ATOM 1507 C CA . ALA A 1 192 ? 16.829 -15.248 -36.480 1.00 74.19 192 ALA A CA 1
ATOM 1508 C C . ALA A 1 192 ? 16.493 -14.429 -37.739 1.00 74.19 192 ALA A C 1
ATOM 1510 O O . ALA A 1 192 ? 16.595 -14.942 -38.860 1.00 74.19 192 ALA A O 1
ATOM 1511 N N . GLY A 1 193 ? 16.186 -13.138 -37.579 1.00 72.69 193 GLY A N 1
ATOM 1512 C CA . GLY A 1 193 ? 15.936 -12.211 -38.684 1.00 72.69 193 GLY A CA 1
ATOM 1513 C C . GLY A 1 193 ? 17.163 -12.007 -39.582 1.00 72.69 193 GLY A C 1
ATOM 1514 O O . GLY A 1 193 ? 17.049 -11.995 -40.813 1.00 72.69 193 GLY A O 1
ATOM 1515 N N . LEU A 1 194 ? 18.365 -11.920 -38.999 1.00 69.75 194 LEU A N 1
ATOM 1516 C CA . LEU A 1 194 ? 19.629 -11.859 -39.743 1.00 69.75 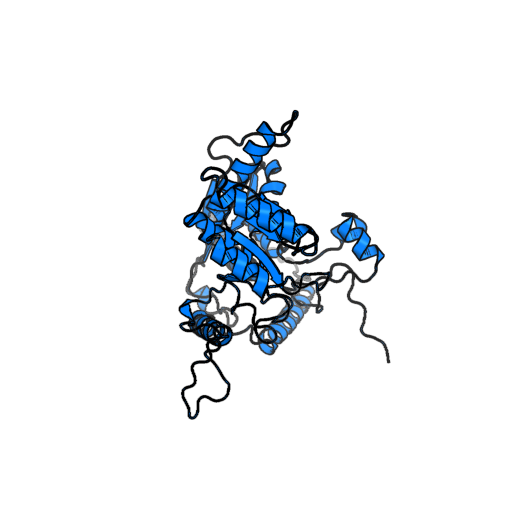194 LEU A CA 1
ATOM 1517 C C . LEU A 1 194 ? 19.919 -13.165 -40.501 1.00 69.75 194 LEU A C 1
ATOM 1519 O O . LEU A 1 194 ? 20.385 -13.114 -41.643 1.00 69.75 194 LEU A O 1
ATOM 1523 N N . ARG A 1 195 ? 19.624 -14.332 -39.911 1.00 63.19 195 ARG A N 1
ATOM 1524 C CA . ARG A 1 195 ? 19.757 -15.644 -40.574 1.00 63.19 195 ARG A CA 1
ATOM 1525 C C . ARG A 1 195 ? 18.772 -15.791 -41.738 1.00 63.19 195 ARG A C 1
ATOM 1527 O O . ARG A 1 195 ? 19.183 -16.216 -42.816 1.00 63.19 195 ARG A O 1
ATOM 1534 N N . GLN A 1 196 ? 17.516 -15.362 -41.583 1.00 59.94 196 GLN A N 1
ATOM 1535 C CA . GLN A 1 196 ? 16.542 -15.329 -42.685 1.00 59.94 196 GLN A CA 1
ATOM 1536 C C . GLN A 1 196 ? 16.981 -14.396 -43.821 1.00 59.94 196 GLN A C 1
ATOM 1538 O O . GLN A 1 196 ? 16.925 -14.785 -44.987 1.00 59.94 196 GLN A O 1
ATOM 1543 N N . ARG A 1 197 ? 17.500 -13.200 -43.505 1.00 59.44 197 ARG A N 1
ATOM 1544 C CA . ARG A 1 197 ? 18.039 -12.269 -44.514 1.00 59.44 197 ARG A CA 1
ATOM 1545 C C . ARG A 1 197 ? 19.265 -12.826 -45.246 1.00 59.44 197 ARG A C 1
ATOM 1547 O O . ARG A 1 197 ? 19.378 -12.630 -46.452 1.00 59.44 197 ARG A O 1
ATOM 1554 N N . LYS A 1 198 ? 20.149 -13.562 -44.559 1.00 57.94 198 LYS A N 1
ATOM 1555 C CA . LYS A 1 198 ? 21.282 -14.268 -45.193 1.00 57.94 198 LYS A CA 1
ATOM 1556 C C . LYS A 1 198 ? 20.828 -15.421 -46.096 1.00 57.94 198 LYS A C 1
ATOM 1558 O O . LYS A 1 198 ? 21.456 -15.645 -47.124 1.00 57.94 198 LYS A O 1
ATOM 1563 N N . ASN A 1 199 ? 19.730 -16.100 -45.764 1.00 54.59 199 ASN A N 1
ATOM 1564 C CA . ASN A 1 199 ? 19.182 -17.191 -46.581 1.00 54.59 199 ASN A CA 1
ATOM 1565 C C . ASN A 1 199 ? 18.415 -16.704 -47.827 1.00 54.59 199 ASN A C 1
ATOM 1567 O O . ASN A 1 199 ? 18.293 -17.454 -48.791 1.00 54.59 199 ASN A O 1
ATOM 1571 N N . LEU A 1 200 ? 17.942 -15.453 -47.839 1.00 55.62 200 LEU A N 1
ATOM 1572 C CA . LEU A 1 200 ? 17.301 -14.809 -49.000 1.00 55.62 200 LEU A CA 1
ATOM 1573 C C . LEU A 1 200 ? 18.284 -14.008 -49.879 1.00 55.62 200 LEU A C 1
ATOM 1575 O O . LEU A 1 200 ? 17.936 -13.611 -50.989 1.00 55.62 200 LEU A O 1
ATOM 1579 N N . GLY A 1 201 ? 19.512 -13.771 -49.406 1.00 44.28 201 GLY A N 1
ATOM 1580 C CA . GLY A 1 201 ? 20.543 -12.997 -50.097 1.00 44.28 201 GLY A CA 1
ATOM 1581 C C . GLY A 1 201 ? 21.685 -13.867 -50.614 1.00 44.28 201 GLY A C 1
ATOM 1582 O O . GLY A 1 201 ? 22.714 -14.011 -49.955 1.00 44.28 201 GLY A O 1
ATOM 1583 N N . GLY A 1 202 ? 21.531 -14.413 -51.821 1.00 44.78 202 GLY A N 1
ATOM 1584 C CA . GLY A 1 202 ? 22.641 -15.017 -52.554 1.00 44.78 202 GLY A CA 1
ATOM 1585 C C . GLY A 1 202 ? 23.774 -14.009 -52.795 1.00 44.78 202 GLY A C 1
ATOM 1586 O O . GLY A 1 202 ? 23.548 -12.933 -53.335 1.00 44.78 202 GLY A O 1
ATOM 1587 N N . TYR A 1 203 ? 24.993 -14.404 -52.414 1.00 44.78 203 TYR A N 1
ATOM 1588 C CA . TYR A 1 203 ? 26.291 -13.849 -52.824 1.00 44.78 203 TYR A CA 1
ATOM 1589 C C . TYR A 1 203 ? 26.514 -12.326 -52.696 1.00 44.78 203 TYR A C 1
ATOM 1591 O O . TYR A 1 203 ? 26.194 -11.555 -53.594 1.00 44.78 203 TYR A O 1
ATOM 1599 N N . ARG A 1 204 ? 27.293 -11.929 -51.676 1.00 37.50 204 ARG A N 1
ATOM 1600 C CA . ARG A 1 204 ? 28.482 -11.055 -51.829 1.00 37.50 204 ARG A CA 1
ATOM 1601 C C . ARG A 1 204 ? 29.314 -11.040 -50.539 1.00 37.50 204 ARG A C 1
ATOM 1603 O O . ARG A 1 204 ? 28.918 -10.463 -49.534 1.00 37.50 204 ARG A O 1
ATOM 1610 N N . ARG A 1 205 ? 30.488 -11.684 -50.580 1.00 38.19 205 ARG A N 1
ATOM 1611 C CA . ARG A 1 205 ? 31.563 -11.507 -49.589 1.00 38.19 205 ARG A CA 1
ATOM 1612 C C . ARG A 1 205 ? 32.239 -10.160 -49.848 1.00 38.19 205 ARG A C 1
ATOM 1614 O O . ARG A 1 205 ? 32.841 -9.982 -50.901 1.00 38.19 205 ARG A O 1
ATOM 1621 N N . GLY A 1 206 ? 32.175 -9.259 -48.876 1.00 32.88 206 GLY A N 1
ATOM 1622 C CA . GLY A 1 206 ? 33.072 -8.116 -48.744 1.00 32.88 206 GLY A CA 1
ATOM 1623 C C . GLY A 1 206 ? 33.583 -8.100 -47.311 1.00 32.88 206 GLY A C 1
ATOM 1624 O O . GLY A 1 206 ? 32.801 -7.909 -46.386 1.00 32.88 206 GLY A O 1
ATOM 1625 N N . ALA A 1 207 ? 34.866 -8.400 -47.126 1.00 37.25 207 ALA A N 1
ATOM 1626 C CA . ALA A 1 207 ? 35.531 -8.330 -45.835 1.00 37.25 207 ALA A CA 1
ATOM 1627 C C . ALA A 1 207 ? 35.851 -6.864 -45.511 1.00 37.25 207 ALA A C 1
ATOM 1629 O O . ALA A 1 207 ? 36.512 -6.195 -46.301 1.00 37.25 207 ALA A O 1
ATOM 1630 N N . SER A 1 208 ? 35.431 -6.387 -44.342 1.00 32.19 208 SER A N 1
ATOM 1631 C CA . SER A 1 208 ? 35.990 -5.183 -43.726 1.00 32.19 208 SER A CA 1
ATOM 1632 C C . SER A 1 208 ? 36.201 -5.447 -42.240 1.00 32.19 208 SER A C 1
ATOM 1634 O O . SER A 1 208 ? 35.246 -5.557 -41.473 1.00 32.19 208 SER A O 1
ATOM 1636 N N . SER A 1 209 ? 37.473 -5.595 -41.878 1.00 36.72 209 SER A N 1
ATOM 1637 C CA . SER A 1 209 ? 37.960 -5.661 -40.504 1.00 36.72 209 SER A CA 1
ATOM 1638 C C . SER A 1 209 ? 37.864 -4.264 -39.883 1.00 36.72 209 SER A C 1
ATOM 1640 O O . SER A 1 209 ? 38.358 -3.305 -40.476 1.00 36.72 209 SER A O 1
ATOM 1642 N N . GLY A 1 210 ? 37.214 -4.141 -38.726 1.00 31.11 210 GLY A N 1
ATOM 1643 C CA . GLY A 1 210 ? 37.077 -2.891 -37.979 1.00 31.11 210 GLY A CA 1
ATOM 1644 C C . GLY A 1 210 ? 37.342 -3.138 -36.497 1.00 31.11 210 GLY A C 1
ATOM 1645 O O . GLY A 1 210 ? 36.638 -3.921 -35.867 1.00 31.11 210 GLY A O 1
ATOM 1646 N N . ASN A 1 211 ? 38.394 -2.499 -35.986 1.00 32.75 211 ASN A N 1
ATOM 1647 C CA . ASN A 1 211 ? 38.944 -2.627 -34.637 1.00 32.75 211 ASN A CA 1
ATOM 1648 C C . ASN A 1 211 ? 37.908 -2.406 -33.521 1.00 32.75 211 ASN A C 1
ATOM 1650 O O . ASN A 1 211 ? 37.362 -1.313 -33.385 1.00 32.75 211 ASN A O 1
ATOM 1654 N N . GLY A 1 212 ? 37.725 -3.417 -32.669 1.00 32.81 212 GLY A N 1
ATOM 1655 C CA . GLY A 1 212 ? 37.041 -3.307 -31.383 1.00 32.81 212 GLY A CA 1
ATOM 1656 C C . GLY A 1 212 ? 38.046 -3.039 -30.267 1.00 32.81 212 GLY A C 1
ATOM 1657 O O . GLY A 1 212 ? 38.660 -3.967 -29.752 1.00 32.81 212 GLY A O 1
ATOM 1658 N N . VAL A 1 213 ? 38.209 -1.772 -29.892 1.00 34.03 213 VAL A N 1
ATOM 1659 C CA . VAL A 1 213 ? 38.960 -1.365 -28.696 1.00 34.03 213 VAL A CA 1
ATOM 1660 C C . VAL A 1 213 ? 38.075 -0.381 -27.935 1.00 34.03 213 VAL A C 1
ATOM 1662 O O . VAL A 1 213 ? 38.207 0.818 -28.108 1.00 34.03 213 VAL A O 1
ATOM 1665 N N . ASN A 1 214 ? 37.064 -0.907 -27.235 1.00 33.38 214 ASN A N 1
ATOM 1666 C CA . ASN A 1 214 ? 36.242 -0.189 -26.237 1.00 33.38 214 ASN A CA 1
ATOM 1667 C C . ASN A 1 214 ? 35.371 -1.133 -25.370 1.00 33.38 214 ASN A C 1
ATOM 1669 O O . ASN A 1 214 ? 34.615 -0.666 -24.528 1.00 33.38 214 ASN A O 1
ATOM 1673 N N . ALA A 1 215 ? 35.464 -2.461 -25.539 1.00 34.72 215 ALA A N 1
ATOM 1674 C CA . ALA A 1 215 ? 34.638 -3.431 -24.807 1.00 34.72 215 ALA A CA 1
ATOM 1675 C C . ALA A 1 215 ? 35.243 -3.908 -23.468 1.00 34.72 215 ALA A C 1
ATOM 1677 O O . ALA A 1 215 ? 34.584 -4.630 -22.728 1.00 34.72 215 ALA A O 1
ATOM 1678 N N . LEU A 1 216 ? 36.490 -3.534 -23.154 1.00 35.09 216 LEU A N 1
ATOM 1679 C CA . LEU A 1 216 ? 37.212 -4.067 -21.990 1.00 35.09 216 LEU A CA 1
ATOM 1680 C C . LEU A 1 216 ? 36.942 -3.276 -20.695 1.00 35.09 216 LEU A C 1
ATOM 1682 O O . LEU A 1 216 ? 36.817 -3.890 -19.643 1.00 35.09 216 LEU A O 1
ATOM 1686 N N . GLU A 1 217 ? 36.739 -1.955 -20.758 1.00 33.75 217 GLU A N 1
ATOM 1687 C CA . GLU A 1 217 ? 36.522 -1.135 -19.547 1.00 33.75 217 GLU A CA 1
ATOM 1688 C C . GLU A 1 217 ? 35.097 -1.247 -18.965 1.00 33.75 217 GLU A C 1
ATOM 1690 O O . GLU A 1 217 ? 34.908 -1.122 -17.757 1.00 33.75 217 GLU A O 1
ATOM 1695 N N . GLN A 1 218 ? 34.079 -1.548 -19.785 1.00 34.41 218 GLN A N 1
ATOM 1696 C CA . GLN A 1 218 ? 32.712 -1.796 -19.287 1.00 34.41 218 GLN A CA 1
ATOM 1697 C C . GLN A 1 218 ? 32.555 -3.181 -18.635 1.00 34.41 218 GLN A C 1
ATOM 1699 O O . GLN A 1 218 ? 31.700 -3.354 -17.768 1.00 34.41 218 GLN A O 1
ATOM 1704 N N . GLY A 1 219 ? 33.385 -4.157 -19.021 1.00 35.09 219 GLY A N 1
ATOM 1705 C CA . GLY A 1 219 ? 33.344 -5.519 -18.483 1.00 35.09 219 GLY A CA 1
ATOM 1706 C C . GLY A 1 219 ? 33.867 -5.626 -17.048 1.00 35.09 219 GLY A C 1
ATOM 1707 O O . GLY A 1 219 ? 33.284 -6.350 -16.246 1.00 35.09 219 GLY A O 1
ATOM 1708 N N . GLU A 1 220 ? 34.914 -4.871 -16.698 1.00 37.41 220 GLU A N 1
ATOM 1709 C CA . GLU A 1 220 ? 35.500 -4.892 -15.346 1.00 37.41 220 GLU A CA 1
ATOM 1710 C C . GLU A 1 220 ? 34.598 -4.215 -14.302 1.00 37.41 220 GLU A C 1
ATOM 1712 O O . GLU A 1 220 ? 34.399 -4.760 -13.216 1.00 37.41 220 GLU A O 1
ATOM 1717 N N . SER A 1 221 ? 33.977 -3.076 -14.642 1.00 40.09 221 SER A N 1
ATOM 1718 C CA . SER A 1 221 ? 33.002 -2.403 -13.765 1.00 40.09 221 SER A CA 1
ATOM 1719 C C . SER A 1 221 ? 31.756 -3.261 -13.533 1.00 40.09 221 SER A C 1
ATOM 1721 O O . SER A 1 221 ? 31.289 -3.366 -12.402 1.00 40.09 221 SER A O 1
ATOM 1723 N N . ALA A 1 222 ? 31.228 -3.895 -14.586 1.00 49.19 222 ALA A N 1
ATOM 1724 C CA . ALA A 1 222 ? 30.071 -4.778 -14.467 1.00 49.19 222 ALA A CA 1
ATOM 1725 C C . ALA A 1 222 ? 30.396 -6.048 -13.660 1.00 49.19 222 ALA A C 1
ATOM 1727 O O . ALA A 1 222 ? 29.558 -6.508 -12.889 1.00 49.19 222 ALA A O 1
ATOM 1728 N N . GLY A 1 223 ? 31.611 -6.593 -13.800 1.00 45.66 223 GLY A N 1
ATOM 1729 C CA . GLY A 1 223 ? 32.081 -7.750 -13.031 1.00 45.66 223 GLY A CA 1
ATOM 1730 C C . GLY A 1 223 ? 32.169 -7.474 -11.528 1.00 45.66 223 GLY A C 1
ATOM 1731 O O . GLY A 1 223 ? 31.650 -8.254 -10.732 1.00 45.66 223 GLY A O 1
ATOM 1732 N N . LEU A 1 224 ? 32.737 -6.328 -11.138 1.00 53.00 224 LEU A N 1
ATOM 1733 C CA . LEU A 1 224 ? 32.830 -5.914 -9.732 1.00 53.00 224 LEU A CA 1
ATOM 1734 C C . LEU A 1 224 ? 31.452 -5.635 -9.107 1.00 53.00 224 LEU A C 1
ATOM 1736 O O . LEU A 1 224 ? 31.192 -6.051 -7.977 1.00 53.00 224 LEU A O 1
ATOM 1740 N N . ASP A 1 225 ? 30.540 -4.987 -9.840 1.00 57.84 225 ASP A N 1
ATOM 1741 C CA . ASP A 1 225 ? 29.166 -4.745 -9.372 1.00 57.84 225 ASP A CA 1
ATOM 1742 C C . ASP A 1 225 ? 28.385 -6.057 -9.165 1.00 57.84 225 ASP A C 1
ATOM 1744 O O . ASP A 1 225 ? 27.588 -6.181 -8.226 1.00 57.84 225 ASP A O 1
ATOM 1748 N N . LEU A 1 226 ? 28.626 -7.060 -10.017 1.00 58.25 226 LEU A N 1
ATOM 1749 C CA . LEU A 1 226 ? 28.038 -8.394 -9.892 1.00 58.25 226 LEU A CA 1
ATOM 1750 C C . LEU A 1 226 ? 28.576 -9.148 -8.667 1.00 58.25 226 LEU A C 1
ATOM 1752 O O . LEU A 1 226 ? 27.779 -9.743 -7.940 1.00 58.25 226 LEU A O 1
ATOM 1756 N N . GLU A 1 227 ? 29.881 -9.082 -8.391 1.00 62.69 227 GLU A N 1
ATOM 1757 C CA . GLU A 1 227 ? 30.499 -9.707 -7.211 1.00 62.69 227 GLU A CA 1
ATOM 1758 C C . GLU A 1 227 ? 30.001 -9.089 -5.897 1.00 62.69 227 GLU A C 1
ATOM 1760 O O . GLU A 1 227 ? 29.632 -9.809 -4.965 1.00 62.69 227 GLU A O 1
ATOM 1765 N N . VAL A 1 228 ? 29.912 -7.755 -5.829 1.00 62.91 228 VAL A N 1
ATOM 1766 C CA . VAL A 1 228 ? 29.372 -7.052 -4.653 1.00 62.91 228 VAL A CA 1
ATOM 1767 C C . VAL A 1 228 ? 27.896 -7.398 -4.447 1.00 62.91 228 VAL A C 1
ATOM 1769 O O . VAL A 1 228 ? 27.476 -7.675 -3.320 1.00 62.91 228 VAL A O 1
ATOM 1772 N N . SER A 1 229 ? 27.103 -7.433 -5.522 1.00 63.44 229 SER A N 1
ATOM 1773 C CA . SER A 1 229 ? 25.691 -7.817 -5.443 1.00 63.44 229 SER A CA 1
ATOM 1774 C C . SER A 1 229 ? 25.520 -9.266 -4.983 1.00 63.44 229 SER A C 1
ATOM 1776 O O . SER A 1 229 ? 24.637 -9.528 -4.168 1.00 63.44 229 SER A O 1
ATOM 1778 N N . ALA A 1 230 ? 26.340 -10.196 -5.478 1.00 63.16 230 ALA A N 1
ATOM 1779 C CA . ALA A 1 230 ? 26.307 -11.591 -5.052 1.00 63.16 230 ALA A CA 1
ATOM 1780 C C . ALA A 1 230 ? 26.627 -11.706 -3.557 1.00 63.16 230 ALA A C 1
ATOM 1782 O O . ALA A 1 230 ? 25.834 -12.270 -2.808 1.00 63.16 230 ALA A O 1
ATOM 1783 N N . TYR A 1 231 ? 27.702 -11.063 -3.094 1.00 66.81 231 TYR A N 1
ATOM 1784 C CA . TYR A 1 231 ? 28.088 -11.060 -1.682 1.00 66.81 231 TYR A CA 1
ATOM 1785 C C . TYR A 1 231 ? 26.977 -10.541 -0.754 1.00 66.81 231 TYR A C 1
ATOM 1787 O O . TYR A 1 231 ? 26.696 -11.138 0.288 1.00 66.81 231 TYR A O 1
ATOM 1795 N N . VAL A 1 232 ? 26.318 -9.435 -1.122 1.00 63.34 232 VAL A N 1
ATOM 1796 C CA . VAL A 1 232 ? 25.202 -8.879 -0.338 1.00 63.34 232 VAL A CA 1
ATOM 1797 C C . VAL A 1 232 ? 24.026 -9.854 -0.300 1.00 63.34 232 VAL A C 1
ATOM 1799 O O . VAL A 1 232 ? 23.449 -10.082 0.763 1.00 63.34 232 VAL A O 1
ATOM 1802 N N . GLU A 1 233 ? 23.659 -10.444 -1.435 1.00 69.44 233 GLU A N 1
ATOM 1803 C CA . GLU A 1 233 ? 22.530 -11.371 -1.485 1.00 69.44 233 GLU A CA 1
ATOM 1804 C C . GLU A 1 233 ? 22.828 -12.669 -0.706 1.00 69.44 233 GLU A C 1
ATOM 1806 O O . GLU A 1 233 ? 21.942 -13.163 -0.014 1.00 69.44 233 GLU A O 1
ATOM 1811 N N . GLU A 1 234 ? 24.065 -13.176 -0.706 1.00 72.00 234 GLU A N 1
ATOM 1812 C CA . GLU A 1 234 ? 24.467 -14.338 0.104 1.00 72.00 234 GLU A CA 1
ATOM 1813 C C . GLU A 1 234 ? 24.477 -14.043 1.607 1.00 72.00 234 GLU A C 1
ATOM 1815 O O . GLU A 1 234 ? 23.905 -14.794 2.399 1.00 72.00 234 GLU A O 1
ATOM 1820 N N . ARG A 1 235 ? 25.074 -12.918 2.016 1.00 67.19 235 ARG A N 1
ATOM 1821 C CA . ARG A 1 235 ? 25.221 -12.552 3.432 1.00 67.19 235 ARG A CA 1
ATOM 1822 C C . ARG A 1 235 ? 23.883 -12.384 4.152 1.00 67.19 235 ARG A C 1
ATOM 1824 O O . ARG A 1 235 ? 23.789 -12.690 5.337 1.00 67.19 235 ARG A O 1
ATOM 1831 N N . PHE A 1 236 ? 22.867 -11.878 3.457 1.00 64.19 236 PHE A N 1
ATOM 1832 C CA . PHE A 1 236 ? 21.527 -11.672 4.015 1.00 64.19 236 PHE A CA 1
ATOM 1833 C C . PHE A 1 236 ? 20.558 -12.820 3.693 1.00 64.19 236 PHE A C 1
ATOM 1835 O O . PHE A 1 236 ? 19.352 -12.657 3.874 1.00 64.19 236 PHE A O 1
ATOM 1842 N N . GLY A 1 237 ? 21.054 -13.957 3.184 1.00 59.06 237 GLY A N 1
ATOM 1843 C CA . GLY A 1 237 ? 20.219 -15.100 2.810 1.00 59.06 237 GLY A CA 1
ATOM 1844 C C . GLY A 1 237 ? 19.183 -14.761 1.734 1.00 59.06 237 GLY A C 1
ATOM 1845 O O . GLY A 1 237 ? 18.132 -15.379 1.658 1.00 59.06 237 GLY A O 1
ATOM 1846 N N . ARG A 1 238 ? 19.423 -13.749 0.900 1.00 66.44 238 ARG A N 1
ATOM 1847 C CA . ARG A 1 238 ? 18.536 -13.362 -0.214 1.00 66.44 238 ARG A CA 1
ATOM 1848 C C . ARG A 1 238 ? 18.818 -14.172 -1.487 1.00 66.44 238 ARG A C 1
ATOM 1850 O O . ARG A 1 238 ? 18.144 -14.021 -2.499 1.00 66.44 238 ARG A O 1
ATOM 1857 N N . ASN A 1 239 ? 19.766 -15.098 -1.394 1.00 66.56 239 ASN A N 1
ATOM 1858 C CA . ASN A 1 239 ? 20.129 -16.107 -2.375 1.00 66.56 239 ASN A CA 1
ATOM 1859 C C . ASN A 1 239 ? 19.461 -17.473 -2.101 1.00 66.56 239 ASN A C 1
ATOM 1861 O O . ASN A 1 239 ? 20.014 -18.498 -2.505 1.00 66.56 239 ASN A O 1
ATOM 1865 N N . PHE A 1 240 ? 18.312 -17.548 -1.420 1.00 67.06 240 PHE A N 1
ATOM 1866 C CA . PHE A 1 240 ? 17.585 -18.821 -1.328 1.00 67.06 240 PHE A CA 1
ATOM 1867 C C . PHE A 1 240 ? 17.056 -19.254 -2.699 1.00 67.06 240 PHE A C 1
ATOM 1869 O O . PHE A 1 240 ? 16.699 -18.437 -3.549 1.00 67.06 240 PHE A O 1
ATOM 1876 N N . ASP A 1 241 ? 17.035 -20.565 -2.923 1.00 71.44 241 ASP A N 1
ATOM 1877 C CA . ASP A 1 241 ? 16.426 -21.146 -4.115 1.00 71.44 241 ASP A CA 1
ATOM 1878 C C . ASP A 1 241 ? 14.901 -20.894 -4.077 1.00 71.44 241 ASP A C 1
ATOM 1880 O O . ASP A 1 241 ? 14.260 -21.252 -3.080 1.00 71.44 241 ASP A O 1
ATOM 1884 N N . PRO A 1 242 ? 14.303 -20.291 -5.127 1.00 73.06 242 PRO A N 1
ATOM 1885 C CA . PRO A 1 242 ? 12.867 -20.024 -5.193 1.00 73.06 242 PRO A CA 1
ATOM 1886 C C . PRO A 1 242 ? 11.976 -21.240 -4.917 1.00 73.06 242 PRO A C 1
ATOM 1888 O O . PRO A 1 242 ? 10.841 -21.053 -4.475 1.00 73.06 242 PRO A O 1
ATOM 1891 N N . LYS A 1 243 ? 12.465 -22.476 -5.108 1.00 77.69 243 LYS A N 1
ATOM 1892 C CA . LYS A 1 243 ? 11.704 -23.693 -4.774 1.00 77.69 243 LYS A CA 1
ATOM 1893 C C . LYS A 1 243 ? 11.299 -23.775 -3.297 1.00 77.69 243 LYS A C 1
ATOM 1895 O O . LYS A 1 243 ? 10.263 -24.350 -2.986 1.00 77.69 243 LYS A O 1
ATOM 1900 N N . TYR A 1 244 ? 12.062 -23.147 -2.399 1.00 81.06 244 TYR A N 1
ATOM 1901 C CA . TYR A 1 244 ? 11.759 -23.098 -0.965 1.00 81.06 244 TYR A CA 1
ATOM 1902 C C . TYR A 1 244 ? 10.838 -21.932 -0.580 1.00 81.06 244 TYR A C 1
ATOM 1904 O O . TYR A 1 244 ? 10.503 -21.774 0.592 1.00 81.06 244 TYR A O 1
ATOM 1912 N N . ALA A 1 245 ? 10.401 -21.094 -1.529 1.00 82.62 245 ALA A N 1
ATOM 1913 C CA . ALA A 1 245 ? 9.635 -19.885 -1.222 1.00 82.62 245 ALA A CA 1
ATOM 1914 C C . ALA A 1 245 ? 8.346 -20.174 -0.432 1.00 82.62 245 ALA A C 1
ATOM 1916 O O . ALA A 1 245 ? 8.005 -19.417 0.476 1.00 82.62 245 ALA A O 1
ATOM 1917 N N . SER A 1 246 ? 7.636 -21.261 -0.749 1.00 85.81 246 SER A N 1
ATOM 1918 C CA . SER A 1 246 ? 6.417 -21.661 -0.032 1.00 85.81 246 SER A CA 1
ATOM 1919 C C . SER A 1 246 ? 6.707 -22.076 1.413 1.00 85.81 246 SER A C 1
ATOM 1921 O O . SER A 1 246 ? 6.010 -21.638 2.328 1.00 85.81 246 SER A O 1
ATOM 1923 N N . GLU A 1 247 ? 7.765 -22.860 1.629 1.00 88.38 247 GLU A N 1
ATOM 1924 C CA . GLU A 1 247 ? 8.194 -23.314 2.956 1.00 88.38 247 GLU A CA 1
ATOM 1925 C C . GLU A 1 247 ? 8.676 -22.143 3.818 1.00 88.38 247 GLU A C 1
ATOM 1927 O O . GLU A 1 247 ? 8.259 -22.007 4.967 1.00 88.38 247 GLU A O 1
ATOM 1932 N N . MET A 1 248 ? 9.473 -21.232 3.249 1.00 87.56 248 MET A N 1
ATOM 1933 C CA . MET A 1 248 ? 9.963 -20.040 3.952 1.00 87.56 248 MET A CA 1
ATOM 1934 C C . MET A 1 248 ? 8.826 -19.085 4.333 1.00 87.56 248 MET A C 1
ATOM 1936 O O . MET A 1 248 ? 8.803 -18.554 5.443 1.00 87.56 248 MET A O 1
ATOM 1940 N N . LYS A 1 249 ? 7.837 -18.896 3.447 1.00 90.31 249 LYS A N 1
ATOM 1941 C CA . LYS A 1 249 ? 6.628 -18.121 3.768 1.00 90.31 249 LYS A CA 1
ATOM 1942 C C . LYS A 1 249 ? 5.834 -18.774 4.896 1.00 90.31 249 LYS A C 1
ATOM 1944 O O . LYS A 1 249 ? 5.381 -18.071 5.792 1.00 90.31 249 LYS A O 1
ATOM 1949 N N . LEU A 1 250 ? 5.671 -20.097 4.878 1.00 90.31 250 LEU A N 1
ATOM 1950 C CA . LEU A 1 250 ? 4.994 -20.822 5.954 1.00 90.31 250 LEU A CA 1
ATOM 1951 C C . LEU A 1 250 ? 5.742 -20.691 7.289 1.00 90.31 250 LEU A C 1
ATOM 1953 O O . LEU A 1 250 ? 5.106 -20.418 8.303 1.00 90.31 250 LEU A O 1
ATOM 1957 N N . ALA A 1 251 ? 7.070 -20.818 7.291 1.00 89.12 251 ALA A N 1
ATOM 1958 C CA . ALA A 1 251 ? 7.889 -20.617 8.484 1.00 89.12 251 ALA A CA 1
ATOM 1959 C C . ALA A 1 251 ? 7.739 -19.193 9.045 1.00 89.12 251 ALA A C 1
ATOM 1961 O O . ALA A 1 251 ? 7.518 -19.019 10.242 1.00 89.12 251 ALA A O 1
ATOM 1962 N N . LEU A 1 252 ? 7.761 -18.169 8.183 1.00 89.25 252 LEU A N 1
ATOM 1963 C CA . LEU A 1 252 ? 7.547 -16.784 8.606 1.00 89.25 252 LEU A CA 1
ATOM 1964 C C . LEU A 1 252 ? 6.148 -16.576 9.205 1.00 89.25 252 LEU A C 1
ATOM 1966 O O . LEU A 1 252 ? 6.027 -15.960 10.261 1.00 89.25 252 LEU A O 1
ATOM 1970 N N . ARG A 1 253 ? 5.101 -17.132 8.580 1.00 91.75 253 ARG A N 1
ATOM 1971 C CA . ARG A 1 253 ? 3.729 -17.085 9.113 1.00 91.75 253 ARG A CA 1
ATOM 1972 C C . ARG A 1 253 ? 3.620 -17.755 10.481 1.00 91.75 253 ARG A C 1
ATOM 1974 O O . ARG A 1 253 ? 3.054 -17.164 11.392 1.00 91.75 253 ARG A O 1
ATOM 1981 N N . ARG A 1 254 ? 4.205 -18.947 10.650 1.00 88.31 254 ARG A N 1
ATOM 1982 C CA . ARG A 1 254 ? 4.250 -19.653 11.943 1.00 88.31 254 ARG A CA 1
ATOM 1983 C C . ARG A 1 254 ? 4.949 -18.823 13.014 1.00 88.31 254 ARG A C 1
ATOM 1985 O O . ARG A 1 254 ? 4.433 -18.713 14.118 1.00 88.31 254 ARG A O 1
ATOM 1992 N N . ARG A 1 255 ? 6.075 -18.187 12.677 1.00 86.44 255 ARG A N 1
ATOM 1993 C CA . ARG A 1 255 ? 6.816 -17.322 13.605 1.00 86.44 255 ARG A CA 1
ATOM 1994 C C . ARG A 1 255 ? 5.990 -16.110 14.028 1.00 86.44 255 ARG A C 1
ATOM 1996 O O . ARG A 1 255 ? 5.935 -15.804 15.211 1.00 86.44 255 ARG A O 1
ATOM 2003 N N . ILE A 1 256 ? 5.320 -15.454 13.080 1.00 88.38 256 ILE A N 1
ATOM 2004 C CA . ILE A 1 256 ? 4.440 -14.310 13.366 1.00 88.38 256 ILE A CA 1
ATOM 2005 C C . ILE A 1 256 ? 3.228 -14.740 14.205 1.00 88.38 256 ILE A C 1
ATOM 2007 O O . ILE A 1 256 ? 2.823 -14.003 15.093 1.00 88.38 256 ILE A O 1
ATOM 2011 N N . ALA A 1 257 ? 2.676 -15.933 13.976 1.00 87.88 257 ALA A N 1
ATOM 2012 C CA . ALA A 1 257 ? 1.576 -16.476 14.776 1.00 87.88 257 ALA A CA 1
ATOM 2013 C C . ALA A 1 257 ? 1.996 -16.917 16.197 1.00 87.88 257 ALA A C 1
ATOM 2015 O O . ALA A 1 257 ? 1.140 -17.296 16.992 1.00 87.88 257 ALA A O 1
ATOM 2016 N N . GLY A 1 258 ? 3.295 -16.892 16.525 1.00 79.69 258 GLY A N 1
ATOM 2017 C CA . GLY A 1 258 ? 3.820 -17.390 17.803 1.00 79.69 258 GLY A CA 1
ATOM 2018 C C . GLY A 1 258 ? 3.943 -18.919 17.883 1.00 79.69 258 GLY A C 1
ATOM 2019 O O . GLY A 1 258 ? 4.109 -19.457 18.967 1.00 79.69 258 GLY A O 1
ATOM 2020 N N . ALA A 1 259 ? 3.876 -19.625 16.749 1.00 58.97 259 ALA A N 1
ATOM 2021 C CA . ALA A 1 259 ? 3.921 -21.090 16.659 1.00 58.97 259 ALA A CA 1
ATOM 2022 C C . ALA A 1 259 ? 5.335 -21.671 16.433 1.00 58.97 259 ALA A C 1
ATOM 2024 O O . ALA A 1 259 ? 5.466 -22.855 16.151 1.00 58.97 259 ALA A O 1
ATOM 2025 N N . LEU A 1 260 ? 6.382 -20.843 16.481 1.00 56.16 260 LEU A N 1
ATOM 2026 C CA . LEU A 1 260 ? 7.789 -21.257 16.427 1.00 56.16 260 LEU A CA 1
ATOM 2027 C C . LEU A 1 260 ? 8.505 -20.617 17.620 1.00 56.16 260 LEU A C 1
ATOM 2029 O O . LEU A 1 260 ? 8.918 -19.458 17.537 1.00 56.16 260 LEU A O 1
ATOM 2033 N N . THR A 1 261 ? 8.614 -21.349 18.725 1.00 53.56 261 THR A N 1
ATOM 2034 C CA . THR A 1 261 ? 9.519 -21.029 19.838 1.00 53.56 261 THR A CA 1
ATOM 2035 C C . THR A 1 261 ? 10.805 -21.837 19.676 1.00 53.56 261 THR A C 1
ATOM 2037 O O . THR A 1 261 ? 10.774 -22.928 19.117 1.00 53.56 261 THR A O 1
ATOM 2040 N N . GLU A 1 262 ? 11.944 -21.295 20.116 1.00 49.16 262 GLU A N 1
ATOM 2041 C CA . GLU A 1 262 ? 13.260 -21.952 19.979 1.00 49.16 262 GLU A CA 1
ATOM 2042 C C . GLU A 1 262 ? 13.343 -23.299 20.727 1.00 49.16 262 GLU A C 1
ATOM 2044 O O . GLU A 1 262 ? 14.176 -24.134 20.383 1.00 49.16 262 GLU A O 1
ATOM 2049 N N . ASP A 1 263 ? 12.412 -23.547 21.654 1.00 42.47 263 ASP A N 1
ATOM 2050 C CA . ASP A 1 263 ? 12.337 -24.738 22.496 1.00 42.47 263 ASP A CA 1
ATOM 2051 C C . ASP A 1 263 ? 11.099 -25.596 22.149 1.00 42.47 263 ASP A C 1
ATOM 2053 O O . ASP A 1 263 ? 10.089 -25.577 22.851 1.00 42.47 263 ASP A O 1
ATOM 2057 N N . GLU A 1 264 ? 11.141 -26.351 21.047 1.00 47.22 264 GLU A N 1
ATOM 2058 C CA . GLU A 1 264 ? 10.226 -27.488 20.826 1.00 47.22 264 GLU A CA 1
ATOM 2059 C C . GLU A 1 264 ? 10.828 -28.782 21.403 1.00 47.22 264 GLU A C 1
ATOM 2061 O O . GLU A 1 264 ? 11.007 -29.770 20.698 1.00 47.22 264 GLU A O 1
ATOM 2066 N N . GLU A 1 265 ? 11.112 -28.805 22.705 1.00 39.38 265 GLU A N 1
ATOM 2067 C CA . GLU A 1 265 ? 11.167 -30.052 23.471 1.00 39.38 265 GLU A CA 1
ATOM 2068 C C . GLU A 1 265 ? 10.425 -29.846 24.798 1.00 39.38 265 GLU A C 1
ATOM 2070 O O . GLU A 1 265 ? 10.837 -29.084 25.662 1.00 39.38 265 GLU A O 1
ATOM 2075 N N . GLU A 1 266 ? 9.307 -30.562 24.927 1.00 37.91 266 GLU A N 1
ATOM 2076 C CA . GLU A 1 266 ? 8.536 -30.773 26.154 1.00 37.91 266 GLU A CA 1
ATOM 2077 C C . GLU A 1 266 ? 7.705 -29.585 26.695 1.00 37.91 266 GLU A C 1
ATOM 2079 O O . GLU A 1 266 ? 8.207 -28.664 27.328 1.00 37.91 266 GLU A O 1
ATOM 2084 N N . HIS A 1 267 ? 6.378 -29.764 26.600 1.00 34.72 267 HIS A N 1
ATOM 2085 C CA . HIS A 1 267 ? 5.267 -29.127 27.339 1.00 34.72 267 HIS A CA 1
ATOM 2086 C C . HIS A 1 267 ? 4.389 -28.176 26.511 1.00 34.72 267 HIS A C 1
ATOM 2088 O O . HIS A 1 267 ? 4.659 -26.994 26.332 1.00 34.72 267 HIS A O 1
ATOM 2094 N N . GLY A 1 268 ? 3.257 -28.721 26.048 1.00 41.19 268 GLY A N 1
ATOM 2095 C CA . GLY A 1 268 ? 2.227 -28.018 25.287 1.00 41.19 268 GLY A CA 1
ATOM 2096 C C . GLY A 1 268 ? 1.551 -26.881 26.054 1.00 41.19 268 GLY A C 1
ATOM 2097 O O . GLY A 1 268 ? 0.517 -27.084 26.689 1.00 41.19 268 GLY A O 1
ATOM 2098 N N . ALA A 1 269 ? 2.078 -25.669 25.901 1.00 42.19 269 ALA A N 1
ATOM 2099 C CA . ALA A 1 269 ? 1.369 -24.435 26.207 1.00 42.19 269 ALA A CA 1
ATOM 2100 C C . ALA A 1 269 ? 1.145 -23.637 24.913 1.00 42.19 269 ALA A C 1
ATOM 2102 O O . ALA A 1 269 ? 2.057 -23.042 24.346 1.00 42.19 269 ALA A O 1
ATOM 2103 N N . GLN A 1 270 ? -0.106 -23.650 24.452 1.00 49.59 270 GLN A N 1
ATOM 2104 C CA . GLN A 1 270 ? -0.654 -22.827 23.376 1.00 49.59 270 GLN A CA 1
ATOM 2105 C C . GLN A 1 270 ? -0.526 -21.329 23.716 1.00 49.59 270 GLN A C 1
ATOM 2107 O O . GLN A 1 270 ? -1.468 -20.747 24.249 1.00 49.59 270 GLN A O 1
ATOM 2112 N N . VAL A 1 271 ? 0.598 -20.670 23.424 1.00 52.34 271 VAL A N 1
ATOM 2113 C CA . VAL A 1 271 ? 0.659 -19.197 23.515 1.00 52.34 271 VAL A CA 1
ATOM 2114 C C . VAL A 1 271 ? 0.701 -18.590 22.121 1.00 52.34 271 VAL A C 1
ATOM 2116 O O . VAL A 1 271 ? 1.726 -18.223 21.561 1.00 52.34 271 VAL A O 1
ATOM 2119 N N . GLN A 1 272 ? -0.501 -18.492 21.578 1.00 64.12 272 GLN A N 1
ATOM 2120 C CA . GLN A 1 272 ? -0.878 -17.914 20.299 1.00 64.12 272 GLN A CA 1
ATOM 2121 C C . GLN A 1 272 ? -0.982 -16.378 20.393 1.00 64.12 272 GLN A C 1
ATOM 2123 O O . GLN A 1 272 ? -2.089 -15.871 20.399 1.00 64.12 272 GLN A O 1
ATOM 2128 N N . ARG A 1 273 ? 0.109 -15.610 20.566 1.00 74.62 273 ARG A N 1
ATOM 2129 C CA . ARG A 1 273 ? 0.070 -14.118 20.697 1.00 74.62 273 ARG A CA 1
ATOM 2130 C C . ARG A 1 273 ? -1.128 -13.561 21.521 1.00 74.62 273 ARG A C 1
ATOM 2132 O O . ARG A 1 273 ? -1.779 -12.612 21.104 1.00 74.62 273 ARG A O 1
ATOM 2139 N N . GLY A 1 274 ? -1.479 -14.200 22.642 1.00 70.88 274 GLY A N 1
ATOM 2140 C CA . GLY A 1 274 ? -2.625 -13.795 23.477 1.00 70.88 274 GLY A CA 1
ATOM 2141 C C . GLY A 1 274 ? -4.034 -14.131 22.944 1.00 70.88 274 GLY A C 1
ATOM 2142 O O . GLY A 1 274 ? -5.003 -13.967 23.680 1.00 70.88 274 GLY A O 1
ATOM 2143 N N . VAL A 1 275 ? -4.174 -14.672 21.728 1.00 80.81 275 VAL A N 1
ATOM 2144 C CA . VAL A 1 275 ? -5.456 -14.986 21.070 1.00 80.81 275 VAL A CA 1
ATOM 2145 C C . VAL A 1 275 ? -5.627 -16.487 20.833 1.00 80.81 275 VAL A C 1
ATOM 2147 O O . VAL A 1 275 ? -4.951 -17.096 20.004 1.00 80.81 275 VAL A O 1
ATOM 2150 N N . ALA A 1 276 ? -6.594 -17.091 21.525 1.00 80.62 276 ALA A N 1
ATOM 2151 C CA . ALA A 1 276 ? -6.929 -18.501 21.347 1.00 80.62 276 ALA A CA 1
ATOM 2152 C C . ALA A 1 276 ? -7.388 -18.803 19.907 1.00 80.62 276 ALA A C 1
ATOM 2154 O O . ALA A 1 276 ? -8.253 -18.129 19.356 1.00 80.62 276 ALA A O 1
ATOM 2155 N N . GLY A 1 277 ? -6.838 -19.858 19.314 1.00 82.62 277 GLY A N 1
ATOM 2156 C CA . GLY A 1 277 ? -7.106 -20.295 17.946 1.00 82.62 277 GLY A CA 1
ATOM 2157 C C . GLY A 1 277 ? -6.158 -19.747 16.874 1.00 82.62 277 GLY A C 1
ATOM 2158 O O . GLY A 1 277 ? -6.185 -20.295 15.777 1.00 82.62 277 GLY A O 1
ATOM 2159 N N . LEU A 1 278 ? -5.290 -18.762 17.161 1.00 87.56 278 LEU A N 1
ATOM 2160 C CA . LEU A 1 278 ? -4.403 -18.179 16.141 1.00 87.56 278 LEU A CA 1
ATOM 2161 C C . LEU A 1 278 ? -3.451 -19.219 15.528 1.00 87.56 278 LEU A C 1
ATOM 2163 O O . LEU A 1 278 ? -2.783 -19.983 16.231 1.00 87.56 278 LEU A O 1
ATOM 2167 N N . SER A 1 279 ? -3.341 -19.216 14.206 1.00 89.75 279 SER A N 1
ATOM 2168 C CA . SER A 1 279 ? -2.496 -20.131 13.450 1.00 89.75 279 SER A CA 1
ATOM 2169 C C . SER A 1 279 ? -1.745 -19.422 12.321 1.00 89.75 279 SER A C 1
ATOM 2171 O O . SER A 1 279 ? -1.957 -18.248 12.023 1.00 89.75 279 SER A O 1
ATOM 2173 N N . ALA A 1 280 ? -0.868 -20.157 11.634 1.00 90.88 280 ALA A N 1
ATOM 2174 C CA . ALA A 1 280 ? -0.198 -19.646 10.440 1.00 90.88 280 ALA A CA 1
ATOM 2175 C C . ALA A 1 280 ? -1.170 -19.330 9.288 1.00 90.88 280 ALA A C 1
ATOM 2177 O O . ALA A 1 280 ? -0.807 -18.569 8.392 1.00 90.88 280 ALA A O 1
ATOM 2178 N N . GLU A 1 281 ? -2.379 -19.899 9.288 1.00 92.25 281 GLU A N 1
ATOM 2179 C CA . GLU A 1 281 ? -3.393 -19.623 8.263 1.00 92.25 281 GLU A CA 1
ATOM 2180 C C . GLU A 1 281 ? -4.116 -18.289 8.480 1.00 92.25 281 GLU A C 1
ATOM 2182 O O . GLU A 1 281 ? -4.686 -17.749 7.537 1.00 92.25 281 GLU A O 1
ATOM 2187 N N . ASP A 1 282 ? -3.981 -17.699 9.669 1.00 92.94 282 ASP A N 1
ATOM 2188 C CA . ASP A 1 282 ? -4.515 -16.375 10.007 1.00 92.94 282 ASP A CA 1
ATOM 2189 C C . ASP A 1 282 ? -3.508 -15.244 9.714 1.00 92.94 282 ASP A C 1
ATOM 2191 O O . ASP A 1 282 ? -3.805 -14.062 9.885 1.00 92.94 282 ASP A O 1
ATOM 2195 N N . VAL A 1 283 ? -2.298 -15.590 9.252 1.00 94.31 283 VAL A N 1
ATOM 2196 C CA . VAL A 1 283 ? -1.238 -14.631 8.912 1.00 94.31 283 VAL A CA 1
ATOM 2197 C C . VAL A 1 283 ? -1.104 -14.498 7.398 1.00 94.31 283 VAL A C 1
ATOM 2199 O O . VAL A 1 283 ? -0.741 -15.444 6.700 1.00 94.31 283 VAL A O 1
ATOM 2202 N N . PHE A 1 284 ? -1.290 -13.287 6.876 1.00 95.69 284 PHE A N 1
ATOM 2203 C CA . PHE A 1 284 ? -1.181 -13.008 5.444 1.00 95.69 284 PHE A CA 1
ATOM 2204 C C . PHE A 1 284 ? 0.084 -12.206 5.130 1.00 95.69 284 PHE A C 1
ATOM 2206 O O . PHE A 1 284 ? 0.270 -11.088 5.606 1.00 95.69 284 PHE A O 1
ATOM 2213 N N . LEU A 1 285 ? 0.955 -12.765 4.286 1.00 94.81 285 LEU A N 1
ATOM 2214 C CA . LEU A 1 285 ? 2.143 -12.068 3.792 1.00 94.81 285 LEU A CA 1
ATOM 2215 C C . LEU A 1 285 ? 1.815 -11.331 2.494 1.00 94.81 285 LEU A C 1
ATOM 2217 O O . LEU A 1 285 ? 1.422 -11.944 1.500 1.00 94.81 285 LEU A O 1
ATOM 2221 N N . VAL A 1 286 ? 2.026 -10.019 2.492 1.00 94.31 286 VAL A N 1
ATOM 2222 C CA . VAL A 1 286 ? 1.760 -9.136 1.350 1.00 94.31 286 VAL A CA 1
ATOM 2223 C C . VAL A 1 286 ? 2.999 -8.318 0.990 1.00 94.31 286 VAL A C 1
ATOM 2225 O O . VAL A 1 286 ? 3.968 -8.268 1.743 1.00 94.31 286 VAL A O 1
ATOM 2228 N N . ALA A 1 287 ? 2.989 -7.700 -0.192 1.00 90.62 287 ALA A N 1
ATOM 2229 C CA . ALA A 1 287 ? 4.183 -7.097 -0.786 1.00 90.62 287 ALA A CA 1
ATOM 2230 C C . ALA A 1 287 ? 4.777 -5.933 0.029 1.00 90.62 287 ALA A C 1
ATOM 2232 O O . ALA A 1 287 ? 5.992 -5.745 0.024 1.00 90.62 287 ALA A O 1
ATOM 2233 N N . THR A 1 288 ? 3.937 -5.138 0.702 1.00 92.62 288 THR A N 1
ATOM 2234 C CA . THR A 1 288 ? 4.366 -3.965 1.480 1.00 92.62 288 THR A CA 1
ATOM 2235 C C . THR A 1 288 ? 3.482 -3.751 2.710 1.00 92.62 288 THR A C 1
ATOM 2237 O O . THR A 1 288 ? 2.339 -4.204 2.730 1.00 92.62 288 THR A O 1
ATOM 2240 N N . GLY A 1 289 ? 3.963 -2.983 3.697 1.00 92.38 289 GLY A N 1
ATOM 2241 C CA . GLY A 1 289 ? 3.143 -2.573 4.847 1.00 92.38 289 GLY A CA 1
ATOM 2242 C C . GLY A 1 289 ? 1.860 -1.833 4.445 1.00 92.38 289 GLY A C 1
ATOM 2243 O O . GLY A 1 289 ? 0.788 -2.144 4.950 1.00 92.38 289 GLY A O 1
ATOM 2244 N N . MET A 1 290 ? 1.918 -0.946 3.443 1.00 94.00 290 MET A N 1
ATOM 2245 C CA . MET A 1 290 ? 0.701 -0.279 2.953 1.00 94.00 290 MET A CA 1
ATOM 2246 C C . MET A 1 290 ? -0.249 -1.230 2.232 1.00 94.00 290 MET A C 1
ATOM 2248 O O . MET A 1 290 ? -1.456 -1.028 2.280 1.00 94.00 290 MET A O 1
ATOM 2252 N N . SER A 1 291 ? 0.264 -2.290 1.603 1.00 95.56 291 SER A N 1
ATOM 2253 C CA . SER A 1 291 ? -0.597 -3.346 1.072 1.00 95.56 291 SER A CA 1
ATOM 2254 C C . SER A 1 291 ? -1.324 -4.085 2.193 1.00 95.56 291 SER A C 1
ATOM 2256 O O . SER A 1 291 ? -2.462 -4.483 1.982 1.00 95.56 291 SER A O 1
ATOM 2258 N N . ALA A 1 292 ? -0.720 -4.238 3.377 1.00 96.56 292 ALA A N 1
ATOM 2259 C CA . ALA A 1 292 ? -1.392 -4.845 4.528 1.00 96.56 292 ALA A CA 1
ATOM 2260 C C . ALA A 1 292 ? -2.557 -3.967 5.006 1.00 96.56 292 ALA A C 1
ATOM 2262 O O . ALA A 1 292 ? -3.678 -4.458 5.111 1.00 96.56 292 ALA A O 1
ATOM 2263 N N . VAL A 1 293 ? -2.322 -2.659 5.170 1.00 97.12 293 VAL A N 1
ATOM 2264 C CA . VAL A 1 293 ? -3.375 -1.673 5.484 1.00 97.12 293 VAL A CA 1
ATOM 2265 C C . VAL A 1 293 ? -4.474 -1.687 4.416 1.00 97.12 293 VAL A C 1
ATOM 2267 O O . VAL A 1 293 ? -5.661 -1.774 4.729 1.00 97.12 293 VAL A O 1
ATOM 2270 N N . PHE A 1 294 ? -4.083 -1.644 3.139 1.00 97.69 294 PHE A N 1
ATOM 2271 C CA . PHE A 1 294 ? -5.007 -1.649 2.011 1.00 97.69 294 PHE A CA 1
ATOM 2272 C C . PHE A 1 294 ? -5.875 -2.906 1.993 1.00 97.69 294 PHE A C 1
ATOM 2274 O O . PHE A 1 294 ? -7.094 -2.795 1.911 1.00 97.69 294 PHE A O 1
ATOM 2281 N N . TYR A 1 295 ? -5.280 -4.097 2.087 1.00 97.75 295 TYR A N 1
ATOM 2282 C CA . TYR A 1 295 ? -6.037 -5.344 2.045 1.00 97.75 295 TYR A CA 1
ATOM 2283 C C . TYR A 1 295 ? -6.889 -5.558 3.294 1.00 97.75 295 TYR A C 1
ATOM 2285 O O . TYR A 1 295 ? -8.004 -6.042 3.143 1.00 97.75 295 TYR A O 1
ATOM 2293 N N . ALA A 1 296 ? -6.451 -5.129 4.483 1.00 97.94 296 ALA A N 1
ATOM 2294 C CA . ALA A 1 296 ? -7.307 -5.119 5.671 1.00 97.94 296 ALA A CA 1
ATOM 2295 C C . ALA A 1 296 ? -8.576 -4.283 5.425 1.00 97.94 296 ALA A C 1
ATOM 2297 O O . ALA A 1 296 ? -9.692 -4.765 5.610 1.00 97.94 296 ALA A O 1
ATOM 2298 N N . HIS A 1 297 ? -8.413 -3.066 4.899 1.00 98.00 297 HIS A N 1
ATOM 2299 C CA . HIS A 1 297 ? -9.532 -2.195 4.543 1.00 98.00 297 HIS A CA 1
ATOM 2300 C C . HIS A 1 297 ? -10.438 -2.799 3.460 1.00 98.00 297 HIS A C 1
ATOM 2302 O O . HIS A 1 297 ? -11.657 -2.828 3.616 1.00 98.00 297 HIS A O 1
ATOM 2308 N N . GLN A 1 298 ? -9.861 -3.316 2.369 1.00 97.06 298 GLN A N 1
ATOM 2309 C CA . GLN A 1 298 ? -10.637 -3.913 1.277 1.00 97.06 298 GLN A CA 1
ATOM 2310 C C . GLN A 1 298 ? -11.405 -5.162 1.725 1.00 97.06 298 GLN A C 1
ATOM 2312 O O . GLN A 1 298 ? -12.544 -5.343 1.304 1.00 97.06 298 GLN A O 1
ATOM 2317 N N . SER A 1 299 ? -10.820 -6.000 2.584 1.00 97.00 299 SER A N 1
ATOM 2318 C CA . SER A 1 299 ? -11.496 -7.176 3.139 1.00 97.00 299 SER A CA 1
ATOM 2319 C C . SER A 1 299 ? -12.698 -6.774 3.991 1.00 97.00 299 SER A C 1
ATOM 2321 O O . SER A 1 299 ? -13.787 -7.308 3.795 1.00 97.00 299 SER A O 1
ATOM 2323 N N . LEU A 1 300 ? -12.547 -5.775 4.864 1.00 97.94 300 LEU A N 1
ATOM 2324 C CA . LEU A 1 300 ? -13.652 -5.271 5.684 1.00 97.94 300 LEU A CA 1
ATOM 2325 C C . LEU A 1 300 ? -14.774 -4.660 4.829 1.00 97.94 300 LEU A C 1
ATOM 2327 O O . LEU A 1 300 ? -15.953 -4.877 5.112 1.00 97.94 300 LEU A O 1
ATOM 2331 N N . LEU A 1 301 ? -14.437 -3.963 3.737 1.00 97.19 301 LEU A N 1
ATOM 2332 C CA . LEU A 1 301 ? -15.430 -3.415 2.803 1.00 97.19 301 LEU A CA 1
ATOM 2333 C C . LEU A 1 301 ? -16.306 -4.493 2.146 1.00 97.19 301 LEU A C 1
ATOM 2335 O O . LEU A 1 301 ? -17.431 -4.198 1.741 1.00 97.19 301 LEU A O 1
ATOM 2339 N N . THR A 1 302 ? -15.838 -5.744 2.059 1.00 96.12 302 THR A N 1
ATOM 2340 C CA . THR A 1 302 ? -16.684 -6.855 1.584 1.00 96.12 302 THR A CA 1
ATOM 2341 C C . THR A 1 302 ? -17.798 -7.216 2.571 1.00 96.12 302 THR A C 1
ATOM 2343 O O . THR A 1 302 ? -18.811 -7.776 2.163 1.00 96.12 302 THR A O 1
ATOM 2346 N N . MET A 1 303 ? -17.636 -6.864 3.850 1.00 94.19 303 MET A N 1
ATOM 2347 C CA . MET A 1 303 ? -18.602 -7.133 4.918 1.00 94.19 303 MET A CA 1
ATOM 2348 C C . MET A 1 303 ? -19.563 -5.962 5.133 1.00 94.19 303 MET A C 1
ATOM 2350 O O . MET A 1 303 ? -20.748 -6.173 5.391 1.00 94.19 303 MET A O 1
ATOM 2354 N N . ARG A 1 304 ? -19.064 -4.721 5.049 1.00 93.50 304 ARG A N 1
ATOM 2355 C CA . ARG A 1 304 ? -19.861 -3.507 5.266 1.00 93.50 304 ARG A CA 1
ATOM 2356 C C . ARG A 1 304 ? -19.332 -2.357 4.416 1.00 93.50 304 ARG A C 1
ATOM 2358 O O . ARG A 1 304 ? -18.168 -1.991 4.505 1.00 93.50 304 ARG A O 1
ATOM 2365 N N . GLN A 1 305 ? -20.198 -1.735 3.624 1.00 94.56 305 GLN A N 1
ATOM 2366 C CA . GLN A 1 305 ? -19.863 -0.499 2.914 1.00 94.56 305 GLN A CA 1
ATOM 2367 C C . GLN A 1 305 ? -20.089 0.682 3.855 1.00 94.56 305 GLN A C 1
ATOM 2369 O O . GLN A 1 305 ? -21.213 1.150 3.971 1.00 94.56 305 GLN A O 1
ATOM 2374 N N . GLY A 1 306 ? -19.041 1.125 4.552 1.00 95.75 306 GLY A N 1
ATOM 2375 C CA . GLY A 1 306 ? -19.113 2.228 5.511 1.00 95.75 306 GLY A CA 1
ATOM 2376 C C . GLY A 1 306 ? -17.857 3.088 5.544 1.00 95.75 306 GLY A C 1
ATOM 2377 O O . GLY A 1 306 ? -16.824 2.710 4.990 1.00 95.75 306 GLY A O 1
ATOM 2378 N N . LYS A 1 307 ? -17.942 4.257 6.185 1.00 97.19 307 LYS A N 1
ATOM 2379 C CA . LYS A 1 307 ? -16.766 5.111 6.403 1.00 97.19 307 LYS A CA 1
ATOM 2380 C C . LYS A 1 307 ? -15.852 4.497 7.452 1.00 97.19 307 LYS A C 1
ATOM 2382 O O . LYS A 1 307 ? -16.317 3.912 8.429 1.00 97.19 307 LYS A O 1
ATOM 2387 N N . SER A 1 308 ? -14.554 4.685 7.281 1.00 98.00 308 SER A N 1
ATOM 2388 C CA . SER A 1 308 ? -13.565 4.320 8.297 1.00 98.00 308 SER A CA 1
ATOM 2389 C C . SER A 1 308 ? -13.324 5.480 9.265 1.00 98.00 308 SER A C 1
ATOM 2391 O O . SER A 1 308 ? -13.506 6.643 8.912 1.00 98.00 308 SER A O 1
ATOM 2393 N N . ILE A 1 309 ? -12.881 5.186 10.481 1.00 98.12 309 ILE A N 1
ATOM 2394 C CA . ILE A 1 309 ? -12.402 6.188 11.434 1.00 98.12 309 ILE A CA 1
ATOM 2395 C C . ILE A 1 309 ? -10.890 6.039 11.541 1.00 98.12 309 ILE A C 1
ATOM 2397 O O . ILE A 1 309 ? -10.392 4.980 11.898 1.00 98.12 309 ILE A O 1
ATOM 2401 N N . CYS A 1 310 ? -10.156 7.098 11.230 1.00 97.31 310 CYS A N 1
ATOM 2402 C CA . CYS A 1 310 ? -8.719 7.187 11.437 1.00 97.31 310 CYS A CA 1
ATOM 2403 C C . CYS A 1 310 ? -8.475 7.857 12.793 1.00 97.31 310 CYS A C 1
ATOM 2405 O O . CYS A 1 310 ? -8.664 9.069 12.911 1.00 97.31 310 CYS A O 1
ATOM 2407 N N . PHE A 1 311 ? -8.108 7.072 13.806 1.00 97.25 311 PHE A N 1
ATOM 2408 C CA . PHE A 1 311 ? -7.934 7.535 15.182 1.00 97.25 311 PHE A CA 1
ATOM 2409 C C . PHE A 1 311 ? -6.451 7.691 15.539 1.00 97.25 311 PHE A C 1
ATOM 2411 O O . PHE A 1 311 ? -5.676 6.732 15.494 1.00 97.25 311 PHE A O 1
ATOM 2418 N N . GLY A 1 312 ? -6.069 8.906 15.921 1.00 93.69 312 GLY A N 1
ATOM 2419 C CA . GLY A 1 312 ? -4.688 9.351 16.063 1.00 93.69 312 GLY A CA 1
ATOM 2420 C C . GLY A 1 312 ? -4.101 9.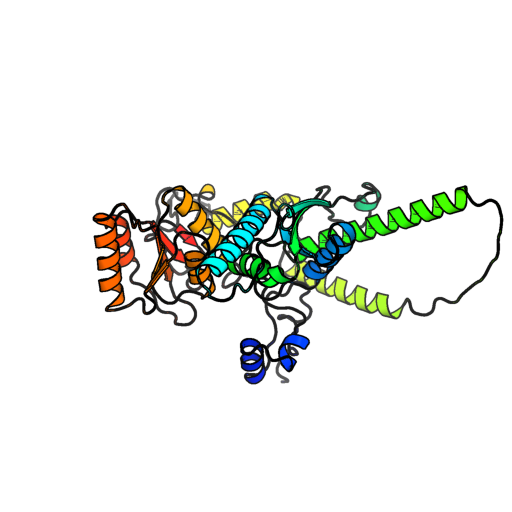876 14.752 1.00 93.69 312 GLY A C 1
ATOM 2421 O O . GLY A 1 312 ? -4.804 10.078 13.761 1.00 93.69 312 GLY A O 1
ATOM 2422 N N . PHE A 1 313 ? -2.786 10.084 14.750 1.00 87.06 313 PHE A N 1
ATOM 2423 C CA . PHE A 1 313 ? -2.024 10.556 13.594 1.00 87.06 313 PHE A CA 1
ATOM 2424 C C . PHE A 1 313 ? -1.188 9.406 13.008 1.00 87.06 313 PHE A C 1
ATOM 2426 O O . PHE A 1 313 ? 0.015 9.346 13.273 1.00 87.06 313 PHE A O 1
ATOM 2433 N N . PRO A 1 314 ? -1.798 8.448 12.281 1.00 77.31 314 PRO A N 1
ATOM 2434 C CA . PRO A 1 314 ? -1.036 7.400 11.629 1.00 77.31 314 PRO A CA 1
ATOM 2435 C C . PRO A 1 314 ? -0.301 7.950 10.405 1.00 77.31 314 PRO A C 1
ATOM 2437 O O . PRO A 1 314 ? -0.531 9.074 9.943 1.00 77.31 314 PRO A O 1
ATOM 2440 N N . TYR A 1 315 ? 0.552 7.112 9.834 1.00 79.81 315 TYR A N 1
ATOM 2441 C CA . TYR A 1 315 ? 1.247 7.347 8.589 1.00 79.81 315 TYR A CA 1
ATOM 2442 C C . TYR A 1 315 ? 0.300 7.885 7.508 1.00 79.81 315 TYR A C 1
ATOM 2444 O O . TYR A 1 315 ? -0.759 7.320 7.238 1.00 79.81 315 TYR A O 1
ATOM 2452 N N . THR A 1 316 ? 0.689 8.988 6.865 1.00 79.81 316 THR A N 1
ATOM 2453 C CA . THR A 1 316 ? -0.213 9.817 6.046 1.00 79.81 316 THR A CA 1
ATOM 2454 C C . THR A 1 316 ? -0.940 9.046 4.940 1.00 79.81 316 THR A C 1
ATOM 2456 O O . THR A 1 316 ? -2.100 9.342 4.649 1.00 79.81 316 THR A O 1
ATOM 2459 N N . ASP A 1 317 ? -0.303 8.035 4.340 1.00 90.50 317 ASP A N 1
ATOM 2460 C CA . ASP A 1 317 ? -0.944 7.233 3.292 1.00 90.50 317 ASP A CA 1
ATOM 2461 C C . ASP A 1 317 ? -2.068 6.328 3.833 1.00 90.50 317 ASP A C 1
ATOM 2463 O O . ASP A 1 317 ? -2.961 5.977 3.065 1.00 90.50 317 ASP A O 1
ATOM 2467 N N . THR A 1 318 ? -2.080 5.986 5.130 1.00 94.50 318 THR A N 1
ATOM 2468 C CA . THR A 1 318 ? -3.175 5.231 5.764 1.00 94.50 318 THR A CA 1
ATOM 2469 C C . THR A 1 318 ? -4.473 6.015 5.648 1.00 94.50 318 THR A C 1
ATOM 2471 O O . THR A 1 318 ? -5.432 5.510 5.071 1.00 94.50 318 THR A O 1
ATOM 2474 N N . LEU A 1 319 ? -4.488 7.289 6.056 1.00 95.25 319 LEU A N 1
ATOM 2475 C CA . LEU A 1 319 ? -5.665 8.148 5.885 1.00 95.25 319 LEU A CA 1
ATOM 2476 C C . LEU A 1 319 ? -6.084 8.243 4.407 1.00 95.25 319 LEU A C 1
ATOM 2478 O O . LEU A 1 319 ? -7.270 8.154 4.095 1.00 95.25 319 LEU A O 1
ATOM 2482 N N . LYS A 1 320 ? -5.123 8.341 3.476 1.00 95.69 320 LYS A N 1
ATOM 2483 C CA . LYS A 1 320 ? -5.420 8.400 2.034 1.00 95.69 320 LYS A CA 1
ATOM 2484 C C . LYS A 1 320 ? -6.054 7.117 1.499 1.00 95.69 320 LYS A C 1
ATOM 2486 O O . LYS A 1 320 ? -6.892 7.209 0.602 1.00 95.69 320 LYS A O 1
ATOM 2491 N N . ILE A 1 321 ? -5.696 5.945 2.030 1.00 96.75 321 ILE A N 1
ATOM 2492 C CA . ILE A 1 321 ? -6.383 4.688 1.703 1.00 96.75 321 ILE A CA 1
ATOM 2493 C C . ILE A 1 321 ? -7.854 4.776 2.120 1.00 96.75 321 ILE A C 1
ATOM 2495 O O . ILE A 1 321 ? -8.740 4.528 1.302 1.00 96.75 321 ILE A O 1
ATOM 2499 N N . LEU A 1 322 ? -8.102 5.165 3.371 1.00 96.81 322 LEU A N 1
ATOM 2500 C CA . LEU A 1 322 ? -9.447 5.216 3.946 1.00 96.81 322 LEU A CA 1
ATOM 2501 C C . LEU A 1 322 ? -10.344 6.238 3.224 1.00 96.81 322 LEU A C 1
ATOM 2503 O O . LEU A 1 322 ? -11.521 5.983 2.987 1.00 96.81 322 LEU A O 1
ATOM 2507 N N . GLU A 1 323 ? -9.781 7.378 2.815 1.00 95.12 323 GLU A N 1
ATOM 2508 C CA . GLU A 1 323 ? -10.499 8.423 2.076 1.00 95.12 323 GLU A CA 1
ATOM 2509 C C . GLU A 1 323 ? -10.836 8.023 0.633 1.00 95.12 323 GLU A C 1
ATOM 2511 O O . GLU A 1 323 ? -11.906 8.363 0.128 1.00 95.12 323 GLU A O 1
ATOM 2516 N N . LYS A 1 324 ? -9.903 7.366 -0.069 1.00 95.06 324 LYS A N 1
ATOM 2517 C CA . LYS A 1 324 ? -9.984 7.217 -1.532 1.00 95.06 324 LYS A CA 1
ATOM 2518 C C . LYS A 1 324 ? -10.526 5.870 -1.996 1.00 95.06 324 LYS A C 1
ATOM 2520 O O . LYS A 1 324 ? -11.043 5.799 -3.107 1.00 95.06 324 LYS A O 1
ATOM 2525 N N . PHE A 1 325 ? -10.408 4.820 -1.184 1.00 95.00 325 PHE A N 1
ATOM 2526 C CA . PHE A 1 325 ? -10.686 3.438 -1.593 1.00 95.00 325 PHE A CA 1
ATOM 2527 C C . PHE A 1 325 ? -11.920 2.843 -0.906 1.00 95.00 325 PHE A C 1
ATOM 2529 O O . PHE A 1 325 ? -11.978 1.634 -0.681 1.00 95.00 325 PHE A O 1
ATOM 2536 N N . GLY A 1 326 ? -12.883 3.698 -0.561 1.00 92.50 326 GLY A N 1
ATOM 2537 C CA . GLY A 1 326 ? -14.154 3.352 0.068 1.00 92.50 326 GLY A CA 1
ATOM 2538 C C . GLY A 1 326 ? -15.069 4.580 0.198 1.00 92.50 326 GLY A C 1
ATOM 2539 O O . GLY A 1 326 ? -14.812 5.604 -0.441 1.00 92.50 326 GLY A O 1
ATOM 2540 N N . PRO A 1 327 ? -16.118 4.502 1.035 1.00 94.38 327 PRO A N 1
ATOM 2541 C CA . PRO A 1 327 ? -17.059 5.603 1.288 1.00 94.38 327 PRO A CA 1
ATOM 2542 C C . PRO A 1 327 ? -16.463 6.864 1.945 1.00 94.38 327 PRO A C 1
ATOM 2544 O O . PRO A 1 327 ? -17.158 7.873 2.076 1.00 94.38 327 PRO A O 1
ATOM 2547 N N . GLY A 1 328 ? -15.195 6.826 2.365 1.00 95.06 328 GLY A N 1
ATOM 2548 C CA . GLY A 1 328 ? -14.472 7.941 2.973 1.00 95.06 328 GLY A CA 1
ATOM 2549 C C . GLY A 1 328 ? -14.055 7.666 4.417 1.00 95.06 328 GLY A C 1
ATOM 2550 O O . GLY A 1 328 ? -14.207 6.553 4.927 1.00 95.06 328 GLY A O 1
ATOM 2551 N N . ALA A 1 329 ? -13.540 8.700 5.086 1.00 96.75 329 ALA A N 1
ATOM 2552 C CA . ALA A 1 329 ? -13.032 8.584 6.447 1.00 96.75 329 ALA A CA 1
ATOM 2553 C C . ALA A 1 329 ? -13.426 9.764 7.347 1.00 96.75 329 ALA A C 1
ATOM 2555 O O . ALA A 1 329 ? -13.492 10.906 6.892 1.00 96.75 329 ALA A O 1
ATOM 2556 N N . TYR A 1 330 ? -13.634 9.480 8.633 1.00 97.06 330 TYR A N 1
ATOM 2557 C CA . TYR A 1 330 ? -13.554 10.468 9.708 1.00 97.06 330 TYR A CA 1
ATOM 2558 C C . TYR A 1 330 ? -12.115 10.494 10.235 1.00 97.06 330 TYR A C 1
ATOM 2560 O O . TYR A 1 330 ? -11.522 9.436 10.447 1.00 97.06 330 TYR A O 1
ATOM 2568 N N . PHE A 1 331 ? -11.545 11.681 10.444 1.00 96.94 331 PHE A N 1
ATOM 2569 C CA . PHE A 1 331 ? -10.182 11.836 10.956 1.00 96.94 331 PHE A CA 1
ATOM 2570 C C . PHE A 1 331 ? -10.195 12.474 12.344 1.00 96.94 331 PHE A C 1
ATOM 2572 O O . PHE A 1 331 ? -10.601 13.625 12.494 1.00 96.94 331 PHE A O 1
ATOM 2579 N N . LEU A 1 332 ? -9.738 11.716 13.339 1.00 96.75 332 LEU A N 1
ATOM 2580 C CA . LEU A 1 332 ? -9.612 12.117 14.739 1.00 96.75 332 LEU A CA 1
ATOM 2581 C C . LEU A 1 332 ? -8.120 12.147 15.085 1.00 96.75 332 LEU A C 1
ATOM 2583 O O . LEU A 1 332 ? -7.574 11.207 15.657 1.00 96.75 332 LEU A O 1
ATOM 2587 N N . GLY A 1 333 ? -7.442 13.187 14.594 1.00 93.06 333 GLY A N 1
ATOM 2588 C CA . GLY A 1 333 ? -5.985 13.228 14.460 1.00 93.06 333 GLY A CA 1
ATOM 2589 C C . GLY A 1 333 ? -5.188 13.398 15.753 1.00 93.06 333 GLY A C 1
ATOM 2590 O O . GLY A 1 333 ? -3.993 13.102 15.763 1.00 93.06 333 GLY A O 1
ATOM 2591 N N . HIS A 1 334 ? -5.802 13.873 16.837 1.00 92.12 334 HIS A N 1
ATOM 2592 C CA . HIS A 1 334 ? -5.116 14.019 18.120 1.00 92.12 334 HIS A CA 1
ATOM 2593 C C . HIS A 1 334 ? -5.014 12.675 18.846 1.00 92.12 334 HIS A C 1
ATOM 2595 O O . HIS A 1 334 ? -3.998 12.420 19.497 1.00 92.12 334 HIS A O 1
ATOM 2601 N N . GLY A 1 335 ? -6.026 11.812 18.696 1.00 91.81 335 GLY A N 1
ATOM 2602 C CA . GLY A 1 335 ? -6.077 10.475 19.297 1.00 91.81 335 GLY A CA 1
ATOM 2603 C C . GLY A 1 335 ? -6.159 10.486 20.827 1.00 91.81 335 GLY A C 1
ATOM 2604 O O . GLY A 1 335 ? -5.830 9.497 21.480 1.00 91.81 335 GLY A O 1
ATOM 2605 N N . GLU A 1 336 ? -6.555 11.615 21.415 1.00 90.25 336 GLU A N 1
ATOM 2606 C CA . GLU A 1 336 ? -6.594 11.849 22.857 1.00 90.25 336 GLU A CA 1
ATOM 2607 C C . GLU A 1 336 ? -7.709 12.837 23.224 1.00 90.25 336 GLU A C 1
ATOM 2609 O O . GLU A 1 336 ? -8.241 13.546 22.368 1.00 90.25 336 GLU A O 1
ATOM 2614 N N . GLY A 1 337 ? -8.060 12.899 24.512 1.00 91.94 337 GLY A N 1
ATOM 2615 C CA . GLY A 1 337 ? -9.005 13.892 25.029 1.00 91.94 337 GLY A CA 1
ATOM 2616 C C . GLY A 1 337 ? -10.343 13.898 24.284 1.00 91.94 337 GLY A C 1
ATOM 2617 O O . GLY A 1 337 ? -11.025 12.874 24.224 1.00 91.94 337 GLY A O 1
ATOM 2618 N N . SER A 1 338 ? -10.695 15.053 23.709 1.00 95.56 338 SER A N 1
ATOM 2619 C CA . SER A 1 338 ? -11.961 15.287 23.000 1.00 95.56 338 SER A CA 1
ATOM 2620 C C . SER A 1 338 ? -12.180 14.376 21.792 1.00 95.56 338 SER A C 1
ATOM 2622 O O . SER A 1 338 ? -13.326 14.148 21.414 1.00 95.56 338 SER A O 1
ATOM 2624 N N . ASP A 1 339 ? -11.120 13.814 21.203 1.00 97.12 339 ASP A N 1
ATOM 2625 C CA . ASP A 1 339 ? -11.264 12.880 20.082 1.00 97.12 339 ASP A CA 1
ATOM 2626 C C . ASP A 1 339 ? -11.996 11.600 20.504 1.00 97.12 339 ASP A C 1
ATOM 2628 O O . ASP A 1 339 ? -12.720 11.024 19.698 1.00 97.12 339 ASP A O 1
ATOM 2632 N N . TYR A 1 340 ? -11.882 11.169 21.767 1.00 97.69 340 TYR A N 1
ATOM 2633 C CA . TYR A 1 340 ? -12.686 10.049 22.264 1.00 97.69 340 TYR A CA 1
ATOM 2634 C C . TYR A 1 340 ? -14.168 10.408 22.402 1.00 97.69 340 TYR A C 1
ATOM 2636 O O . TYR A 1 340 ? -15.023 9.565 22.145 1.00 97.69 340 TYR A O 1
ATOM 2644 N N . GLU A 1 341 ? -14.485 11.646 22.788 1.00 97.44 341 GLU A N 1
ATOM 2645 C CA . GLU A 1 341 ? -15.876 12.104 22.871 1.00 97.44 341 GLU A CA 1
ATOM 2646 C C . GLU A 1 341 ? -16.516 12.149 21.478 1.00 97.44 341 GLU A C 1
ATOM 2648 O O . GLU A 1 341 ? -17.660 11.732 21.302 1.00 97.44 341 GLU A O 1
ATOM 2653 N N . GLU A 1 342 ? -15.775 12.619 20.471 1.00 98.25 342 GLU A N 1
ATOM 2654 C CA . GLU A 1 342 ? -16.253 12.623 19.088 1.00 98.25 342 GLU A CA 1
ATOM 2655 C C . GLU A 1 342 ? -16.320 11.210 18.494 1.00 98.25 342 GLU A C 1
ATOM 2657 O O . GLU A 1 342 ? -17.284 10.889 17.799 1.00 98.25 342 GLU A O 1
ATOM 2662 N N . LEU A 1 343 ? -15.359 10.333 18.812 1.00 98.31 343 LEU A N 1
ATOM 2663 C CA . LEU A 1 343 ? -15.417 8.914 18.451 1.00 98.31 343 LEU A CA 1
ATOM 2664 C C . LEU A 1 343 ? -16.713 8.276 18.963 1.00 98.31 343 LEU A C 1
ATOM 2666 O O . LEU A 1 343 ? -17.442 7.661 18.186 1.00 98.31 343 LEU A O 1
ATOM 2670 N N . GLU A 1 344 ? -17.023 8.453 20.248 1.00 97.88 344 GLU A N 1
ATOM 2671 C CA . GLU A 1 344 ? -18.252 7.937 20.851 1.00 97.88 344 GLU A CA 1
ATOM 2672 C C . GLU A 1 344 ? -19.497 8.516 20.164 1.00 97.88 344 GLU A C 1
ATOM 2674 O O . GLU A 1 344 ? -20.379 7.750 19.782 1.00 97.88 344 GLU A O 1
ATOM 2679 N N . ARG A 1 345 ? -19.537 9.826 19.870 1.00 97.38 345 ARG A N 1
ATOM 2680 C CA . ARG A 1 345 ? -20.646 10.439 19.110 1.00 97.38 345 ARG A CA 1
ATOM 2681 C C . ARG A 1 345 ? -20.817 9.859 17.707 1.00 97.38 345 ARG A C 1
ATOM 2683 O O . ARG A 1 345 ? -21.946 9.671 17.252 1.00 97.38 345 ARG A O 1
ATOM 2690 N N . ILE A 1 346 ? -19.727 9.609 16.982 1.00 97.56 346 ILE A N 1
ATOM 2691 C CA . ILE A 1 346 ? -19.779 8.987 15.650 1.00 97.56 346 ILE A CA 1
ATOM 2692 C C . ILE A 1 346 ? -20.350 7.567 15.758 1.00 97.56 346 ILE A C 1
ATOM 2694 O O . ILE A 1 346 ? -21.234 7.203 14.982 1.00 97.56 346 ILE A O 1
ATOM 2698 N N . LEU A 1 347 ? -19.898 6.782 16.737 1.00 97.56 347 LEU A N 1
ATOM 2699 C CA . LEU A 1 347 ? -20.358 5.407 16.946 1.00 97.56 347 LEU A CA 1
ATOM 2700 C C . LEU A 1 347 ? -21.812 5.329 17.448 1.00 97.56 347 LEU A C 1
ATOM 2702 O O . LEU A 1 347 ? -22.570 4.450 17.040 1.00 97.56 347 LEU A O 1
ATOM 2706 N N . GLU A 1 348 ? -22.254 6.280 18.268 1.00 96.75 348 GLU A N 1
ATOM 2707 C CA . GLU A 1 348 ? -23.659 6.398 18.664 1.00 96.75 348 GLU A CA 1
ATOM 2708 C C . GLU A 1 348 ? -24.560 6.711 17.467 1.00 96.75 348 GLU A C 1
ATOM 2710 O O . GLU A 1 348 ? -25.615 6.090 17.312 1.00 96.75 348 GLU A O 1
ATOM 2715 N N . ARG A 1 349 ? -24.129 7.614 16.574 1.00 95.81 349 ARG A N 1
ATOM 2716 C CA . ARG A 1 349 ? -24.838 7.877 15.311 1.00 95.81 349 ARG A CA 1
ATOM 2717 C C . ARG A 1 349 ? -24.888 6.640 14.423 1.00 95.81 349 ARG A C 1
ATOM 2719 O O . ARG A 1 349 ? -25.950 6.360 13.870 1.00 95.81 349 ARG A O 1
ATOM 2726 N N . HIS A 1 350 ? -23.789 5.889 14.337 1.00 94.75 350 HIS A N 1
ATOM 2727 C CA . HIS A 1 350 ? -23.724 4.621 13.611 1.00 94.75 350 HIS A CA 1
ATOM 2728 C C . HIS A 1 350 ? -24.779 3.619 14.100 1.00 94.75 350 HIS A C 1
ATOM 2730 O O . HIS A 1 350 ? -25.472 3.015 13.285 1.00 94.75 350 HIS A O 1
ATOM 2736 N N . ALA A 1 351 ? -24.947 3.478 15.417 1.00 94.00 351 ALA A N 1
ATOM 2737 C CA . ALA A 1 351 ? -25.944 2.574 15.992 1.00 94.00 351 ALA A CA 1
ATOM 2738 C C . ALA A 1 351 ? -27.395 3.000 15.709 1.00 94.00 351 ALA A C 1
ATOM 2740 O O . ALA A 1 351 ? -28.295 2.163 15.704 1.00 94.00 351 ALA A O 1
ATOM 2741 N N . GLN A 1 352 ? -27.629 4.297 15.500 1.00 93.25 352 GLN A N 1
ATOM 2742 C CA . GLN A 1 352 ? -28.964 4.864 15.292 1.00 93.25 352 GLN A CA 1
ATOM 2743 C C . GLN A 1 352 ? -29.329 5.021 13.811 1.00 93.25 352 GLN A C 1
ATOM 2745 O O . GLN A 1 352 ? -30.512 5.061 13.481 1.00 93.25 352 GLN A O 1
ATOM 2750 N N . THR A 1 353 ? -28.332 5.123 12.927 1.00 87.38 353 THR A N 1
ATOM 2751 C CA . THR A 1 353 ? -28.511 5.507 11.521 1.00 87.38 353 THR A CA 1
ATOM 2752 C C . THR A 1 353 ? -27.948 4.427 10.596 1.00 87.38 353 THR A C 1
ATOM 2754 O O . THR A 1 353 ? -26.749 4.431 10.312 1.00 87.38 353 THR A O 1
ATOM 2757 N N . PRO A 1 354 ? -28.795 3.522 10.071 1.00 83.19 354 PRO A N 1
ATOM 2758 C CA . PRO A 1 354 ? -28.357 2.473 9.149 1.00 83.19 354 PRO A CA 1
ATOM 2759 C C . PRO A 1 354 ? -27.697 2.996 7.860 1.00 83.19 354 PRO A C 1
ATOM 2761 O O . PRO A 1 354 ? -26.913 2.272 7.253 1.00 83.19 354 PRO A O 1
ATOM 2764 N N . ASP A 1 355 ? -27.991 4.240 7.466 1.00 85.44 355 ASP A N 1
ATOM 2765 C CA . ASP A 1 355 ? -27.533 4.848 6.208 1.00 85.44 355 ASP A CA 1
ATOM 2766 C C . ASP A 1 355 ? -26.139 5.514 6.278 1.00 85.44 355 ASP A C 1
ATOM 2768 O O . ASP A 1 355 ? -25.585 5.858 5.236 1.00 85.44 355 ASP A O 1
ATOM 2772 N N . ASP A 1 356 ? -25.539 5.681 7.467 1.00 86.69 356 ASP A N 1
ATOM 2773 C CA . ASP A 1 356 ? -24.133 6.124 7.629 1.00 86.69 356 ASP A CA 1
ATOM 2774 C C . ASP A 1 356 ? -23.341 5.083 8.441 1.00 86.69 356 ASP A C 1
ATOM 2776 O O . ASP A 1 356 ? -22.941 5.325 9.585 1.00 86.69 356 ASP A O 1
ATOM 2780 N N . PRO A 1 357 ? -23.159 3.866 7.896 1.00 94.31 357 PRO A N 1
ATOM 2781 C CA . PRO A 1 357 ? -22.466 2.805 8.600 1.00 94.31 357 PRO A CA 1
ATOM 2782 C C . PRO A 1 357 ? -20.980 3.133 8.784 1.00 94.31 357 PRO A C 1
ATOM 2784 O O . PRO A 1 357 ? -20.303 3.614 7.870 1.00 94.31 357 PRO A O 1
ATOM 2787 N N . ILE A 1 358 ? -20.445 2.785 9.952 1.00 97.75 358 ILE A N 1
ATOM 2788 C CA . ILE A 1 358 ? -19.009 2.787 10.213 1.00 97.75 358 ILE A CA 1
ATOM 2789 C C . ILE A 1 358 ? -18.457 1.400 9.916 1.00 97.75 358 ILE A C 1
ATOM 2791 O O . ILE A 1 358 ? -19.013 0.381 10.340 1.00 97.75 358 ILE A O 1
ATOM 2795 N N . LEU A 1 359 ? -17.373 1.387 9.147 1.00 97.75 359 LEU A N 1
ATOM 2796 C CA . LEU A 1 359 ? -16.646 0.189 8.766 1.00 97.75 359 LEU A CA 1
ATOM 2797 C C . LEU A 1 359 ? -15.773 -0.303 9.917 1.00 97.75 359 LEU A C 1
ATOM 2799 O O . LEU A 1 359 ? -15.954 -1.412 10.416 1.00 97.75 359 LEU A O 1
ATOM 2803 N N . ALA A 1 360 ? -14.809 0.531 10.302 1.00 98.19 360 ALA A N 1
ATOM 2804 C CA . ALA A 1 360 ? -13.762 0.167 11.236 1.00 98.19 360 ALA A CA 1
ATOM 2805 C C . ALA A 1 360 ? -13.052 1.396 11.803 1.00 98.19 360 ALA A C 1
ATOM 2807 O O . ALA A 1 360 ? -13.043 2.466 11.187 1.00 98.19 360 ALA A O 1
ATOM 2808 N N . ILE A 1 361 ? -12.410 1.204 12.948 1.00 98.50 361 ILE A N 1
ATOM 2809 C CA . ILE A 1 361 ? -11.456 2.125 13.554 1.00 98.50 361 ILE A CA 1
ATOM 2810 C C . ILE A 1 361 ? -10.052 1.653 13.166 1.00 98.50 361 ILE A C 1
ATOM 2812 O O . ILE A 1 361 ? -9.695 0.506 13.410 1.00 98.50 361 ILE A O 1
ATOM 2816 N N . PHE A 1 362 ? -9.259 2.538 12.572 1.00 98.19 362 PHE A N 1
ATOM 2817 C CA . PHE A 1 362 ? -7.847 2.331 12.263 1.00 98.19 362 PHE A CA 1
ATOM 2818 C C . PHE A 1 362 ? -7.001 3.200 13.187 1.00 98.19 362 PHE A C 1
ATOM 2820 O O . PHE A 1 362 ? -7.242 4.405 13.291 1.00 98.19 362 PHE A O 1
ATOM 2827 N N . THR A 1 363 ? -5.992 2.613 13.824 1.00 97.12 363 THR A N 1
ATOM 2828 C CA . THR A 1 363 ? -5.041 3.346 14.668 1.00 97.12 363 THR A CA 1
ATOM 2829 C C . THR A 1 363 ? -3.639 2.744 14.585 1.00 97.12 363 THR A C 1
ATOM 2831 O O . THR A 1 363 ? -3.481 1.586 14.205 1.00 97.12 363 THR A O 1
ATOM 2834 N N . GLU A 1 364 ? -2.619 3.524 14.935 1.00 94.81 364 GLU A N 1
ATOM 2835 C CA . GLU A 1 364 ? -1.238 3.050 15.074 1.00 94.81 364 GLU A CA 1
ATOM 2836 C C . GLU A 1 364 ? -0.859 2.932 16.551 1.00 94.81 364 GLU A C 1
ATOM 2838 O O . GLU A 1 364 ? -1.190 3.801 17.361 1.00 94.81 364 GLU A O 1
ATOM 2843 N N . CYS A 1 365 ? -0.104 1.889 16.895 1.00 92.44 365 CYS A N 1
ATOM 2844 C CA . CYS A 1 365 ? 0.418 1.700 18.241 1.00 92.44 365 CYS A CA 1
ATOM 2845 C C . CYS A 1 365 ? 1.890 1.251 18.213 1.00 92.44 365 CYS A C 1
ATOM 2847 O O . CYS A 1 365 ? 2.176 0.109 17.849 1.00 92.44 365 CYS A O 1
ATOM 2849 N N . PRO A 1 366 ? 2.840 2.114 18.623 1.00 92.44 366 PRO A N 1
ATOM 2850 C CA . PRO A 1 366 ? 2.733 3.570 18.713 1.00 92.44 366 PRO A CA 1
ATOM 2851 C C . PRO A 1 366 ? 2.738 4.234 17.323 1.00 92.44 366 PRO A C 1
ATOM 2853 O O . PRO A 1 366 ? 3.248 3.678 16.352 1.00 92.44 366 PRO A O 1
ATOM 2856 N N . SER A 1 367 ? 2.203 5.453 17.248 1.00 89.69 367 SER A N 1
ATOM 2857 C CA . SER A 1 367 ? 2.152 6.254 16.016 1.00 89.69 367 SER A CA 1
ATOM 2858 C C . SER A 1 367 ? 3.518 6.736 15.527 1.00 89.69 367 SER A C 1
ATOM 2860 O O . SER A 1 367 ? 4.403 7.087 16.311 1.00 89.69 367 SER A O 1
ATOM 2862 N N . ASN A 1 368 ? 3.675 6.829 14.209 1.00 85.31 368 ASN A N 1
ATOM 2863 C CA . ASN A 1 368 ? 4.835 7.431 13.559 1.00 85.31 368 ASN A CA 1
ATOM 2864 C C . ASN A 1 368 ? 4.491 8.836 13.017 1.00 85.31 368 ASN A C 1
ATOM 2866 O O . ASN A 1 368 ? 3.604 8.941 12.170 1.00 85.31 368 ASN A O 1
ATOM 2870 N N . PRO A 1 369 ? 5.190 9.921 13.418 1.00 85.69 369 PRO A N 1
ATOM 2871 C CA . PRO A 1 369 ? 6.447 9.958 14.184 1.00 85.69 369 PRO A CA 1
ATOM 2872 C C . PRO A 1 369 ? 6.292 10.277 15.679 1.00 85.69 369 PRO A C 1
ATOM 2874 O O . PRO A 1 369 ? 7.292 10.392 16.381 1.00 85.69 369 PRO A O 1
ATOM 2877 N N . LEU A 1 370 ? 5.067 10.489 16.168 1.00 88.19 370 LEU A N 1
ATOM 2878 C CA . LEU A 1 370 ? 4.833 11.099 17.484 1.00 88.19 370 LEU A CA 1
ATOM 2879 C C . LEU A 1 370 ? 5.005 10.138 18.666 1.00 88.19 370 LEU A C 1
ATOM 2881 O O . LEU A 1 370 ? 5.017 10.588 19.809 1.00 88.19 370 LEU A O 1
ATOM 2885 N N . LEU A 1 371 ? 5.098 8.833 18.401 1.00 90.00 371 LEU A N 1
ATOM 2886 C CA . LEU A 1 371 ? 5.139 7.757 19.390 1.00 90.00 371 LEU A CA 1
ATOM 2887 C C . LEU A 1 371 ? 3.971 7.786 20.389 1.00 90.00 371 LEU A C 1
ATOM 2889 O O . LEU A 1 371 ? 4.063 7.234 21.484 1.00 90.00 371 LEU A O 1
ATOM 2893 N N . LYS A 1 372 ? 2.850 8.407 20.006 1.00 90.06 372 LYS A N 1
ATOM 2894 C CA . LYS A 1 372 ? 1.617 8.382 20.794 1.00 90.06 372 LYS A CA 1
ATOM 2895 C C . LYS A 1 372 ? 0.947 7.025 20.657 1.00 90.06 372 LYS A C 1
ATOM 2897 O O . LYS A 1 372 ? 0.873 6.494 19.547 1.00 90.06 372 LYS A O 1
ATOM 2902 N N . THR A 1 373 ? 0.427 6.513 21.762 1.00 92.19 373 THR A N 1
ATOM 2903 C CA . THR A 1 373 ? -0.338 5.268 21.830 1.00 92.19 373 THR A CA 1
ATOM 2904 C C . THR A 1 373 ? -1.785 5.584 22.178 1.00 92.19 373 THR A C 1
ATOM 2906 O O . THR A 1 373 ? -2.063 6.289 23.148 1.00 92.19 373 THR A O 1
ATOM 2909 N N . ALA A 1 374 ? -2.717 5.076 21.374 1.00 92.81 374 ALA A N 1
ATOM 2910 C CA . ALA A 1 374 ? -4.122 5.089 21.752 1.00 92.81 374 ALA A CA 1
ATOM 2911 C C . ALA A 1 374 ? -4.371 4.095 22.902 1.00 92.81 374 ALA A C 1
ATOM 2913 O O . ALA A 1 374 ? -3.641 3.114 23.066 1.00 92.81 374 ALA A O 1
ATOM 2914 N N . ASP A 1 375 ? -5.424 4.330 23.680 1.00 95.69 375 ASP A N 1
ATOM 2915 C CA . ASP A 1 375 ? -5.901 3.406 24.707 1.00 95.69 375 ASP A CA 1
ATOM 2916 C C . ASP A 1 375 ? -6.601 2.232 24.007 1.00 95.69 375 ASP A C 1
ATOM 2918 O O . ASP A 1 375 ? -7.805 2.267 23.741 1.00 95.69 375 ASP A O 1
ATOM 2922 N N . LEU A 1 376 ? -5.815 1.217 23.627 1.00 96.25 376 LEU A N 1
ATOM 2923 C CA . LEU A 1 376 ? -6.314 0.032 22.924 1.00 96.25 376 LEU A CA 1
ATOM 2924 C C . LEU A 1 376 ? -7.433 -0.689 23.698 1.00 96.25 376 LEU A C 1
ATOM 2926 O O . LEU A 1 376 ? -8.433 -1.015 23.059 1.00 96.25 376 LEU A O 1
ATOM 2930 N N . PRO A 1 377 ? -7.358 -0.882 25.035 1.00 97.19 377 PRO A N 1
ATOM 2931 C CA . PRO A 1 377 ? -8.491 -1.386 25.810 1.00 97.19 377 PRO A CA 1
ATOM 2932 C C . PRO A 1 377 ? -9.778 -0.574 25.617 1.00 97.19 377 PRO A C 1
ATOM 2934 O O . PRO A 1 377 ? -10.841 -1.156 25.388 1.00 97.19 377 PRO A O 1
ATOM 2937 N N . ARG A 1 378 ? -9.705 0.763 25.671 1.00 97.62 378 ARG A N 1
ATOM 2938 C CA . ARG A 1 378 ? -10.879 1.624 25.457 1.00 97.62 378 ARG A CA 1
ATOM 2939 C C . ARG A 1 378 ? -11.408 1.523 24.028 1.00 97.62 378 ARG A C 1
ATOM 2941 O O . ARG A 1 378 ? -12.618 1.397 23.839 1.00 97.62 378 ARG A O 1
ATOM 2948 N N . LEU A 1 379 ? -10.528 1.552 23.026 1.00 98.12 379 LEU A N 1
ATOM 2949 C CA . LEU A 1 379 ? -10.928 1.398 21.625 1.00 98.12 379 LEU A CA 1
ATOM 2950 C C . LEU A 1 379 ? -11.578 0.035 21.369 1.00 98.12 379 LEU A C 1
ATOM 2952 O O . LEU A 1 379 ? -12.608 -0.018 20.704 1.00 98.12 379 LEU A O 1
ATOM 2956 N N . HIS A 1 380 ? -11.036 -1.042 21.939 1.00 98.00 380 HIS A N 1
ATOM 2957 C CA . HIS A 1 380 ? -11.593 -2.390 21.839 1.00 98.00 380 HIS A CA 1
ATOM 2958 C C . HIS A 1 380 ? -13.003 -2.478 22.439 1.00 98.00 380 HIS A C 1
ATOM 2960 O O . HIS A 1 380 ? -13.917 -3.028 21.821 1.00 98.00 380 HIS A O 1
ATOM 2966 N N . GLN A 1 381 ? -13.212 -1.889 23.623 1.00 98.38 381 GLN A N 1
ATOM 2967 C CA . GLN A 1 381 ? -14.531 -1.840 24.263 1.00 98.38 381 GLN A CA 1
ATOM 2968 C C . GLN A 1 381 ? -15.555 -1.089 23.403 1.00 98.38 381 GLN A C 1
ATOM 2970 O O . GLN A 1 381 ? -16.686 -1.553 23.247 1.00 98.38 381 GLN A O 1
ATOM 2975 N N . LEU A 1 382 ? -15.164 0.049 22.822 1.00 98.25 382 LEU A N 1
ATOM 2976 C CA . LEU A 1 382 ? -16.019 0.819 21.918 1.00 98.25 382 LEU A CA 1
ATOM 2977 C C . LEU A 1 382 ? -16.319 0.045 20.630 1.00 98.25 382 LEU A C 1
ATOM 2979 O O . LEU A 1 382 ? -17.483 -0.077 20.250 1.00 98.25 382 LEU A O 1
ATOM 2983 N N . ALA A 1 383 ? -15.295 -0.527 19.996 1.00 98.19 383 ALA A N 1
ATOM 2984 C CA . ALA A 1 383 ? -15.428 -1.317 18.778 1.00 98.19 383 ALA A CA 1
ATOM 2985 C C . ALA A 1 383 ? -16.404 -2.490 18.967 1.00 98.19 383 ALA A C 1
ATOM 2987 O O . ALA A 1 383 ? -17.370 -2.631 18.214 1.00 98.19 383 ALA A O 1
ATOM 2988 N N . THR A 1 384 ? -16.230 -3.239 20.059 1.00 97.94 384 THR A N 1
ATOM 2989 C CA . THR A 1 384 ? -17.100 -4.357 20.445 1.00 97.94 384 THR A CA 1
ATOM 2990 C C . THR A 1 384 ? -18.531 -3.896 20.711 1.00 97.94 384 THR A C 1
ATOM 2992 O O . THR A 1 384 ? -19.479 -4.471 20.178 1.00 97.94 384 THR A O 1
ATOM 2995 N N . ARG A 1 385 ? -18.714 -2.832 21.508 1.00 97.88 385 ARG A N 1
ATOM 2996 C CA . ARG A 1 385 ? -20.042 -2.306 21.866 1.00 97.88 385 ARG A CA 1
ATOM 2997 C C . ARG A 1 385 ? -20.850 -1.887 20.639 1.00 97.88 385 ARG A C 1
ATOM 2999 O O . ARG A 1 385 ? -22.062 -2.085 20.618 1.00 97.88 385 ARG A O 1
ATOM 3006 N N . PHE A 1 386 ? -20.191 -1.290 19.650 1.00 97.06 386 PHE A N 1
ATOM 3007 C CA . PHE A 1 386 ? -20.837 -0.741 18.458 1.00 97.06 386 PHE A CA 1
ATOM 3008 C C . PHE A 1 386 ? -20.733 -1.646 17.224 1.00 97.06 386 PHE A C 1
ATOM 3010 O O . PHE A 1 386 ? -21.198 -1.260 16.154 1.00 97.06 386 PHE A O 1
ATOM 3017 N N . ASN A 1 387 ? -20.183 -2.858 17.368 1.00 95.88 387 ASN A N 1
ATOM 3018 C CA . ASN A 1 387 ? -20.018 -3.835 16.290 1.00 95.88 387 ASN A CA 1
ATOM 3019 C C . ASN A 1 387 ? -19.331 -3.236 15.045 1.00 95.88 387 ASN A C 1
ATOM 3021 O O . ASN A 1 387 ? -19.838 -3.331 13.917 1.00 95.88 387 ASN A O 1
ATOM 3025 N N . VAL A 1 388 ? -18.193 -2.577 15.271 1.00 97.38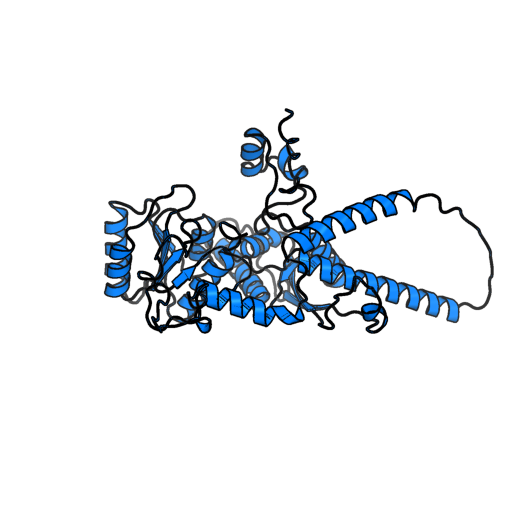 388 VAL A N 1
ATOM 3026 C CA . VAL A 1 388 ? -17.278 -2.063 14.241 1.00 97.38 388 VAL A CA 1
ATOM 3027 C C . VAL A 1 388 ? -15.918 -2.730 14.418 1.00 97.38 388 VAL A C 1
ATOM 3029 O O . VAL A 1 388 ? -15.536 -3.024 15.545 1.00 97.38 388 VAL A O 1
ATOM 3032 N N . ALA A 1 389 ? -15.186 -2.963 13.330 1.00 98.19 389 ALA A N 1
ATOM 3033 C CA . ALA A 1 389 ? -13.877 -3.607 13.437 1.00 98.19 389 ALA A CA 1
ATOM 3034 C C . ALA A 1 389 ? -12.814 -2.646 13.998 1.00 98.19 389 ALA A C 1
ATOM 3036 O O . ALA A 1 389 ? -12.863 -1.441 13.742 1.00 98.19 389 ALA A O 1
ATOM 3037 N N . LEU A 1 390 ? -11.822 -3.174 14.709 1.00 98.56 390 LEU A N 1
ATOM 3038 C CA . LEU A 1 390 ? -10.631 -2.452 15.148 1.00 98.56 390 LEU A CA 1
ATOM 3039 C C . LEU A 1 390 ? -9.391 -2.999 14.435 1.00 98.56 390 LEU A C 1
ATOM 3041 O O . LEU A 1 390 ? -9.016 -4.160 14.600 1.00 98.56 390 LEU A O 1
ATOM 3045 N N . VAL A 1 391 ? -8.745 -2.135 13.651 1.00 98.44 391 VAL A N 1
ATOM 3046 C CA . VAL A 1 391 ? -7.493 -2.418 12.949 1.00 98.44 391 VAL A CA 1
ATOM 3047 C C . VAL A 1 391 ? -6.360 -1.637 13.601 1.00 98.44 391 VAL A C 1
ATOM 3049 O O . VAL A 1 391 ? -6.401 -0.405 13.661 1.00 98.44 391 VAL A O 1
ATOM 3052 N N . VAL A 1 392 ? -5.329 -2.346 14.060 1.00 97.44 392 VAL A N 1
ATOM 3053 C CA . VAL A 1 392 ? -4.153 -1.734 14.691 1.00 97.44 392 VAL A CA 1
ATOM 3054 C C . VAL A 1 392 ? -2.921 -1.953 13.822 1.00 97.44 392 VAL A C 1
ATOM 3056 O O . VAL A 1 392 ? -2.552 -3.084 13.514 1.00 97.44 392 VAL A O 1
ATOM 3059 N N . ASP A 1 393 ? -2.269 -0.863 13.431 1.00 95.94 393 ASP A N 1
ATOM 3060 C CA . ASP A 1 393 ? -0.937 -0.902 12.837 1.00 95.94 393 ASP A CA 1
ATOM 3061 C C . ASP A 1 393 ? 0.118 -0.877 13.951 1.00 95.94 393 ASP A C 1
ATOM 3063 O O . ASP A 1 393 ? 0.303 0.120 14.651 1.00 95.94 393 ASP A O 1
ATOM 3067 N N . GLU A 1 394 ? 0.796 -2.009 14.129 1.00 93.69 394 GLU A N 1
ATOM 3068 C CA . GLU A 1 394 ? 1.817 -2.212 15.160 1.00 93.69 394 GLU A CA 1
ATOM 3069 C C . GLU A 1 394 ? 3.248 -2.036 14.628 1.00 93.69 394 GLU A C 1
ATOM 3071 O O . GLU A 1 394 ? 4.208 -2.462 15.267 1.00 93.69 394 GLU A O 1
ATOM 3076 N N . THR A 1 395 ? 3.431 -1.450 13.440 1.00 92.88 395 THR A N 1
ATOM 3077 C CA . THR A 1 395 ? 4.722 -1.404 12.731 1.00 92.88 395 THR A CA 1
ATOM 3078 C C . THR A 1 395 ? 5.888 -0.914 13.595 1.00 92.88 395 THR A C 1
ATOM 3080 O O . THR A 1 395 ? 6.982 -1.476 13.511 1.00 92.88 395 THR A O 1
ATOM 3083 N N . ILE A 1 396 ? 5.684 0.136 14.398 1.00 91.31 396 ILE A N 1
ATOM 3084 C CA . ILE A 1 396 ? 6.743 0.708 15.244 1.00 91.31 396 ILE A CA 1
ATOM 3085 C C . ILE A 1 396 ? 6.959 -0.123 16.510 1.00 91.31 396 ILE A C 1
ATOM 3087 O O . ILE A 1 396 ? 8.100 -0.303 16.930 1.00 91.31 396 ILE A O 1
ATOM 3091 N N . GLY A 1 397 ? 5.881 -0.635 17.107 1.00 87.75 397 GLY A N 1
ATOM 3092 C CA . GLY A 1 397 ? 5.945 -1.412 18.342 1.00 87.75 397 GLY A CA 1
ATOM 3093 C C . GLY A 1 397 ? 6.537 -2.797 18.111 1.00 87.75 397 GLY A C 1
ATOM 3094 O O . GLY A 1 397 ? 7.316 -3.268 18.933 1.00 87.75 397 GLY A O 1
ATOM 3095 N N . ASN A 1 398 ? 6.260 -3.383 16.942 1.00 86.12 398 ASN A N 1
ATOM 3096 C CA . ASN A 1 398 ? 6.580 -4.751 16.547 1.00 86.12 398 ASN A CA 1
ATOM 3097 C C . ASN A 1 398 ? 5.869 -5.810 17.416 1.00 86.12 398 ASN A C 1
ATOM 3099 O O . ASN A 1 398 ? 5.773 -5.690 18.637 1.00 86.12 398 ASN A O 1
ATOM 3103 N N . PHE A 1 399 ? 5.426 -6.892 16.770 1.00 82.69 399 PHE A N 1
ATOM 3104 C CA . PHE A 1 399 ? 4.687 -7.992 17.396 1.00 82.69 399 PHE A CA 1
ATOM 3105 C C . PHE A 1 399 ? 5.417 -8.731 18.524 1.00 82.69 399 PHE A C 1
ATOM 3107 O O . PHE A 1 399 ? 4.788 -9.496 19.251 1.00 82.69 399 PHE A O 1
ATOM 3114 N N . VAL A 1 400 ? 6.732 -8.546 18.653 1.00 82.12 400 VAL A N 1
ATOM 3115 C CA . VAL A 1 400 ? 7.545 -9.113 19.734 1.00 82.12 400 VAL A CA 1
ATOM 3116 C C . VAL A 1 400 ? 7.510 -8.239 20.992 1.00 82.12 400 VAL A C 1
ATOM 3118 O O . VAL A 1 400 ? 7.602 -8.777 22.090 1.00 82.12 400 VAL A O 1
ATOM 3121 N N . ASN A 1 401 ? 7.375 -6.911 20.864 1.00 85.81 401 ASN A N 1
ATOM 3122 C CA . ASN A 1 401 ? 7.452 -6.009 22.024 1.00 85.81 401 ASN A CA 1
ATOM 3123 C C . ASN A 1 401 ? 6.085 -5.564 22.542 1.00 85.81 401 ASN A C 1
ATOM 3125 O O . ASN A 1 401 ? 5.987 -5.171 23.704 1.00 85.81 401 ASN A O 1
ATOM 3129 N N . ILE A 1 402 ? 5.052 -5.571 21.694 1.00 88.75 402 ILE A N 1
ATOM 3130 C CA . ILE A 1 402 ? 3.699 -5.178 22.088 1.00 88.75 402 ILE A CA 1
ATOM 3131 C C . ILE A 1 402 ? 2.672 -6.242 21.720 1.00 88.75 402 ILE A C 1
ATOM 3133 O O . ILE A 1 402 ? 2.735 -6.878 20.667 1.00 88.75 402 ILE A O 1
ATOM 3137 N N . ASP A 1 403 ? 1.685 -6.391 22.596 1.00 88.94 403 ASP A N 1
ATOM 3138 C CA . ASP A 1 403 ? 0.526 -7.242 22.368 1.00 88.94 403 ASP A CA 1
ATOM 3139 C C . ASP A 1 403 ? -0.671 -6.399 21.907 1.00 88.94 403 ASP A C 1
ATOM 3141 O O . ASP A 1 403 ? -1.584 -6.088 22.671 1.00 88.94 403 ASP A O 1
ATOM 3145 N N . ALA A 1 404 ? -0.626 -5.960 20.645 1.00 92.62 404 ALA A N 1
ATOM 3146 C CA . ALA A 1 404 ? -1.741 -5.250 20.020 1.00 92.62 404 ALA A CA 1
ATOM 3147 C C . ALA A 1 404 ? -2.894 -6.195 19.639 1.00 92.62 404 ALA A C 1
ATOM 3149 O O . ALA A 1 404 ? -4.052 -5.778 19.614 1.00 92.62 404 ALA A O 1
ATOM 3150 N N . LEU A 1 405 ? -2.577 -7.460 19.342 1.00 92.31 405 LEU A N 1
ATOM 3151 C CA . LEU A 1 405 ? -3.527 -8.427 18.797 1.00 92.31 405 LEU A CA 1
ATOM 3152 C C . LEU A 1 405 ? -4.602 -8.825 19.812 1.00 92.31 405 LEU A C 1
ATOM 3154 O O . LEU A 1 405 ? -5.751 -8.984 19.420 1.00 92.31 405 LEU A O 1
ATOM 3158 N N . SER A 1 406 ? -4.283 -8.862 21.109 1.00 91.88 406 SER A N 1
ATOM 3159 C CA . SER A 1 406 ? -5.275 -9.085 22.173 1.00 91.88 406 SER A CA 1
ATOM 3160 C C . SER A 1 406 ? -6.409 -8.047 22.227 1.00 91.88 406 SER A C 1
ATOM 3162 O O . SER A 1 406 ? -7.416 -8.281 22.893 1.00 91.88 406 SER A O 1
ATOM 3164 N N . TYR A 1 407 ? -6.272 -6.906 21.542 1.00 94.81 407 TYR A N 1
ATOM 3165 C CA . TYR A 1 407 ? -7.277 -5.839 21.515 1.00 94.81 407 TYR A CA 1
ATOM 3166 C C . TYR A 1 407 ? -7.899 -5.609 20.134 1.00 94.81 407 TYR A C 1
ATOM 3168 O O . TYR A 1 407 ? -8.883 -4.880 20.040 1.00 94.81 407 TYR A O 1
ATOM 3176 N N . ALA A 1 408 ? -7.353 -6.184 19.063 1.00 96.19 408 ALA A N 1
ATOM 3177 C CA . ALA A 1 408 ? -7.709 -5.838 17.689 1.00 96.19 408 ALA A CA 1
ATOM 3178 C C . ALA A 1 408 ? -8.328 -7.019 16.934 1.00 96.19 408 ALA A C 1
ATOM 3180 O O . ALA A 1 408 ? -7.955 -8.167 17.153 1.00 96.19 408 ALA A O 1
ATOM 3181 N N . ASP A 1 409 ? -9.213 -6.727 15.980 1.00 96.50 409 ASP A N 1
ATOM 3182 C CA . ASP A 1 409 ? -9.731 -7.737 15.049 1.00 96.50 409 ASP A CA 1
ATOM 3183 C C . ASP A 1 409 ? -8.712 -8.048 13.946 1.00 96.50 409 ASP A C 1
ATOM 3185 O O . ASP A 1 409 ? -8.617 -9.174 13.461 1.00 96.50 409 ASP A O 1
ATOM 3189 N N . ILE A 1 410 ? -7.945 -7.035 13.526 1.00 97.38 410 ILE A N 1
ATOM 3190 C CA . ILE A 1 410 ? -6.873 -7.169 12.538 1.00 97.38 410 ILE A CA 1
ATOM 3191 C C . ILE A 1 410 ? -5.662 -6.380 13.019 1.00 97.38 410 ILE A C 1
ATOM 3193 O O . ILE A 1 410 ? -5.764 -5.206 13.377 1.00 97.38 410 ILE A O 1
ATOM 3197 N N . VAL A 1 411 ? -4.489 -7.000 12.937 1.00 96.00 411 VAL A N 1
ATOM 3198 C CA . VAL A 1 411 ? -3.215 -6.317 13.140 1.00 96.00 411 VAL A CA 1
ATOM 3199 C C . VAL A 1 411 ? -2.434 -6.283 11.836 1.00 96.00 411 VAL A C 1
ATOM 3201 O O . VAL A 1 411 ? -2.306 -7.292 11.141 1.00 96.00 411 VAL A O 1
ATOM 3204 N N . VAL A 1 412 ? -1.911 -5.109 11.495 1.00 95.69 412 VAL A N 1
ATOM 3205 C CA . VAL A 1 412 ? -1.046 -4.908 10.329 1.00 95.69 412 VAL A CA 1
ATOM 3206 C C . VAL A 1 412 ? 0.347 -4.492 10.788 1.00 95.69 412 VAL A C 1
ATOM 3208 O O . VAL A 1 412 ? 0.510 -3.784 11.777 1.00 95.69 412 VAL A O 1
ATOM 3211 N N . SER A 1 413 ? 1.377 -4.956 10.080 1.00 93.38 413 SER A N 1
ATOM 3212 C CA . SER A 1 413 ? 2.768 -4.644 10.412 1.00 93.38 413 SER A CA 1
ATOM 3213 C C . SER A 1 413 ? 3.629 -4.566 9.154 1.00 93.38 413 SER A C 1
ATOM 3215 O O . SER A 1 413 ? 3.525 -5.399 8.249 1.00 93.38 413 SER A O 1
ATOM 3217 N N . SER A 1 414 ? 4.501 -3.560 9.079 1.00 92.06 414 SER A N 1
ATOM 3218 C CA . SER A 1 414 ? 5.456 -3.404 7.984 1.00 92.06 414 SER A CA 1
ATOM 3219 C C . SER A 1 414 ? 6.781 -4.101 8.286 1.00 92.06 414 SER A C 1
ATOM 3221 O O . SER A 1 414 ? 7.646 -3.573 8.990 1.00 92.06 414 SER A O 1
ATOM 3223 N N . LEU A 1 415 ? 7.004 -5.247 7.640 1.00 88.94 415 LEU A N 1
ATOM 3224 C CA . LEU A 1 415 ? 8.271 -5.984 7.728 1.00 88.94 415 LEU A CA 1
ATOM 3225 C C . LEU A 1 415 ? 9.464 -5.232 7.105 1.00 88.94 415 LEU A C 1
ATOM 3227 O O . LEU A 1 415 ? 10.608 -5.612 7.302 1.00 88.94 415 LEU A O 1
ATOM 3231 N N . THR A 1 416 ? 9.238 -4.142 6.367 1.00 82.06 416 THR A N 1
ATOM 3232 C CA . THR A 1 416 ? 10.321 -3.301 5.822 1.00 82.06 416 THR A CA 1
ATOM 3233 C C . THR A 1 416 ? 10.973 -2.408 6.886 1.00 82.06 416 THR A C 1
ATOM 3235 O O . THR A 1 416 ? 11.978 -1.766 6.599 1.00 82.06 416 THR A O 1
ATOM 3238 N N . LYS A 1 417 ? 10.382 -2.290 8.085 1.00 82.44 417 LYS A N 1
ATOM 3239 C CA . LYS A 1 417 ? 10.858 -1.385 9.142 1.00 82.44 417 LYS A CA 1
ATOM 3240 C C . LYS A 1 417 ? 11.719 -2.119 10.164 1.00 82.44 417 LYS A C 1
ATOM 3242 O O . LYS A 1 417 ? 12.891 -2.336 9.911 1.00 82.44 417 LYS A O 1
ATOM 3247 N N . VAL A 1 418 ? 11.145 -2.509 11.299 1.00 69.50 418 VAL A N 1
ATOM 3248 C CA . VAL A 1 418 ? 11.892 -3.086 12.433 1.00 69.50 418 VAL A CA 1
ATOM 3249 C C . VAL A 1 418 ? 12.452 -4.485 12.119 1.00 69.50 418 VAL A C 1
ATOM 3251 O O . VAL A 1 418 ? 13.322 -4.974 12.827 1.00 69.50 418 VAL A O 1
ATOM 3254 N N . PHE A 1 419 ? 11.970 -5.134 11.057 1.00 66.50 419 PHE A N 1
ATOM 3255 C CA . PHE A 1 419 ? 12.314 -6.519 10.733 1.00 66.50 419 PHE A CA 1
ATOM 3256 C C . PHE A 1 419 ? 13.456 -6.678 9.704 1.00 66.50 419 PHE A C 1
ATOM 3258 O O . PHE A 1 419 ? 14.098 -7.726 9.705 1.00 66.50 419 PHE A O 1
ATOM 3265 N N . SER A 1 420 ? 13.692 -5.703 8.810 1.00 57.50 420 SER A N 1
ATOM 3266 C CA . SER A 1 420 ? 14.514 -5.880 7.590 1.00 57.50 420 SER A CA 1
ATOM 3267 C C . SER A 1 420 ? 15.956 -5.394 7.676 1.00 57.50 420 SER A C 1
ATOM 3269 O O . SER A 1 420 ? 16.227 -4.413 8.396 1.00 57.50 420 SER A O 1
#